Protein AF-A0A8J9X8A8-F1 (afdb_monomer_lite)

Secondary structure (DSSP, 8-state):
------------PPPPPPP-------------------TTTTSTTSSS----PPP------------------------------------------------------SSSTTHHHHHHHTTTTT----GGG-HHHHHHHHHHHHHHHHHHHHHHHHHHHHHHHHHHHHHHHHHHHHHHHHHHHHHHHHHHHHHHHHHHHHHHHHHHHHHHHHHHHHHHHHHHHHHHHHHHHHHHHHHHHHHHHHHHT--HHHHHHHHHHHHHHHHHHHHHHHHHHHHHHHHHHHHHHHHHHHHHHHHHHHHHHHHHHHHHHHHHHHHHHHHHHHHHHHHHHHHHHHHHHHHHHHHHHHHHHHHHTSS-------------HHHHTTS---------PPPPPPP--------------HHHHHHHHHHHHHT--EEEEEEE-SSEEEEEEEE---S--TT-------EEEETTHHHHHHHHHHHHTPPPGGGGGS--TTTTTTTTT--EEEEEE----HHHHHHHHHHHHHHHHHHHHHHHHHHHHHHHHHHHHHHHHHHHHHHHHHHHHHHHHHHHHHHHHHHHHHHHHHHHHHHHH--

pLDDT: mean 71.24, std 24.4, range [28.95, 97.88]

Foldseek 3Di:
DDDDDDDDDDDDDDDDDDDDDDDDDDDDDDDDDDDDDDPVVVPVVPPDDDDDDDDDDDDDDDDDDDDDDDDDDDDDDDDDDDDDDDDDPDDDDPDDDPDDDDDDDDDDDPPPVVVVVVVVVVCVVVVPPVCLPDPVSVVVVLVVLVVVLVVLLVVLVVVLVVLLVVLVVVLVVVLVVVLVVLVVVLVVVLVVLVVVLVVVLVVLVVVLVVVLVVLVVVLVVVLVVLVVVLVVVLVVVVVVLVVVCVVVVDDPVVSVVVCVVVVVVSVVVSVVVNVVSVVVSVVVVVVSVVVSVVVSVVSVVVSVVVNVVSVVVSVVVSVVSVVVSVVVSVVSSVVSVVVSVVSSVVSVVVSVVVVVVSPDPDDDDDDPDDPDPVVVVVVPPDPDPDDDDDDDDDDDDDDDDDDDDDDDDPVVVVVVVVVLVVPPQKEWEWEQEPFAIWIWTDHPPPDDDPDDPPPGPTDGDGPDPLRVQCVVCVVVVHHRPVCVPVCPPDCCVPRVNDYHYDYHYPYDDPVVVVVVVVVVVVVVVVVVVVVVVVVVVVVVVVVVVVVVVVVVVVVVVVVVVVVVVVVVVVVVVVVVVVVVVVVVVDVVVDD

Radius of gyration: 49.81 Å; chains: 1; bounding box: 132×94×155 Å

Organism: Phaeodactylum tricornutum (NCBI:txid2850)

Structure (mmCIF, N/CA/C/O backbone):
data_AF-A0A8J9X8A8-F1
#
_entry.id   AF-A0A8J9X8A8-F1
#
loop_
_atom_site.group_PDB
_atom_site.id
_atom_site.type_symbol
_atom_site.label_atom_id
_atom_site.label_alt_id
_atom_site.label_comp_id
_atom_site.label_asym_id
_atom_site.label_entity_id
_atom_site.label_seq_id
_atom_site.pdbx_PDB_ins_code
_atom_site.Cartn_x
_atom_site.Cartn_y
_atom_site.Cartn_z
_atom_site.occupancy
_atom_site.B_iso_or_equiv
_atom_site.auth_seq_id
_atom_site.auth_comp_id
_atom_site.auth_asym_id
_atom_site.auth_atom_id
_atom_site.pdbx_PDB_model_num
ATOM 1 N N . VAL A 1 1 ? -36.728 13.749 -36.950 1.00 44.06 1 VAL A N 1
ATOM 2 C CA . VAL A 1 1 ? -37.040 15.014 -37.651 1.00 44.06 1 VAL A CA 1
ATOM 3 C C . VAL A 1 1 ? -36.469 16.146 -36.820 1.00 44.06 1 VAL A C 1
ATOM 5 O O . VAL A 1 1 ? -36.771 16.199 -35.639 1.00 44.06 1 VAL A O 1
ATOM 8 N N . LEU A 1 2 ? -35.647 16.971 -37.475 1.00 38.78 2 LEU A N 1
ATOM 9 C CA . LEU A 1 2 ? -34.954 18.189 -37.032 1.00 38.78 2 LEU A CA 1
ATOM 10 C C . LEU A 1 2 ? -33.689 18.058 -36.155 1.00 38.78 2 LEU A C 1
ATOM 12 O O . LEU A 1 2 ? -33.713 17.622 -35.010 1.00 38.78 2 LEU A O 1
ATOM 16 N N . MET A 1 3 ? -32.598 18.491 -36.797 1.00 44.81 3 MET A N 1
ATOM 17 C CA . MET A 1 3 ? -31.296 18.940 -36.298 1.00 44.81 3 MET A CA 1
ATOM 18 C C . MET A 1 3 ? -31.391 20.338 -35.657 1.00 44.81 3 MET A C 1
ATOM 20 O O . MET A 1 3 ? -32.212 21.131 -36.117 1.00 44.81 3 MET A O 1
ATOM 24 N N . ALA A 1 4 ? -30.501 20.639 -34.701 1.00 41.84 4 ALA A N 1
ATOM 25 C CA . ALA A 1 4 ? -29.830 21.936 -34.436 1.00 41.84 4 ALA A CA 1
ATOM 26 C C . ALA A 1 4 ? -28.976 21.768 -33.151 1.00 41.84 4 ALA A C 1
ATOM 28 O O . ALA A 1 4 ? -29.498 21.278 -32.152 1.00 41.84 4 ALA A O 1
ATOM 29 N N . ASP A 1 5 ? -27.639 21.862 -33.200 1.00 39.88 5 ASP A N 1
ATOM 30 C CA . ASP A 1 5 ? -26.797 23.070 -32.997 1.00 39.88 5 ASP A CA 1
ATOM 31 C C . ASP A 1 5 ? -26.980 23.728 -31.613 1.00 39.88 5 ASP A C 1
ATOM 33 O O . ASP A 1 5 ? -28.103 23.888 -31.156 1.00 39.88 5 ASP A O 1
ATOM 37 N N . LEU A 1 6 ? -25.994 24.248 -30.876 1.00 37.66 6 LEU A N 1
ATOM 38 C CA . LEU A 1 6 ? -24.526 24.262 -30.825 1.00 37.66 6 LEU A CA 1
ATOM 39 C C . LEU A 1 6 ? -24.213 25.024 -29.507 1.00 37.66 6 LEU A C 1
ATOM 41 O O . LEU A 1 6 ? -24.962 25.918 -29.124 1.00 37.66 6 LEU A O 1
ATOM 45 N N . SER A 1 7 ? -23.098 24.694 -28.853 1.00 38.53 7 SER A N 1
ATOM 46 C CA . SER A 1 7 ? -22.229 25.590 -28.060 1.00 38.53 7 SER A CA 1
ATOM 47 C C . SER A 1 7 ? -22.810 26.521 -26.976 1.00 38.53 7 SER A C 1
ATOM 49 O O . SER A 1 7 ? -23.423 27.539 -27.265 1.00 38.53 7 SER A O 1
ATOM 51 N N . THR A 1 8 ? -22.393 26.316 -25.721 1.00 38.16 8 THR A N 1
ATOM 52 C CA . THR A 1 8 ? -21.910 27.422 -24.862 1.00 38.16 8 THR A CA 1
ATOM 53 C C . THR A 1 8 ? -20.939 26.892 -23.805 1.00 38.16 8 THR A C 1
ATOM 55 O O . THR A 1 8 ? -21.323 26.241 -22.835 1.00 38.16 8 THR A O 1
ATOM 58 N N . GLU A 1 9 ? -19.657 27.195 -24.000 1.00 40.41 9 GLU A N 1
ATOM 59 C CA . GLU A 1 9 ? -18.638 27.173 -22.954 1.00 40.41 9 GLU A CA 1
ATOM 60 C C . GLU A 1 9 ? -18.930 28.295 -21.944 1.00 40.41 9 GLU A C 1
ATOM 62 O O . GLU A 1 9 ? -19.233 29.428 -22.324 1.00 40.41 9 GLU A O 1
ATOM 67 N N . LYS A 1 10 ? -18.830 27.996 -20.646 1.00 42.84 10 LYS A N 1
ATOM 68 C CA . LYS A 1 10 ? -18.748 29.011 -19.590 1.00 42.84 10 LYS A CA 1
ATOM 69 C C . LYS A 1 10 ? -17.543 28.721 -18.708 1.00 42.84 10 LYS A C 1
ATOM 71 O O . LYS A 1 10 ? -17.550 27.794 -17.901 1.00 42.84 10 LYS A O 1
ATOM 76 N N . GLU A 1 11 ? -16.523 29.551 -18.889 1.00 38.41 11 GLU A N 1
ATOM 77 C CA . GLU A 1 11 ? -15.349 29.674 -18.035 1.00 38.41 11 GLU A CA 1
ATOM 78 C C . GLU A 1 11 ? -15.756 30.036 -16.598 1.00 38.41 11 GLU A C 1
ATOM 80 O O . GLU A 1 11 ? -16.497 30.991 -16.354 1.00 38.41 11 GLU A O 1
ATOM 85 N N . PHE A 1 12 ? -15.239 29.278 -15.632 1.00 40.41 12 PHE A N 1
ATOM 86 C CA . PHE A 1 12 ? -15.392 29.538 -14.204 1.00 40.41 12 PHE A CA 1
ATOM 87 C C . PHE A 1 12 ? -14.112 30.211 -13.688 1.00 40.41 12 PHE A C 1
ATOM 89 O O . PHE A 1 12 ? -13.089 29.558 -13.491 1.00 40.41 12 PHE A O 1
ATOM 96 N N . SER A 1 13 ? -14.160 31.528 -13.476 1.00 37.25 13 SER A N 1
ATOM 97 C CA . SER A 1 13 ? -13.122 32.272 -12.746 1.00 37.25 13 SER A CA 1
ATOM 98 C C . SER A 1 13 ? -13.447 32.334 -11.243 1.00 37.25 13 SER A C 1
ATOM 100 O O . SER A 1 13 ? -14.594 32.615 -10.889 1.00 37.25 13 SER A O 1
ATOM 102 N N . PRO A 1 14 ? -12.474 32.120 -10.336 1.00 45.53 14 PRO A N 1
ATOM 103 C CA . PRO A 1 14 ? -12.695 32.202 -8.893 1.00 45.53 14 PRO A CA 1
ATOM 104 C C . PRO A 1 14 ? -12.641 33.655 -8.373 1.00 45.53 14 PRO A C 1
ATOM 106 O O . PRO A 1 14 ? -11.917 34.489 -8.927 1.00 45.53 14 PRO A O 1
ATOM 109 N N . PRO A 1 15 ? -13.373 33.989 -7.290 1.00 52.56 15 PRO A N 1
ATOM 110 C CA . PRO A 1 15 ? -13.477 35.360 -6.807 1.00 52.56 15 PRO A CA 1
ATOM 111 C C . PRO A 1 15 ? -12.261 35.815 -5.984 1.00 52.56 15 PRO A C 1
ATOM 113 O O . PRO A 1 15 ? -11.691 35.080 -5.177 1.00 52.56 15 PRO A O 1
ATOM 116 N N . ARG A 1 16 ? -11.908 37.091 -6.182 1.00 37.81 16 ARG A N 1
ATOM 117 C CA . ARG A 1 16 ? -10.891 37.857 -5.449 1.00 37.81 16 ARG A CA 1
ATOM 118 C C . ARG A 1 16 ? -11.337 38.134 -4.009 1.00 37.81 16 ARG A C 1
ATOM 120 O O . ARG A 1 16 ? -12.410 38.687 -3.789 1.00 37.81 16 ARG A O 1
ATOM 127 N N . LEU A 1 17 ? -10.461 37.838 -3.049 1.00 41.19 17 LEU A N 1
ATOM 128 C CA . LEU A 1 17 ? -10.602 38.230 -1.645 1.00 41.19 17 LEU A CA 1
ATOM 129 C C . LEU A 1 17 ? -10.339 39.734 -1.472 1.00 41.19 17 LEU A C 1
ATOM 131 O O . LEU A 1 17 ? -9.266 40.245 -1.803 1.00 41.19 17 LEU A O 1
ATOM 135 N N . SER A 1 18 ? -11.339 40.436 -0.947 1.00 40.53 18 SER A N 1
ATOM 136 C CA . SER A 1 18 ? -11.304 41.851 -0.589 1.00 40.53 18 SER A CA 1
ATOM 137 C C . SER A 1 18 ? -10.591 42.086 0.744 1.00 40.53 18 SER A C 1
ATOM 139 O O . SER A 1 18 ? -10.809 41.384 1.729 1.00 40.53 18 SER A O 1
ATOM 141 N N . LYS A 1 19 ? -9.764 43.133 0.752 1.00 40.62 19 LYS A N 1
ATOM 142 C CA . LYS A 1 19 ? -9.050 43.707 1.895 1.00 40.62 19 LYS A CA 1
ATOM 143 C C . LYS A 1 19 ? -10.044 44.229 2.937 1.00 40.62 19 LYS A C 1
ATOM 145 O O . LYS A 1 19 ? -10.928 45.006 2.587 1.00 40.62 19 LYS A O 1
ATOM 150 N N . LEU A 1 20 ? -9.847 43.863 4.202 1.00 39.28 20 LEU A N 1
ATOM 151 C CA . LEU A 1 20 ? -10.547 44.452 5.343 1.00 39.28 20 LEU A CA 1
ATOM 152 C C . LEU A 1 20 ? -9.559 45.179 6.260 1.00 39.28 20 LEU A C 1
ATOM 154 O O . LEU A 1 20 ? -8.440 44.738 6.518 1.00 39.28 20 LEU A O 1
ATOM 158 N N . SER A 1 21 ? -10.010 46.363 6.642 1.00 36.28 21 SER A N 1
ATOM 159 C CA . SER A 1 21 ? -9.342 47.482 7.286 1.00 36.28 21 SER A CA 1
ATOM 160 C C . SER A 1 21 ? -9.040 47.266 8.769 1.00 36.28 21 SER A C 1
ATOM 162 O O . SER A 1 21 ? -9.849 46.712 9.507 1.00 36.28 21 SER A O 1
ATOM 164 N N . LYS A 1 22 ? -7.912 47.830 9.215 1.00 39.94 22 LYS A N 1
ATOM 165 C CA . LYS A 1 22 ? -7.617 48.128 10.625 1.00 39.94 22 LYS A CA 1
ATOM 166 C C . LYS A 1 22 ? -8.586 49.186 11.171 1.00 39.94 22 LYS A C 1
ATOM 168 O O . LYS A 1 22 ? -8.939 50.102 10.427 1.00 39.94 22 LYS A O 1
ATOM 173 N N . PRO A 1 23 ? -8.826 49.182 12.489 1.00 53.19 23 PRO A N 1
ATOM 174 C CA . PRO A 1 23 ? -8.804 50.438 13.221 1.00 53.19 23 PRO A CA 1
ATOM 175 C C . PRO A 1 23 ? -7.781 50.417 14.359 1.00 53.19 23 PRO A C 1
ATOM 177 O O . PRO A 1 23 ? -7.525 49.404 15.007 1.00 53.19 23 PRO A O 1
ATOM 180 N N . ALA A 1 24 ? -7.179 51.586 14.549 1.00 38.53 24 ALA A N 1
ATOM 181 C CA . ALA A 1 24 ? -6.326 51.936 15.666 1.00 38.53 24 ALA A CA 1
ATOM 182 C C . ALA A 1 24 ? -7.177 52.221 16.910 1.00 38.53 24 ALA A C 1
ATOM 184 O O . ALA A 1 24 ? -8.235 52.833 16.794 1.00 38.53 24 ALA A O 1
ATOM 185 N N . ASN A 1 25 ? -6.668 51.870 18.089 1.00 39.59 25 ASN A N 1
ATOM 186 C CA . ASN A 1 25 ? -6.977 52.607 19.308 1.00 39.59 25 ASN A CA 1
ATOM 187 C C . ASN A 1 25 ? -5.761 52.612 20.236 1.00 39.59 25 ASN A C 1
ATOM 189 O O . ASN A 1 25 ? -5.163 51.574 20.512 1.00 39.59 25 ASN A O 1
ATOM 193 N N . LYS A 1 26 ? -5.394 53.826 20.649 1.00 40.66 26 LYS A N 1
ATOM 194 C CA . LYS A 1 26 ? -4.399 54.152 21.670 1.00 40.66 26 LYS A CA 1
ATOM 195 C C . LYS A 1 26 ? -5.030 53.977 23.050 1.00 40.66 26 LYS A C 1
ATOM 197 O O . LYS A 1 26 ? -6.160 54.416 23.232 1.00 40.66 26 LYS A O 1
ATOM 202 N N . PHE A 1 27 ? -4.272 53.464 24.014 1.00 36.03 27 PHE A N 1
ATOM 203 C CA . PHE A 1 27 ? -4.387 53.867 25.416 1.00 36.03 27 PHE A CA 1
ATOM 204 C C . PHE A 1 27 ? -3.024 53.686 26.094 1.00 36.03 27 PHE A C 1
ATOM 206 O O . PHE A 1 27 ? -2.446 52.602 26.055 1.00 36.03 27 PHE A O 1
ATOM 213 N N . ASP A 1 28 ? -2.519 54.781 26.655 1.00 40.47 28 ASP A N 1
ATOM 214 C CA . ASP A 1 28 ? -1.331 54.848 27.501 1.00 40.47 28 ASP A CA 1
ATOM 215 C C . ASP A 1 28 ? -1.688 54.484 28.950 1.00 40.47 28 ASP A C 1
ATOM 217 O O . ASP A 1 28 ? -2.757 54.867 29.428 1.00 40.47 28 ASP A O 1
ATOM 221 N N . ALA A 1 29 ? -0.765 53.804 29.641 1.00 33.31 29 ALA A N 1
ATOM 222 C CA . ALA A 1 29 ? -0.181 54.194 30.937 1.00 33.31 29 ALA A CA 1
ATOM 223 C C . ALA A 1 29 ? 0.223 52.977 31.801 1.00 33.31 29 ALA A C 1
ATOM 225 O O . ALA A 1 29 ? -0.613 52.179 32.206 1.00 33.31 29 ALA A O 1
ATOM 226 N N . ALA A 1 30 ? 1.536 52.910 32.064 1.00 36.19 30 ALA A N 1
ATOM 227 C CA . ALA A 1 30 ? 2.262 52.466 33.264 1.00 36.19 30 ALA A CA 1
ATOM 228 C C . ALA A 1 30 ? 1.632 51.421 34.215 1.00 36.19 30 ALA A C 1
ATOM 230 O O . ALA A 1 30 ? 0.549 51.626 34.751 1.00 36.19 30 ALA A O 1
ATOM 231 N N . THR A 1 31 ? 2.396 50.392 34.617 1.00 33.75 31 THR A N 1
ATOM 232 C CA . THR A 1 31 ? 3.243 50.362 35.843 1.00 33.75 31 THR A CA 1
ATOM 233 C C . THR A 1 31 ? 3.835 48.940 36.044 1.00 33.75 31 THR A C 1
ATOM 235 O O . THR A 1 31 ? 3.126 47.957 35.875 1.00 33.75 31 THR A O 1
ATOM 238 N N . MET A 1 32 ? 5.096 48.871 36.498 1.00 33.97 32 MET A N 1
ATOM 239 C CA . MET A 1 32 ? 5.801 47.759 37.186 1.00 33.97 32 MET A CA 1
ATOM 240 C C . MET A 1 32 ? 6.539 46.668 36.376 1.00 33.97 32 MET A C 1
ATOM 242 O O . MET A 1 32 ? 5.959 45.807 35.728 1.00 33.97 32 MET A O 1
ATOM 246 N N . ASP A 1 33 ? 7.864 46.715 36.536 1.00 35.47 33 ASP A N 1
ATOM 247 C CA . ASP A 1 33 ? 8.904 45.688 36.336 1.00 35.47 33 ASP A CA 1
ATOM 248 C C . ASP A 1 33 ? 9.016 44.803 37.613 1.00 35.47 33 ASP A C 1
ATOM 250 O O . ASP A 1 33 ? 8.475 45.221 38.645 1.00 35.47 33 ASP A O 1
ATOM 254 N N . PRO A 1 34 ? 9.824 43.718 37.702 1.00 49.84 34 PRO A N 1
ATOM 255 C CA . PRO A 1 34 ? 10.368 42.782 36.707 1.00 49.84 34 PRO A CA 1
ATOM 256 C C . PRO A 1 34 ? 10.079 41.302 37.111 1.00 49.84 34 PRO A C 1
ATOM 258 O O . PRO A 1 34 ? 9.411 41.034 38.104 1.00 49.84 34 PRO A O 1
ATOM 261 N N . THR A 1 35 ? 10.683 40.332 36.410 1.00 39.31 35 THR A N 1
ATOM 262 C CA . THR A 1 35 ? 10.792 38.874 36.708 1.00 39.31 35 THR A CA 1
ATOM 263 C C . THR A 1 35 ? 9.848 37.924 35.960 1.00 39.31 35 THR A C 1
ATOM 265 O O . THR A 1 35 ? 8.928 37.337 36.511 1.00 39.31 35 THR A O 1
ATOM 268 N N . ALA A 1 36 ? 10.186 37.650 34.700 1.00 38.94 36 ALA A N 1
ATOM 269 C CA . ALA A 1 36 ? 10.035 36.316 34.120 1.00 38.94 36 ALA A CA 1
ATOM 270 C C . ALA A 1 36 ? 10.995 36.196 32.931 1.00 38.94 36 ALA A C 1
ATOM 272 O O . ALA A 1 36 ? 10.712 36.657 31.829 1.00 38.94 36 ALA A O 1
ATOM 273 N N . VAL A 1 37 ? 12.167 35.608 33.172 1.00 42.53 37 VAL A N 1
ATOM 274 C CA . VAL A 1 37 ? 13.006 35.080 32.093 1.00 42.53 37 VAL A CA 1
ATOM 275 C C . VAL A 1 37 ? 12.190 33.980 31.419 1.00 42.53 37 VAL A C 1
ATOM 277 O O . VAL A 1 37 ? 11.758 33.041 32.090 1.00 42.53 37 VAL A O 1
ATOM 280 N N . SER A 1 38 ? 11.922 34.142 30.122 1.00 40.41 38 SER A N 1
ATOM 281 C CA . SER A 1 38 ? 11.161 33.178 29.333 1.00 40.41 38 SER A CA 1
ATOM 282 C C . SER A 1 38 ? 11.834 31.805 29.377 1.00 40.41 38 SER A C 1
ATOM 284 O O . SER A 1 38 ? 13.029 31.659 29.118 1.00 40.41 38 SER A O 1
ATOM 286 N N . LEU A 1 39 ? 11.033 30.793 29.704 1.00 48.91 39 LEU A N 1
ATOM 287 C CA . LEU A 1 39 ? 11.418 29.386 29.765 1.00 48.91 39 LEU A CA 1
ATOM 288 C C . LEU A 1 39 ? 11.723 28.795 28.373 1.00 48.91 39 LEU A C 1
ATOM 290 O O . LEU A 1 39 ? 12.201 27.667 28.285 1.00 48.91 39 LEU A O 1
ATOM 294 N N . GLU A 1 40 ? 11.466 29.544 27.298 1.00 50.84 40 GLU A N 1
ATOM 295 C CA . GLU A 1 40 ? 11.712 29.121 25.917 1.00 50.84 40 GLU A CA 1
ATOM 296 C C . GLU A 1 40 ? 13.165 29.335 25.462 1.00 50.84 40 GLU A C 1
ATOM 298 O O . GLU A 1 40 ? 13.651 28.551 24.652 1.00 50.84 40 GLU A O 1
ATOM 303 N N . ASP A 1 41 ? 13.922 30.252 26.078 1.00 45.41 41 ASP A N 1
ATOM 304 C CA . ASP A 1 41 ? 15.355 30.443 25.772 1.00 45.41 41 ASP A CA 1
ATOM 305 C C . ASP A 1 41 ? 16.281 29.469 26.536 1.00 45.41 41 ASP A C 1
ATOM 307 O O . ASP A 1 41 ? 17.479 29.375 26.262 1.00 45.41 41 ASP A O 1
ATOM 311 N N . ALA A 1 42 ? 15.740 28.689 27.481 1.00 46.78 42 ALA A N 1
ATOM 312 C CA . ALA A 1 42 ? 16.504 27.711 28.263 1.00 46.78 42 ALA A CA 1
ATOM 313 C C . ALA A 1 42 ? 16.629 26.328 27.588 1.00 46.78 42 ALA A C 1
ATOM 315 O O . ALA A 1 42 ? 17.476 25.526 27.993 1.00 46.78 42 ALA A O 1
ATOM 316 N N . PHE A 1 43 ? 15.828 26.030 26.557 1.00 43.56 43 PHE A N 1
ATOM 317 C CA . PHE A 1 43 ? 15.822 24.708 25.914 1.00 43.56 43 PHE A CA 1
ATOM 318 C C . PHE A 1 43 ? 16.777 24.574 24.719 1.00 43.56 43 PHE A C 1
ATOM 320 O O . PHE A 1 43 ? 17.244 23.465 24.448 1.00 43.56 43 PHE A O 1
ATOM 327 N N . ASP A 1 44 ? 17.184 25.677 24.087 1.00 43.78 44 ASP A N 1
ATOM 328 C CA . ASP A 1 44 ? 18.081 25.636 22.921 1.00 43.78 44 ASP A CA 1
ATOM 329 C C . ASP A 1 44 ? 19.581 25.553 23.275 1.00 43.78 44 ASP A C 1
ATOM 331 O O . ASP A 1 44 ? 20.427 25.316 22.411 1.00 43.78 44 ASP A O 1
ATOM 335 N N . SER A 1 45 ? 19.939 25.634 24.562 1.00 38.78 45 SER A N 1
ATOM 336 C CA . SER A 1 45 ? 21.337 25.561 25.024 1.00 38.78 45 SER A CA 1
ATOM 337 C C . SER A 1 45 ? 21.838 24.135 25.343 1.00 38.78 45 SER A C 1
ATOM 339 O O . SER A 1 45 ? 23.039 23.922 25.505 1.00 38.78 45 SER A O 1
ATOM 341 N N . TYR A 1 46 ? 20.968 23.115 25.369 1.00 39.12 46 TYR A N 1
ATOM 342 C CA . TYR A 1 46 ? 21.359 21.738 25.737 1.00 39.12 46 TYR A CA 1
ATOM 343 C C . TYR A 1 46 ? 21.648 20.791 24.557 1.00 39.12 46 TYR A C 1
ATOM 345 O O . TYR A 1 46 ? 22.094 19.661 24.770 1.00 39.12 46 TYR A O 1
ATOM 353 N N . ALA A 1 47 ? 21.465 21.230 23.307 1.00 43.50 47 ALA A N 1
ATOM 354 C CA . ALA A 1 47 ? 21.686 20.385 22.125 1.00 43.50 47 ALA A CA 1
ATOM 355 C C . ALA A 1 47 ? 23.161 20.269 21.684 1.00 43.50 47 ALA A C 1
ATOM 357 O O . ALA A 1 47 ? 23.478 19.527 20.753 1.00 43.50 47 ALA A O 1
ATOM 358 N N . SER A 1 48 ? 24.087 20.950 22.360 1.00 47.03 48 SER A N 1
ATOM 359 C CA . SER A 1 48 ? 25.512 20.892 22.038 1.00 47.03 48 SER A CA 1
ATOM 360 C C . SER A 1 48 ? 26.324 20.594 23.290 1.00 47.03 48 SER A C 1
ATOM 362 O O . SER A 1 48 ? 26.539 21.495 24.085 1.00 47.03 48 SER A O 1
ATOM 364 N N . VAL A 1 49 ? 26.777 19.338 23.453 1.00 36.44 49 VAL A N 1
ATOM 365 C CA . VAL A 1 49 ? 28.112 18.932 23.961 1.00 36.44 49 VAL A CA 1
ATOM 366 C C . VAL A 1 49 ? 28.121 17.448 24.398 1.00 36.44 49 VAL A C 1
ATOM 368 O O . VAL A 1 49 ? 27.284 16.983 25.159 1.00 36.44 49 VAL A O 1
ATOM 371 N N . ARG A 1 50 ? 29.185 16.746 23.965 1.00 37.41 50 ARG A N 1
ATOM 372 C CA . ARG A 1 50 ? 29.736 15.441 24.415 1.00 37.41 50 ARG A CA 1
ATOM 373 C C . ARG A 1 50 ? 29.179 14.134 23.828 1.00 37.41 50 ARG A C 1
ATOM 375 O O . ARG A 1 50 ? 28.418 13.391 24.435 1.00 37.41 50 ARG A O 1
ATOM 382 N N . LYS A 1 51 ? 29.842 13.727 22.737 1.00 49.16 51 LYS A N 1
ATOM 383 C CA . LYS A 1 51 ? 30.158 12.322 22.431 1.00 49.16 51 LYS A CA 1
ATOM 384 C C . LYS A 1 51 ? 30.893 11.673 23.617 1.00 49.16 51 LYS A C 1
ATOM 386 O O . LYS A 1 51 ? 32.022 12.056 23.923 1.00 49.16 51 LYS A O 1
ATOM 391 N N . ARG A 1 52 ? 30.311 10.638 24.227 1.00 37.28 52 ARG A N 1
ATOM 392 C CA . ARG A 1 52 ? 31.047 9.618 24.993 1.00 37.28 52 ARG A CA 1
ATOM 393 C C . ARG A 1 52 ? 30.592 8.231 24.548 1.00 37.28 52 ARG A C 1
ATOM 395 O O . ARG A 1 52 ? 29.406 7.930 24.535 1.00 37.28 52 ARG A O 1
ATOM 402 N N . LYS A 1 53 ? 31.567 7.408 24.155 1.00 45.47 53 LYS A N 1
ATOM 403 C CA . LYS A 1 53 ? 31.402 5.992 23.813 1.00 45.47 53 LYS A CA 1
ATOM 404 C C . LYS A 1 53 ? 31.012 5.227 25.083 1.00 45.47 53 LYS A C 1
ATOM 406 O O . LYS A 1 53 ? 31.809 5.191 26.017 1.00 45.47 53 LYS A O 1
ATOM 411 N N . SER A 1 54 ? 29.842 4.595 25.116 1.00 37.56 54 SER A N 1
ATOM 412 C CA . SER A 1 54 ? 29.513 3.585 26.126 1.00 37.56 54 SER A CA 1
ATOM 413 C C . SER A 1 54 ? 29.637 2.188 25.511 1.00 37.56 54 SER A C 1
ATOM 415 O O . SER A 1 54 ? 29.014 1.860 24.504 1.00 37.56 54 SER A O 1
ATOM 417 N N . LYS A 1 55 ? 30.510 1.368 26.109 1.00 43.19 55 LYS A N 1
ATOM 418 C CA . LYS A 1 55 ? 30.610 -0.074 25.857 1.00 43.19 55 LYS A CA 1
ATOM 419 C C . LYS A 1 55 ? 29.310 -0.731 26.332 1.00 43.19 55 LYS A C 1
ATOM 421 O O . LYS A 1 55 ? 29.009 -0.676 27.522 1.00 43.19 55 LYS A O 1
ATOM 426 N N . LYS A 1 56 ? 28.560 -1.360 25.426 1.00 38.28 56 LYS A N 1
ATOM 427 C CA . LYS A 1 56 ? 27.432 -2.231 25.780 1.00 38.28 56 LYS A CA 1
ATOM 428 C C . LYS A 1 56 ? 27.995 -3.566 26.276 1.00 38.28 56 LYS A C 1
ATOM 430 O O . LYS A 1 56 ? 28.622 -4.287 25.509 1.00 38.28 56 LYS A O 1
ATOM 435 N N . ARG A 1 57 ? 27.806 -3.859 27.566 1.00 37.44 57 ARG A N 1
ATOM 436 C CA . ARG A 1 57 ? 27.864 -5.225 28.097 1.00 37.44 57 ARG A CA 1
ATOM 437 C C . ARG A 1 57 ? 26.526 -5.890 27.795 1.00 37.44 57 ARG A C 1
ATOM 439 O O . ARG A 1 57 ? 25.476 -5.302 28.047 1.00 37.44 57 ARG A O 1
ATOM 446 N N . GLU A 1 58 ? 26.594 -7.081 27.229 1.00 37.56 58 GLU A N 1
ATOM 447 C CA . GLU A 1 58 ? 25.459 -7.947 26.945 1.00 37.56 58 GLU A CA 1
ATOM 448 C C . GLU A 1 58 ? 24.963 -8.555 28.263 1.00 37.56 58 GLU A C 1
ATOM 450 O O . GLU A 1 58 ? 25.699 -9.252 28.959 1.00 37.56 58 GLU A O 1
ATOM 455 N N . ILE A 1 59 ? 23.738 -8.210 28.659 1.00 33.88 59 ILE A N 1
ATOM 45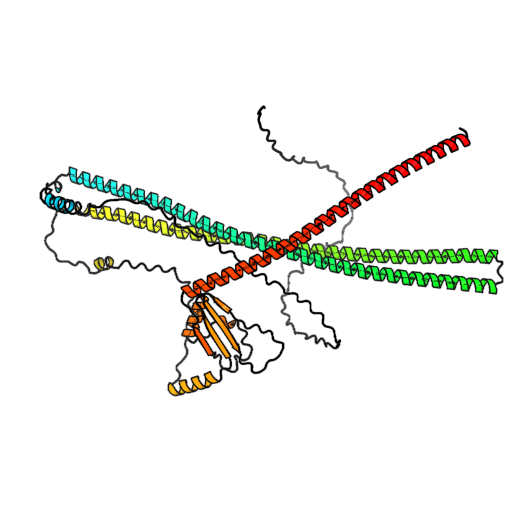6 C CA . ILE A 1 59 ? 23.049 -8.837 29.788 1.00 33.88 59 ILE A CA 1
ATOM 457 C C . ILE A 1 59 ? 22.237 -9.985 29.193 1.00 33.88 59 ILE A C 1
ATOM 459 O O . ILE A 1 59 ? 21.214 -9.754 28.551 1.00 33.88 59 ILE A O 1
ATOM 463 N N . GLN A 1 60 ? 22.709 -11.216 29.389 1.00 31.39 60 GLN A N 1
ATOM 464 C CA . GLN A 1 60 ? 21.944 -12.424 29.094 1.00 31.39 60 GLN A CA 1
ATOM 465 C C . GLN A 1 60 ? 20.797 -12.546 30.102 1.00 31.39 60 GLN A C 1
ATOM 467 O O . GLN A 1 60 ? 21.013 -12.839 31.278 1.00 31.39 60 GLN A O 1
ATOM 472 N N . ILE A 1 61 ? 19.566 -12.325 29.643 1.00 31.77 61 ILE A N 1
ATOM 473 C CA . ILE A 1 61 ? 18.365 -12.675 30.401 1.00 31.77 61 ILE A CA 1
ATOM 474 C C . ILE A 1 61 ? 18.042 -14.133 30.074 1.00 31.77 61 ILE A C 1
ATOM 476 O O . ILE A 1 61 ? 17.556 -14.454 28.993 1.00 31.77 61 ILE A O 1
ATOM 480 N N . LYS A 1 62 ? 18.344 -15.021 31.022 1.00 33.00 62 LYS A N 1
ATOM 481 C CA . LYS A 1 62 ? 17.990 -16.441 30.984 1.00 33.00 62 LYS A CA 1
ATOM 482 C C . LYS A 1 62 ? 16.513 -16.570 31.374 1.00 33.00 62 LYS A C 1
ATOM 484 O O . LYS A 1 62 ? 16.178 -16.468 32.552 1.00 33.00 62 LYS A O 1
ATOM 489 N N . ILE A 1 63 ? 15.626 -16.755 30.398 1.00 33.31 63 ILE A N 1
ATOM 490 C CA . ILE A 1 63 ? 14.225 -17.105 30.664 1.00 33.31 63 ILE A CA 1
ATOM 491 C C . ILE A 1 63 ? 14.154 -18.629 30.769 1.00 33.31 63 ILE A C 1
ATOM 493 O O . ILE A 1 63 ? 14.330 -19.342 29.788 1.00 33.31 63 ILE A O 1
ATOM 497 N N . SER A 1 64 ? 13.952 -19.112 31.994 1.00 30.39 64 SER A N 1
ATOM 498 C CA . SER A 1 64 ? 13.663 -20.512 32.297 1.00 30.39 64 SER A CA 1
ATOM 499 C C . SER A 1 64 ? 12.213 -20.814 31.921 1.00 30.39 64 SER A C 1
ATOM 501 O O . SER A 1 64 ? 11.294 -20.242 32.508 1.00 30.39 64 SER A O 1
ATOM 503 N N . SER A 1 65 ? 11.998 -21.687 30.938 1.00 30.98 65 SER A N 1
ATOM 504 C CA . SER A 1 65 ? 10.682 -22.225 30.600 1.00 30.98 65 SER A CA 1
ATOM 505 C C . SER A 1 65 ? 10.471 -23.560 31.315 1.00 30.98 65 SER A C 1
ATOM 507 O O . SER A 1 65 ? 11.040 -24.578 30.926 1.00 30.98 65 SER A O 1
ATOM 509 N N . MET A 1 66 ? 9.619 -23.561 32.339 1.00 32.19 66 MET A N 1
ATOM 510 C CA . MET A 1 66 ? 8.924 -24.761 32.799 1.00 32.19 66 MET A CA 1
ATOM 511 C C . MET A 1 66 ? 7.432 -24.578 32.545 1.00 32.19 66 MET A C 1
ATOM 513 O O . MET A 1 66 ? 6.834 -23.674 33.120 1.00 32.19 66 MET A O 1
ATOM 517 N N . ALA A 1 67 ? 6.859 -25.429 31.697 1.00 34.38 67 ALA A N 1
ATOM 518 C CA . ALA A 1 67 ? 5.528 -26.018 31.858 1.00 34.38 67 ALA A CA 1
ATOM 519 C C . ALA A 1 67 ? 5.231 -26.894 30.636 1.00 34.38 67 ALA A C 1
ATOM 521 O O . ALA A 1 67 ? 5.012 -26.414 29.528 1.00 34.38 67 ALA A O 1
ATOM 522 N N . THR A 1 68 ? 5.240 -28.198 30.871 1.00 38.16 68 THR A N 1
ATOM 523 C CA . THR A 1 68 ? 4.680 -29.235 30.015 1.00 38.16 68 THR A CA 1
ATOM 524 C C . THR A 1 68 ? 3.154 -29.176 30.071 1.00 38.16 68 THR A C 1
ATOM 526 O O . THR A 1 68 ? 2.571 -29.328 31.142 1.00 38.16 68 THR A O 1
ATOM 529 N N . VAL A 1 69 ? 2.499 -29.022 28.920 1.00 32.06 69 VAL A N 1
ATOM 530 C CA . VAL A 1 69 ? 1.089 -29.395 28.736 1.00 32.06 69 VAL A CA 1
ATOM 531 C C . VAL A 1 69 ? 0.985 -30.170 27.425 1.00 32.06 69 VAL A C 1
ATOM 533 O O . VAL A 1 69 ? 1.456 -29.717 26.385 1.00 32.06 69 VAL A O 1
ATOM 536 N N . LYS A 1 70 ? 0.448 -31.384 27.543 1.00 32.06 70 LYS A N 1
ATOM 537 C CA . LYS A 1 70 ? 0.167 -32.339 26.472 1.00 32.06 70 LYS A CA 1
ATOM 538 C C . LYS A 1 70 ? -1.142 -31.992 25.750 1.00 32.06 70 LYS A C 1
ATOM 540 O O . LYS A 1 70 ? -2.069 -31.546 26.418 1.00 32.06 70 LYS A O 1
ATOM 545 N N . ASP A 1 71 ? -1.167 -32.356 24.463 1.00 29.41 71 ASP A N 1
ATOM 546 C CA . ASP A 1 71 ? -2.319 -32.700 23.602 1.00 29.41 71 ASP A CA 1
ATOM 547 C C . ASP A 1 71 ? -3.329 -31.560 23.292 1.00 29.41 71 ASP A C 1
ATOM 549 O O . ASP A 1 71 ? -3.572 -30.688 24.111 1.00 29.41 71 ASP A O 1
ATOM 553 N N . GLU A 1 72 ? -3.926 -31.407 22.104 1.00 29.75 72 GLU A N 1
ATOM 554 C CA . GLU A 1 72 ? -4.262 -32.342 21.023 1.00 29.75 72 GLU A CA 1
ATOM 555 C C . GLU A 1 72 ? -4.095 -31.702 19.626 1.00 29.75 72 GLU A C 1
ATOM 557 O O . GLU A 1 72 ? -4.203 -30.490 19.430 1.00 29.75 72 GLU A O 1
ATOM 562 N N . ARG A 1 73 ? -3.850 -32.565 18.635 1.00 33.56 73 ARG A N 1
ATOM 563 C CA . ARG A 1 73 ? -3.731 -32.264 17.203 1.00 33.56 73 ARG A CA 1
ATOM 564 C C . ARG A 1 73 ? -5.087 -31.905 16.584 1.00 33.56 73 ARG A C 1
ATOM 566 O O . ARG A 1 73 ? -5.978 -32.743 16.555 1.00 33.56 73 ARG A O 1
ATOM 573 N N . MET A 1 74 ? -5.166 -30.744 15.937 1.00 29.78 74 MET A N 1
ATOM 574 C CA . MET A 1 74 ? -6.070 -30.488 14.809 1.00 29.78 74 MET A CA 1
ATOM 575 C C . MET A 1 74 ? -5.256 -29.785 13.719 1.00 29.78 74 MET A C 1
ATOM 577 O O . MET A 1 74 ? -4.897 -28.616 13.841 1.00 29.78 74 MET A O 1
ATOM 581 N N . SER A 1 75 ? -4.893 -30.537 12.683 1.00 34.59 75 SER A N 1
ATOM 582 C CA . SER A 1 75 ? -4.154 -30.053 11.520 1.00 34.59 75 SER A CA 1
ATOM 583 C C . SER A 1 75 ? -5.099 -29.352 10.544 1.00 34.59 75 SER A C 1
ATOM 585 O O . SER A 1 75 ? -5.908 -30.013 9.896 1.00 34.59 75 SER A O 1
ATOM 587 N N . PHE A 1 76 ? -4.951 -28.039 10.388 1.00 30.00 76 PHE A N 1
ATOM 588 C CA . PHE A 1 76 ? -5.382 -27.320 9.191 1.00 30.00 76 PHE A CA 1
ATOM 589 C C . PHE A 1 76 ? -4.134 -26.739 8.529 1.00 30.00 76 PHE A C 1
ATOM 591 O O . PHE A 1 76 ? -3.428 -25.924 9.118 1.00 30.00 76 PHE A O 1
ATOM 598 N N . GLY A 1 77 ? -3.820 -27.241 7.335 1.00 34.53 77 GLY A N 1
ATOM 599 C CA . GLY A 1 77 ? -2.689 -26.787 6.537 1.00 34.53 77 GLY A CA 1
ATOM 600 C C . GLY A 1 77 ? -2.976 -25.423 5.919 1.00 34.53 77 GLY A C 1
ATOM 601 O O . GLY A 1 77 ? -3.770 -25.322 4.988 1.00 34.53 77 GLY A O 1
ATOM 602 N N . GLU A 1 78 ? -2.304 -24.386 6.413 1.00 28.95 78 GLU A N 1
ATOM 603 C CA . GLU A 1 78 ? -2.184 -23.097 5.733 1.00 28.95 78 GLU A CA 1
ATOM 604 C C . GLU A 1 78 ? -0.884 -23.081 4.922 1.00 28.95 78 GLU A C 1
ATOM 606 O O . GLU A 1 78 ? 0.216 -22.926 5.451 1.00 28.95 78 GLU A O 1
ATOM 611 N N . ILE A 1 79 ? -1.020 -23.254 3.608 1.00 35.34 79 ILE A N 1
ATOM 612 C CA . ILE A 1 79 ? 0.050 -23.010 2.641 1.00 35.34 79 ILE A CA 1
ATOM 613 C C . ILE A 1 79 ? 0.110 -21.497 2.411 1.00 35.34 79 ILE A C 1
ATOM 615 O O . ILE A 1 79 ? -0.788 -20.907 1.811 1.00 35.34 79 ILE A O 1
ATOM 619 N N . ALA A 1 80 ? 1.175 -20.860 2.894 1.00 35.69 80 ALA A N 1
ATOM 620 C CA . ALA A 1 80 ? 1.480 -19.467 2.595 1.00 35.69 80 ALA A CA 1
ATOM 621 C C . ALA A 1 80 ? 1.824 -19.308 1.096 1.00 35.69 80 ALA A C 1
ATOM 623 O O . ALA A 1 80 ? 2.736 -19.984 0.613 1.00 35.69 80 ALA A O 1
ATOM 624 N N . PRO A 1 81 ? 1.168 -18.413 0.331 1.00 36.06 81 PRO A N 1
ATOM 625 C CA . PRO A 1 81 ? 1.534 -18.207 -1.061 1.00 36.06 81 PRO A CA 1
ATOM 626 C C . PRO A 1 81 ? 2.777 -17.313 -1.149 1.00 36.06 81 PRO A C 1
ATOM 628 O O . PRO A 1 81 ? 2.739 -16.107 -0.889 1.00 36.06 81 PRO A O 1
ATOM 631 N N . ALA A 1 82 ? 3.893 -17.910 -1.563 1.00 34.56 82 ALA A N 1
ATOM 632 C CA . ALA A 1 82 ? 5.089 -17.195 -1.981 1.00 34.56 82 ALA A CA 1
ATOM 633 C C . ALA A 1 82 ? 4.790 -16.389 -3.261 1.00 34.56 82 ALA A C 1
ATOM 635 O O . ALA A 1 82 ? 4.774 -16.920 -4.370 1.00 34.56 82 ALA A O 1
ATOM 636 N N . ARG A 1 83 ? 4.554 -15.079 -3.120 1.00 33.56 83 ARG A N 1
ATOM 637 C CA . ARG A 1 83 ? 4.442 -14.149 -4.254 1.00 33.56 83 ARG A CA 1
ATOM 638 C C . ARG A 1 83 ? 5.817 -13.938 -4.900 1.00 33.56 83 ARG A C 1
ATOM 640 O O . ARG A 1 83 ? 6.550 -13.029 -4.513 1.00 33.56 83 ARG A O 1
ATOM 647 N N . ARG A 1 84 ? 6.158 -14.744 -5.911 1.00 35.25 84 ARG A N 1
ATOM 648 C CA . ARG A 1 84 ? 7.186 -14.379 -6.900 1.00 35.25 84 ARG A CA 1
ATOM 649 C C . ARG A 1 84 ? 6.570 -13.389 -7.887 1.00 35.25 84 ARG A C 1
ATOM 651 O O . ARG A 1 84 ? 5.565 -13.681 -8.526 1.00 35.25 84 ARG A O 1
ATOM 658 N N . GLY A 1 85 ? 7.158 -12.199 -7.981 1.00 33.31 85 GLY A N 1
ATOM 659 C CA . GLY A 1 85 ? 6.795 -11.213 -8.994 1.00 33.31 85 GLY A CA 1
ATOM 660 C C . GLY A 1 85 ? 7.178 -11.724 -10.380 1.00 33.31 85 GLY A C 1
ATOM 661 O O . GLY A 1 85 ? 8.356 -11.729 -10.724 1.00 33.31 85 GLY A O 1
ATOM 662 N N . SER A 1 86 ? 6.183 -12.152 -11.156 1.00 31.78 86 SER A N 1
ATOM 663 C CA . SER A 1 86 ? 6.325 -12.431 -12.584 1.00 31.78 86 SER A CA 1
ATOM 664 C C . SER A 1 86 ? 6.509 -11.108 -13.329 1.00 31.78 86 SER A C 1
ATOM 666 O O . SER A 1 86 ? 5.589 -10.294 -13.435 1.00 31.78 86 SER A O 1
ATOM 668 N N . ALA A 1 87 ? 7.728 -10.854 -13.799 1.00 33.41 87 ALA A N 1
ATOM 669 C CA . ALA A 1 87 ? 7.975 -9.838 -14.805 1.00 33.41 87 ALA A CA 1
ATOM 670 C C . ALA A 1 87 ? 7.544 -10.418 -16.159 1.00 33.41 87 ALA A C 1
ATOM 672 O O . ALA A 1 87 ? 8.239 -11.259 -16.720 1.00 33.41 87 ALA A O 1
ATOM 673 N N . HIS A 1 88 ? 6.394 -9.973 -16.672 1.00 30.14 88 HIS A N 1
ATOM 674 C CA . HIS A 1 88 ? 5.968 -10.241 -18.046 1.00 30.14 88 HIS A CA 1
ATOM 675 C C . HIS A 1 88 ? 7.037 -9.731 -19.026 1.00 30.14 88 HIS A C 1
ATOM 677 O O . HIS A 1 88 ? 7.135 -8.529 -19.287 1.00 30.14 88 HIS A O 1
ATOM 683 N N . LEU A 1 89 ? 7.836 -10.648 -19.571 1.00 30.69 89 LEU A N 1
ATOM 684 C CA . LEU A 1 89 ? 8.622 -10.410 -20.774 1.00 30.69 89 LEU A CA 1
ATOM 685 C C . LEU A 1 89 ? 7.664 -10.538 -21.964 1.00 30.69 89 LEU A C 1
ATOM 687 O O . LEU A 1 89 ? 7.254 -11.633 -22.337 1.00 30.69 89 LEU A O 1
ATOM 691 N N . VAL A 1 90 ? 7.265 -9.407 -22.538 1.00 29.62 90 VAL A N 1
ATOM 692 C CA . VAL A 1 90 ? 6.531 -9.383 -23.807 1.00 29.62 90 VAL A CA 1
ATOM 693 C C . VAL A 1 90 ? 7.549 -9.625 -24.919 1.00 29.62 90 VAL A C 1
ATOM 695 O O . VAL A 1 90 ? 8.258 -8.704 -25.324 1.00 29.62 90 VAL A O 1
ATOM 698 N N . PHE A 1 91 ? 7.645 -10.862 -25.407 1.00 30.14 91 PHE A N 1
ATOM 699 C CA . PHE A 1 91 ? 8.306 -11.129 -26.680 1.00 30.14 91 PHE A CA 1
ATOM 700 C C . PHE A 1 91 ? 7.380 -10.677 -27.806 1.00 30.14 91 PHE A C 1
ATOM 702 O O . PHE A 1 91 ? 6.311 -11.238 -28.032 1.00 30.14 91 PHE A O 1
ATOM 709 N N . ARG A 1 92 ? 7.793 -9.615 -28.497 1.00 29.31 92 ARG A N 1
ATOM 710 C CA . ARG A 1 92 ? 7.168 -9.156 -29.732 1.00 29.31 92 ARG A CA 1
ATOM 711 C C . ARG A 1 92 ? 7.564 -10.128 -30.843 1.00 29.31 92 ARG A C 1
ATOM 713 O O . ARG A 1 92 ? 8.688 -10.087 -31.333 1.00 29.31 92 ARG A O 1
ATOM 720 N N . THR A 1 93 ? 6.650 -11.017 -31.204 1.00 30.41 93 THR A N 1
ATOM 721 C CA . THR A 1 93 ? 6.766 -11.899 -32.365 1.00 30.41 93 THR A CA 1
ATOM 722 C C . THR A 1 93 ? 6.601 -11.049 -33.622 1.00 30.41 93 THR A C 1
ATOM 724 O O . THR A 1 93 ? 5.494 -10.638 -33.968 1.00 30.41 93 THR A O 1
ATOM 727 N N . GLU A 1 94 ? 7.703 -10.727 -34.297 1.00 29.94 94 GLU A N 1
ATOM 728 C CA . GLU A 1 94 ? 7.642 -10.175 -35.649 1.00 29.94 94 GLU A CA 1
ATOM 729 C C . GLU A 1 94 ? 7.373 -11.325 -36.623 1.00 29.94 94 GLU A C 1
ATOM 731 O O . GLU A 1 94 ? 8.269 -12.055 -37.046 1.00 29.94 94 GLU A O 1
ATOM 736 N N . LEU A 1 95 ? 6.090 -11.508 -36.937 1.00 30.64 95 LEU A N 1
ATOM 737 C CA . LEU A 1 95 ? 5.639 -12.278 -38.087 1.00 30.64 95 LEU A CA 1
ATOM 738 C C . LEU A 1 95 ? 6.203 -11.615 -39.351 1.00 30.64 95 LEU A C 1
ATOM 740 O O . LEU A 1 95 ? 5.806 -10.507 -39.713 1.00 30.64 95 LEU A O 1
ATOM 744 N N . ARG A 1 96 ? 7.137 -12.297 -40.022 1.00 33.47 96 ARG A N 1
ATOM 745 C CA . ARG A 1 96 ? 7.498 -11.983 -41.409 1.00 33.47 96 ARG A CA 1
ATOM 746 C C . ARG A 1 96 ? 6.243 -12.105 -42.280 1.00 33.47 96 ARG A C 1
ATOM 748 O O . ARG A 1 96 ? 5.566 -13.130 -42.183 1.00 33.47 96 ARG A O 1
ATOM 755 N N . PRO A 1 97 ? 5.955 -11.140 -43.167 1.00 34.81 97 PRO A N 1
ATOM 756 C CA . PRO A 1 97 ? 4.956 -11.354 -44.195 1.00 34.81 97 PRO A CA 1
ATOM 757 C C . PRO A 1 97 ? 5.478 -12.410 -45.175 1.00 34.81 97 PRO A C 1
ATOM 759 O O . PRO A 1 97 ? 6.519 -12.247 -45.813 1.00 34.81 97 PRO A O 1
ATOM 762 N N . VAL A 1 98 ? 4.742 -13.515 -45.242 1.00 34.88 98 VAL A N 1
ATOM 763 C CA . VAL A 1 98 ? 4.755 -14.464 -46.351 1.00 34.88 98 VAL A CA 1
ATOM 764 C C . VAL A 1 98 ? 4.083 -13.747 -47.517 1.00 34.88 98 VAL A C 1
ATOM 766 O O . VAL A 1 98 ? 2.868 -13.568 -47.507 1.00 34.88 98 VAL A O 1
ATOM 769 N N . CYS A 1 99 ? 4.871 -13.281 -48.485 1.00 32.53 99 CYS A N 1
ATOM 770 C CA . CYS A 1 99 ? 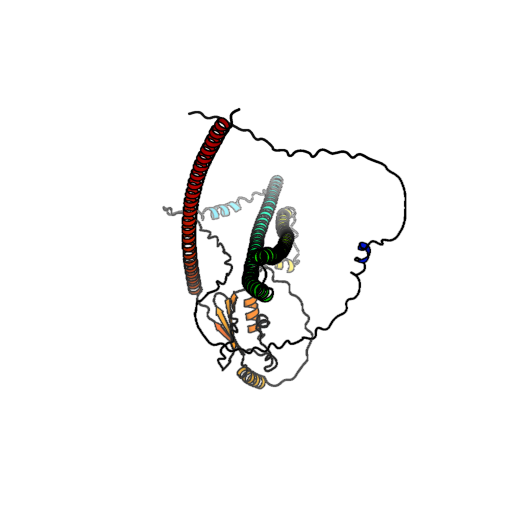4.325 -12.821 -49.755 1.00 32.53 99 CYS A CA 1
ATOM 771 C C . CYS A 1 99 ? 4.079 -14.027 -50.662 1.00 32.53 99 CYS A C 1
ATOM 773 O O . CYS A 1 99 ? 4.998 -14.746 -51.049 1.00 32.53 99 CYS A O 1
ATOM 775 N N . GLU A 1 100 ? 2.787 -14.217 -50.882 1.00 34.88 100 GLU A N 1
ATOM 776 C CA . GLU A 1 100 ? 2.051 -14.821 -51.984 1.00 34.88 100 GLU A CA 1
ATOM 777 C C . GLU A 1 100 ? 2.812 -15.411 -53.178 1.00 34.88 100 GLU A C 1
ATOM 779 O O . GLU A 1 100 ? 3.691 -14.828 -53.809 1.00 34.88 100 GLU A O 1
ATOM 784 N N . VAL A 1 101 ? 2.312 -16.596 -53.507 1.00 35.94 101 VAL A N 1
ATOM 785 C CA . VAL A 1 101 ? 2.499 -17.386 -54.712 1.00 35.94 101 VAL A CA 1
ATOM 786 C C . VAL A 1 101 ? 1.802 -16.711 -55.900 1.00 35.94 101 VAL A C 1
ATOM 788 O O . VAL A 1 101 ? 0.602 -16.459 -55.856 1.00 35.94 101 VAL A O 1
ATOM 791 N N . GLY A 1 102 ? 2.541 -16.534 -56.992 1.00 33.00 102 GLY A N 1
ATOM 792 C CA . GLY A 1 102 ? 2.053 -16.422 -58.373 1.00 33.00 102 GLY A CA 1
ATOM 793 C C . GLY A 1 102 ? 3.237 -16.794 -59.270 1.00 33.00 102 GLY A C 1
ATOM 794 O O . GLY A 1 102 ? 4.236 -16.089 -59.269 1.00 33.00 102 GLY A O 1
ATOM 795 N N . SER A 1 103 ? 3.368 -18.048 -59.705 1.00 36.41 103 SER A N 1
ATOM 796 C CA . SER A 1 103 ? 2.722 -18.681 -60.867 1.00 36.41 103 SER A CA 1
ATOM 797 C C . SER A 1 103 ? 3.045 -17.987 -62.190 1.00 36.41 103 SER A C 1
ATOM 799 O O . SER A 1 103 ? 2.687 -16.829 -62.371 1.00 36.41 103 SER A O 1
ATOM 801 N N . GLU A 1 104 ? 3.622 -18.793 -63.096 1.00 38.06 104 GLU A N 1
ATOM 802 C CA . GLU A 1 104 ? 3.758 -18.602 -64.552 1.00 38.06 104 GLU A CA 1
ATOM 803 C C . GLU A 1 104 ? 4.853 -17.615 -65.016 1.00 38.06 104 GLU A C 1
ATOM 805 O O . GLU A 1 104 ? 5.046 -16.567 -64.427 1.00 38.06 104 GLU A O 1
ATOM 810 N N . PHE A 1 105 ? 5.643 -17.816 -66.075 1.00 35.88 105 PHE A N 1
ATOM 811 C CA . PHE A 1 105 ? 5.836 -18.851 -67.099 1.00 35.88 105 PHE A CA 1
ATOM 812 C C . PHE A 1 105 ? 6.979 -18.312 -68.010 1.00 35.88 105 PHE A C 1
ATOM 814 O O . PHE A 1 105 ? 7.160 -17.100 -68.088 1.00 35.88 105 PHE A O 1
ATOM 821 N N . TYR A 1 106 ? 7.706 -19.195 -68.711 1.00 38.31 106 TYR A N 1
ATOM 822 C CA . TYR A 1 106 ? 8.841 -18.944 -69.639 1.00 38.31 106 TYR A CA 1
ATOM 823 C C . TYR A 1 106 ? 10.154 -18.414 -69.007 1.00 38.31 106 TYR A C 1
ATOM 825 O O . TYR A 1 106 ? 10.180 -17.435 -68.284 1.00 38.31 106 TYR A O 1
ATOM 833 N N . GLY A 1 107 ? 11.331 -19.016 -69.196 1.00 47.06 107 GLY A N 1
ATOM 834 C CA . GLY A 1 107 ? 11.816 -19.756 -70.357 1.00 47.06 107 GLY A CA 1
ATOM 835 C C . GLY A 1 107 ? 12.424 -18.787 -71.374 1.00 47.06 107 GLY A C 1
ATOM 836 O O . GLY A 1 107 ? 11.689 -18.117 -72.081 1.00 47.06 107 GLY A O 1
ATOM 837 N N . ILE A 1 108 ? 13.759 -18.804 -71.492 1.00 50.25 108 ILE A N 1
ATOM 838 C CA . ILE A 1 108 ? 14.573 -18.155 -72.543 1.00 50.25 108 ILE A CA 1
ATOM 839 C C . ILE A 1 108 ? 14.830 -16.646 -72.336 1.00 50.25 108 ILE A C 1
ATOM 841 O O . ILE A 1 108 ? 14.150 -15.799 -72.899 1.00 50.25 108 ILE A O 1
ATOM 845 N N . SER A 1 109 ? 15.887 -16.296 -71.591 1.00 43.28 109 SER A N 1
ATOM 846 C CA . SER A 1 109 ? 16.626 -15.016 -71.741 1.00 43.28 109 SER A CA 1
ATOM 847 C C . SER A 1 109 ? 18.035 -15.095 -71.129 1.00 43.28 109 SER A C 1
ATOM 849 O O . SER A 1 109 ? 18.503 -14.194 -70.450 1.00 43.28 109 SER A O 1
ATOM 851 N N . GLY A 1 110 ? 18.728 -16.215 -71.359 1.00 44.59 110 GLY A N 1
ATOM 852 C CA . GLY A 1 110 ? 20.119 -16.438 -70.934 1.00 44.59 110 GLY A CA 1
ATOM 853 C C . GLY A 1 110 ? 21.160 -16.201 -72.035 1.00 44.59 110 GLY A C 1
ATOM 854 O O . GLY A 1 110 ? 22.231 -16.797 -71.977 1.00 44.59 110 GLY A O 1
ATOM 855 N N . LEU A 1 111 ? 20.845 -15.415 -73.072 1.00 47.97 111 LEU A N 1
ATOM 856 C CA . LEU A 1 111 ? 21.691 -15.311 -74.274 1.00 47.97 111 LEU A CA 1
ATOM 857 C C . LEU A 1 111 ? 21.840 -13.895 -74.861 1.00 47.97 111 LEU A C 1
ATOM 859 O O . LEU A 1 111 ? 22.405 -13.759 -75.940 1.00 47.97 111 LEU A O 1
ATOM 863 N N . ALA A 1 112 ? 21.386 -12.851 -74.159 1.00 47.03 112 ALA A N 1
ATOM 864 C CA . ALA A 1 112 ? 21.542 -11.456 -74.599 1.00 47.03 112 ALA A CA 1
ATOM 865 C C . ALA A 1 112 ? 22.651 -10.684 -73.848 1.00 47.03 112 ALA A C 1
ATOM 867 O O . ALA A 1 112 ? 23.232 -9.762 -74.406 1.00 47.03 112 ALA A O 1
ATOM 868 N N . ASP A 1 113 ? 23.038 -11.115 -72.642 1.00 47.94 113 ASP A N 1
ATOM 869 C CA . ASP A 1 113 ? 23.988 -10.373 -71.786 1.00 47.94 113 ASP A CA 1
ATOM 870 C C . ASP A 1 113 ? 25.476 -10.621 -72.096 1.00 47.94 113 ASP A C 1
ATOM 872 O O . ASP A 1 113 ? 26.358 -10.031 -71.478 1.00 47.94 113 ASP A O 1
ATOM 876 N N . LYS A 1 114 ? 25.785 -11.489 -73.067 1.00 47.75 114 LYS A N 1
ATOM 877 C CA . LYS A 1 114 ? 27.168 -11.736 -73.517 1.00 47.75 114 LYS A CA 1
ATOM 878 C C . LYS A 1 114 ? 27.542 -11.038 -74.824 1.00 47.75 114 LYS A C 1
ATOM 880 O O . LYS A 1 114 ? 28.712 -11.045 -75.169 1.00 47.75 114 LYS A O 1
ATOM 885 N N . PHE A 1 115 ? 26.594 -10.409 -75.521 1.00 46.38 115 PHE A N 1
ATOM 886 C CA . PHE A 1 115 ? 26.887 -9.657 -76.751 1.00 46.38 115 PHE A CA 1
ATOM 887 C C . PHE A 1 115 ? 27.048 -8.144 -76.526 1.00 46.38 115 PHE A C 1
ATOM 889 O O . PHE A 1 115 ? 27.681 -7.482 -77.344 1.00 46.38 115 PHE A O 1
ATOM 896 N N . GLU A 1 116 ? 26.548 -7.588 -75.415 1.00 50.16 116 GLU A N 1
ATOM 897 C CA . GLU A 1 116 ? 26.742 -6.162 -75.095 1.00 50.16 116 GLU A CA 1
ATOM 898 C C . GLU A 1 116 ? 28.110 -5.843 -74.473 1.00 50.16 116 GLU A C 1
ATOM 900 O O . GLU A 1 116 ? 28.586 -4.714 -74.601 1.00 50.16 116 GLU A O 1
ATOM 905 N N . VAL A 1 117 ? 28.759 -6.817 -73.827 1.00 54.53 117 VAL A N 1
ATOM 906 C CA . VAL A 1 117 ? 30.088 -6.614 -73.227 1.00 54.53 117 VAL A CA 1
ATOM 907 C C . VAL A 1 117 ? 31.178 -6.612 -74.308 1.00 54.53 117 VAL A C 1
ATOM 909 O O . VAL A 1 117 ? 32.032 -5.731 -74.292 1.00 54.53 117 VAL A O 1
ATOM 912 N N . ASP A 1 118 ? 31.077 -7.478 -75.323 1.00 49.84 118 ASP A N 1
ATOM 913 C CA . ASP A 1 118 ? 32.083 -7.572 -76.397 1.00 49.84 118 ASP A CA 1
ATOM 914 C C . ASP A 1 118 ? 31.957 -6.466 -77.472 1.00 49.84 118 ASP A C 1
ATOM 916 O O . ASP A 1 118 ? 32.952 -6.092 -78.100 1.00 49.84 118 ASP A O 1
ATOM 920 N N . MET A 1 119 ? 30.766 -5.877 -77.674 1.00 52.66 119 MET A N 1
ATOM 921 C CA . MET A 1 119 ? 30.611 -4.713 -78.569 1.00 52.66 119 MET A CA 1
ATOM 922 C C . MET A 1 119 ? 31.047 -3.387 -77.933 1.00 52.66 119 MET A C 1
ATOM 924 O O . MET A 1 119 ? 31.527 -2.512 -78.653 1.00 52.66 119 MET A O 1
ATOM 928 N N . LYS A 1 120 ? 30.918 -3.226 -76.608 1.00 52.72 120 LYS A N 1
ATOM 929 C CA . LYS A 1 120 ? 31.447 -2.040 -75.909 1.00 52.72 120 LYS A CA 1
ATOM 930 C C . LYS A 1 120 ? 32.974 -2.045 -75.858 1.00 52.72 120 LYS A C 1
ATOM 932 O O . LYS A 1 120 ? 33.575 -0.983 -75.967 1.00 52.72 120 LYS A O 1
ATOM 937 N N . ASP A 1 121 ? 33.593 -3.222 -75.787 1.00 52.84 121 ASP A N 1
ATOM 938 C CA . ASP A 1 121 ? 35.055 -3.346 -75.789 1.00 52.84 121 ASP A CA 1
ATOM 939 C C . ASP A 1 121 ? 35.656 -3.104 -77.192 1.00 52.84 121 ASP A C 1
ATOM 941 O O . ASP A 1 121 ? 36.708 -2.482 -77.324 1.00 52.84 121 ASP A O 1
ATOM 945 N N . SER A 1 122 ? 34.939 -3.473 -78.265 1.00 52.28 122 SER A N 1
ATOM 946 C CA . SER A 1 122 ? 35.387 -3.275 -79.661 1.00 52.28 122 SER A CA 1
ATOM 947 C C . SER A 1 122 ? 35.248 -1.839 -80.201 1.00 52.28 122 SER A C 1
ATOM 949 O O . SER A 1 122 ? 35.766 -1.547 -81.280 1.00 52.28 122 SER A O 1
ATOM 951 N N . LEU A 1 123 ? 34.569 -0.935 -79.484 1.00 51.44 123 LEU A N 1
ATOM 952 C CA . LEU A 1 123 ? 34.442 0.487 -79.852 1.00 51.44 123 LEU A CA 1
ATOM 953 C C . LEU A 1 123 ? 35.411 1.407 -79.092 1.00 51.44 123 LEU A C 1
ATOM 955 O O . LEU A 1 123 ? 35.618 2.542 -79.519 1.00 51.44 123 LEU A O 1
ATOM 959 N N . SER A 1 124 ? 36.078 0.905 -78.049 1.00 54.22 124 SER A N 1
ATOM 960 C CA . SER A 1 124 ? 37.096 1.649 -77.288 1.00 54.22 124 SER A CA 1
ATOM 961 C C . SER A 1 124 ? 38.309 2.074 -78.135 1.00 54.22 124 SER A C 1
ATOM 963 O O . SER A 1 124 ? 38.998 3.032 -77.801 1.00 54.22 124 SER A O 1
ATOM 965 N N . PHE A 1 125 ? 38.543 1.402 -79.268 1.00 49.81 125 PHE A N 1
ATOM 966 C CA . PHE A 1 125 ? 39.621 1.711 -80.213 1.00 49.81 125 PHE A CA 1
ATOM 967 C C . PHE A 1 125 ? 39.316 2.915 -81.129 1.00 49.81 125 PHE A C 1
ATOM 969 O O . PHE A 1 125 ? 40.238 3.517 -81.669 1.00 49.81 125 PHE A O 1
ATOM 976 N N . PHE A 1 126 ? 38.041 3.289 -81.313 1.00 46.88 126 PHE A N 1
ATOM 977 C CA . PHE A 1 126 ? 37.637 4.451 -82.126 1.00 46.88 126 PHE A CA 1
ATOM 978 C C . PHE A 1 126 ? 37.246 5.682 -81.286 1.00 46.88 126 PHE A C 1
ATOM 980 O O . PHE A 1 126 ? 37.021 6.749 -81.853 1.00 46.88 126 PHE A O 1
ATOM 987 N N . GLU A 1 127 ? 37.222 5.559 -79.955 1.00 49.19 127 GLU A N 1
ATOM 988 C CA . GLU A 1 127 ? 37.097 6.671 -78.996 1.00 49.19 127 GLU A CA 1
ATOM 989 C C . GLU A 1 127 ? 38.456 7.297 -78.625 1.00 49.19 127 GLU A C 1
ATOM 991 O O . GLU A 1 127 ? 38.545 8.110 -77.710 1.00 49.19 127 GLU A O 1
ATOM 996 N N . GLU A 1 128 ? 39.527 7.006 -79.374 1.00 47.94 128 GLU A N 1
ATOM 997 C CA . GLU A 1 128 ? 40.765 7.797 -79.333 1.00 47.94 128 GLU A CA 1
ATOM 998 C C . GLU A 1 128 ? 40.589 9.107 -80.132 1.00 47.94 128 GLU A C 1
ATOM 1000 O O . GLU A 1 128 ? 41.391 9.496 -80.980 1.00 47.94 128 GLU A O 1
ATOM 1005 N N . THR A 1 129 ? 39.487 9.816 -79.884 1.00 49.56 129 THR A N 1
ATOM 1006 C CA . THR A 1 129 ? 39.406 11.242 -80.173 1.00 49.56 129 THR A CA 1
ATOM 1007 C C . THR A 1 129 ? 40.298 11.949 -79.163 1.00 49.56 129 THR A C 1
ATOM 1009 O O . THR A 1 129 ? 40.147 11.772 -77.958 1.00 49.56 129 THR A O 1
ATOM 1012 N N . HIS A 1 130 ? 41.230 12.771 -79.645 1.00 50.34 130 HIS A N 1
ATOM 1013 C CA . HIS A 1 130 ? 42.094 13.649 -78.849 1.00 50.34 130 HIS A CA 1
ATOM 1014 C C . HIS A 1 130 ? 41.311 14.738 -78.058 1.00 50.34 130 HIS A C 1
ATOM 1016 O O . HIS A 1 130 ? 41.745 15.886 -77.979 1.00 50.34 130 HIS A O 1
ATOM 1022 N N . GLU A 1 131 ? 40.160 14.414 -77.459 1.00 49.31 131 GLU A N 1
ATOM 1023 C CA . GLU A 1 131 ? 39.340 15.298 -76.616 1.00 49.31 131 GLU A CA 1
ATOM 1024 C C . GLU A 1 131 ? 40.065 15.691 -75.320 1.00 49.31 131 GLU A C 1
ATOM 1026 O O . GLU A 1 131 ? 39.785 16.736 -74.738 1.00 49.31 131 GLU A O 1
ATOM 1031 N N . GLU A 1 132 ? 41.088 14.934 -74.908 1.00 51.16 132 GLU A N 1
ATOM 1032 C CA . GLU A 1 132 ? 41.985 15.306 -73.805 1.00 51.16 132 GLU A CA 1
ATOM 1033 C C . GLU A 1 132 ? 42.838 16.563 -74.089 1.00 51.16 132 GLU A C 1
ATOM 1035 O O . GLU A 1 132 ? 43.524 17.065 -73.191 1.00 51.16 132 GLU A O 1
ATOM 1040 N N . GLN A 1 133 ? 42.815 17.104 -75.312 1.00 50.72 133 GLN A N 1
ATOM 1041 C CA . GLN A 1 133 ? 43.489 18.359 -75.668 1.00 50.72 133 GLN A CA 1
ATOM 1042 C C . GLN A 1 133 ? 42.537 19.557 -75.809 1.00 50.72 133 GLN A C 1
ATOM 1044 O O . GLN A 1 133 ? 43.023 20.684 -75.919 1.00 50.72 133 GLN A O 1
ATOM 1049 N N . ASP A 1 134 ? 41.215 19.358 -75.734 1.00 58.38 134 ASP A N 1
ATOM 1050 C CA . ASP A 1 134 ? 40.244 20.454 -75.789 1.00 58.38 134 ASP A CA 1
ATOM 1051 C C . ASP A 1 134 ? 40.020 21.061 -74.392 1.00 58.38 134 ASP A C 1
ATOM 1053 O O . ASP A 1 134 ? 39.585 20.399 -73.442 1.00 58.38 134 ASP A O 1
ATOM 1057 N N . ALA A 1 135 ? 40.325 22.354 -74.256 1.00 68.69 135 ALA A N 1
ATOM 1058 C CA . ALA A 1 135 ? 40.130 23.099 -73.016 1.00 68.69 135 ALA A CA 1
ATOM 1059 C C . ALA A 1 135 ? 38.657 23.088 -72.567 1.00 68.69 135 ALA A C 1
ATOM 1061 O O . ALA A 1 135 ? 38.389 23.008 -71.367 1.00 68.69 135 ALA A O 1
ATOM 1062 N N . ALA A 1 136 ? 37.714 23.089 -73.517 1.00 71.06 136 ALA A N 1
ATOM 1063 C CA . ALA A 1 136 ? 36.283 23.064 -73.224 1.00 71.06 136 ALA A CA 1
ATOM 1064 C C . ALA A 1 136 ? 35.832 21.723 -72.616 1.00 71.06 136 ALA A C 1
ATOM 1066 O O . ALA A 1 136 ? 34.998 21.697 -71.707 1.00 71.06 136 ALA A O 1
ATOM 1067 N N . PHE A 1 137 ? 36.413 20.604 -73.059 1.00 73.69 137 PHE A N 1
ATOM 1068 C CA . PHE A 1 137 ? 36.101 19.277 -72.524 1.00 73.69 137 PHE A CA 1
ATOM 1069 C C . PHE A 1 137 ? 36.686 19.069 -71.119 1.00 73.69 137 PHE A C 1
ATOM 1071 O O . PHE A 1 137 ? 36.001 18.552 -70.232 1.00 73.69 137 PHE A O 1
ATOM 1078 N N . LYS A 1 138 ? 37.906 19.563 -70.859 1.00 71.06 138 LYS A N 1
ATOM 1079 C CA . LYS A 1 138 ? 38.495 19.587 -69.504 1.00 71.06 138 LYS A CA 1
ATOM 1080 C C . LYS A 1 138 ? 37.665 20.414 -68.526 1.00 71.06 138 LYS A C 1
ATOM 1082 O O . LYS A 1 138 ? 37.435 19.982 -67.395 1.00 71.06 138 LYS A O 1
ATOM 1087 N N . GLU A 1 139 ? 37.182 21.577 -68.960 1.00 76.75 139 GLU A N 1
ATOM 1088 C CA . GLU A 1 139 ? 36.307 22.433 -68.154 1.00 76.75 139 GLU A CA 1
ATOM 1089 C C . GLU A 1 139 ? 34.955 21.755 -67.873 1.00 76.75 139 GLU A C 1
ATOM 1091 O O . GLU A 1 139 ? 34.456 21.797 -66.745 1.00 76.75 139 GLU A O 1
ATOM 1096 N N . PHE A 1 140 ? 34.395 21.044 -68.857 1.00 79.44 140 PHE A N 1
ATOM 1097 C CA . PHE A 1 140 ? 33.182 20.246 -68.684 1.00 79.44 140 PHE A CA 1
ATOM 1098 C C . PHE A 1 140 ? 33.366 19.092 -67.681 1.00 79.44 140 PHE A C 1
ATOM 1100 O O . PHE A 1 140 ? 32.517 18.912 -66.804 1.00 79.44 140 PHE A O 1
ATOM 1107 N N . GLN A 1 141 ? 34.476 18.345 -67.743 1.00 78.81 141 GLN A N 1
ATOM 1108 C CA . GLN A 1 141 ? 34.770 17.279 -66.776 1.00 78.81 141 GLN A CA 1
ATOM 1109 C C . GLN A 1 141 ? 34.973 17.818 -65.353 1.00 78.81 141 GLN A C 1
ATOM 1111 O O . GLN A 1 141 ? 34.430 17.254 -64.402 1.00 78.81 141 GLN A O 1
ATOM 1116 N N . LEU A 1 142 ? 35.682 18.943 -65.200 1.00 80.19 142 LEU A N 1
ATOM 1117 C CA . LEU A 1 142 ? 35.826 19.650 -63.920 1.00 80.19 142 LEU A CA 1
ATOM 1118 C C . LEU A 1 142 ? 34.470 20.080 -63.354 1.00 80.19 142 LEU A C 1
ATOM 1120 O O . LEU A 1 142 ? 34.179 19.842 -62.181 1.00 80.19 142 LEU A O 1
ATOM 1124 N N . LYS A 1 143 ? 33.610 20.671 -64.189 1.00 84.44 143 LYS A N 1
ATOM 1125 C CA . LYS A 1 143 ? 32.269 21.100 -63.782 1.00 84.44 143 LYS A CA 1
ATOM 1126 C C . LYS A 1 143 ? 31.397 19.916 -63.359 1.00 84.44 143 LYS A C 1
ATOM 1128 O O . LYS A 1 143 ? 30.757 19.979 -62.311 1.00 84.44 143 LYS A O 1
ATOM 1133 N N . ARG A 1 144 ? 31.420 18.818 -64.119 1.00 85.31 144 ARG A N 1
ATOM 1134 C CA . ARG A 1 144 ? 30.681 17.587 -63.802 1.00 85.31 144 ARG A CA 1
ATOM 1135 C C . ARG A 1 144 ? 31.170 16.944 -62.499 1.00 85.31 144 ARG A C 1
ATOM 1137 O O . ARG A 1 144 ? 30.344 16.574 -61.665 1.00 85.31 144 ARG A O 1
ATOM 1144 N N . GLY A 1 145 ? 32.486 16.863 -62.290 1.00 84.94 145 GLY A N 1
ATOM 1145 C CA . GLY A 1 145 ? 33.078 16.361 -61.046 1.00 84.94 145 GLY A CA 1
ATOM 1146 C C . GLY A 1 145 ? 32.701 17.219 -59.834 1.00 84.94 145 GLY A C 1
ATOM 1147 O O . GLY A 1 145 ? 32.352 16.692 -58.774 1.00 84.94 145 GLY A O 1
ATOM 1148 N N . LEU A 1 146 ? 32.697 18.547 -59.991 1.00 86.94 146 LEU A N 1
ATOM 1149 C CA . LEU A 1 146 ? 32.306 19.485 -58.938 1.00 86.94 146 LEU A CA 1
ATOM 1150 C C . LEU A 1 146 ? 30.819 19.349 -58.576 1.00 86.94 146 LEU A C 1
ATOM 1152 O O . LEU A 1 146 ? 30.476 19.305 -57.393 1.00 86.94 146 LEU A O 1
ATOM 1156 N N . GLU A 1 147 ? 29.938 19.248 -59.572 1.00 88.81 147 GLU A N 1
ATOM 1157 C CA . GLU A 1 147 ? 28.502 19.019 -59.367 1.00 88.81 147 GLU A CA 1
ATOM 1158 C C . GLU A 1 147 ? 28.237 17.678 -58.662 1.00 88.81 147 GLU A C 1
ATOM 1160 O O . GLU A 1 147 ? 27.417 17.605 -57.738 1.00 88.81 147 GLU A O 1
ATOM 1165 N N . GLU A 1 148 ? 28.968 16.623 -59.031 1.00 89.06 148 GLU A N 1
ATOM 1166 C CA . GLU A 1 148 ? 28.879 15.318 -58.377 1.00 89.06 148 GLU A CA 1
ATOM 1167 C C . GLU A 1 148 ? 29.375 15.360 -56.923 1.00 89.06 148 GLU A C 1
ATOM 1169 O O . GLU A 1 148 ? 28.717 14.816 -56.029 1.00 89.06 148 GLU A O 1
ATOM 1174 N N . MET A 1 149 ? 30.490 16.043 -56.658 1.00 89.38 149 MET A N 1
ATOM 1175 C CA . MET A 1 149 ? 31.019 16.249 -55.310 1.00 89.38 149 MET A CA 1
ATOM 1176 C C . MET A 1 149 ? 30.027 17.035 -54.438 1.00 89.38 149 MET A C 1
ATOM 1178 O O . MET A 1 149 ? 29.710 16.614 -53.323 1.00 89.38 149 MET A O 1
ATOM 1182 N N . GLN A 1 150 ? 29.438 18.113 -54.968 1.00 90.50 150 GLN A N 1
ATOM 1183 C CA . GLN A 1 150 ? 28.396 18.884 -54.282 1.00 90.50 150 GLN A CA 1
ATOM 1184 C C . GLN A 1 150 ? 27.132 18.058 -54.009 1.00 90.50 150 GLN A C 1
ATOM 1186 O O . GLN A 1 150 ? 26.497 18.218 -52.963 1.00 90.50 150 GLN A O 1
ATOM 1191 N N . ARG A 1 151 ? 26.740 17.163 -54.924 1.00 93.69 151 ARG A N 1
ATOM 1192 C CA . ARG A 1 151 ? 25.642 16.213 -54.689 1.00 93.69 151 ARG A CA 1
ATOM 1193 C C . ARG A 1 151 ? 25.974 15.265 -53.533 1.00 93.69 151 ARG A C 1
ATOM 1195 O O . ARG A 1 151 ? 25.185 15.188 -52.593 1.00 93.69 151 ARG A O 1
ATOM 1202 N N . LYS A 1 152 ? 27.155 14.636 -53.545 1.00 91.69 152 LYS A N 1
ATOM 1203 C CA . LYS A 1 152 ? 27.616 13.733 -52.471 1.00 91.69 152 LYS A CA 1
ATOM 1204 C C . LYS A 1 152 ? 27.712 14.445 -51.112 1.00 91.69 152 LYS A C 1
ATOM 1206 O O . LYS A 1 152 ? 27.367 13.861 -50.086 1.00 91.69 152 LYS A O 1
ATOM 1211 N N . LEU A 1 153 ? 28.123 15.717 -51.082 1.00 91.06 153 LEU A N 1
ATOM 1212 C CA . LEU A 1 153 ? 28.115 16.527 -49.855 1.00 91.06 153 LEU A CA 1
ATOM 1213 C C . LEU A 1 153 ? 26.694 16.793 -49.335 1.00 91.06 153 LEU A C 1
ATOM 1215 O O . LEU A 1 153 ? 26.459 16.649 -48.136 1.00 91.06 153 LEU A O 1
ATOM 1219 N N . ARG A 1 154 ? 25.740 17.131 -50.213 1.00 93.31 154 ARG A N 1
ATOM 1220 C CA . ARG A 1 154 ? 24.327 17.321 -49.827 1.00 93.31 154 ARG A CA 1
ATOM 1221 C C . ARG A 1 154 ? 23.695 16.038 -49.291 1.00 93.31 154 ARG A C 1
ATOM 1223 O O . ARG A 1 154 ? 22.946 16.085 -48.317 1.00 93.31 154 ARG A O 1
ATOM 1230 N N . GLU A 1 155 ? 24.008 14.893 -49.890 1.00 93.75 155 GLU A N 1
ATOM 1231 C CA . GLU A 1 155 ? 23.577 13.584 -49.388 1.00 93.75 155 GLU A CA 1
ATOM 1232 C C . GLU A 1 155 ? 24.119 13.323 -47.977 1.00 93.75 155 GLU A C 1
ATOM 1234 O O . GLU A 1 155 ? 23.342 12.992 -47.084 1.00 93.75 155 GLU A O 1
ATOM 1239 N N . ALA A 1 156 ? 25.411 13.579 -47.738 1.00 91.00 156 ALA A N 1
ATOM 1240 C CA . ALA A 1 156 ? 26.016 13.439 -46.412 1.00 91.00 156 ALA A CA 1
ATOM 1241 C C . ALA A 1 156 ? 25.383 14.374 -45.357 1.00 91.00 156 ALA A C 1
ATOM 1243 O O . ALA A 1 156 ? 25.255 13.997 -44.193 1.00 91.00 156 ALA A O 1
ATOM 1244 N N . GLU A 1 157 ? 24.954 15.582 -45.737 1.00 92.88 157 GLU A N 1
ATOM 1245 C CA . GLU A 1 157 ? 24.233 16.501 -44.839 1.00 92.88 157 GLU A CA 1
ATOM 1246 C C . GLU A 1 157 ? 22.807 16.029 -44.520 1.00 92.88 157 GLU A C 1
ATOM 1248 O O . GLU A 1 157 ? 22.332 16.180 -43.390 1.00 92.88 157 GLU A O 1
ATOM 1253 N N . ASN A 1 158 ? 22.113 15.434 -45.491 1.00 94.44 158 ASN A N 1
ATOM 1254 C CA . ASN A 1 158 ? 20.792 14.849 -45.269 1.00 94.44 158 ASN A CA 1
ATOM 1255 C C . ASN A 1 158 ? 20.871 13.602 -44.378 1.00 94.44 158 ASN A C 1
ATOM 1257 O O . ASN A 1 158 ? 20.053 13.443 -43.469 1.00 94.44 158 ASN A O 1
ATOM 1261 N N . GLU A 1 159 ? 21.874 12.750 -44.595 1.00 92.12 159 GLU A N 1
ATOM 1262 C CA . GLU A 1 159 ? 22.182 11.620 -43.717 1.00 92.12 159 GLU A CA 1
ATOM 1263 C C . GLU A 1 159 ? 22.529 12.078 -42.295 1.00 92.12 159 GLU A C 1
ATOM 1265 O O . GLU A 1 159 ? 22.090 11.447 -41.335 1.00 92.12 159 GLU A O 1
ATOM 1270 N N . ASP A 1 160 ? 23.256 13.192 -42.135 1.00 94.81 160 ASP A N 1
ATOM 1271 C CA . ASP A 1 160 ? 23.553 13.750 -40.814 1.00 94.81 160 ASP A CA 1
ATOM 1272 C C . ASP A 1 160 ? 22.268 14.106 -40.061 1.00 94.81 160 ASP A C 1
ATOM 1274 O O . ASP A 1 160 ? 22.030 13.606 -38.960 1.00 94.81 160 ASP A O 1
ATOM 1278 N N . LYS A 1 161 ? 21.390 14.898 -40.690 1.00 95.50 161 LYS A N 1
ATOM 1279 C CA . LYS A 1 161 ? 20.094 15.287 -40.109 1.00 95.50 161 LYS A CA 1
ATOM 1280 C C . LYS A 1 161 ? 19.234 14.070 -39.770 1.00 95.50 161 LYS A C 1
ATOM 1282 O O . LYS A 1 161 ? 18.631 14.029 -38.696 1.00 95.50 161 LYS A O 1
ATOM 1287 N N . LYS A 1 162 ? 19.185 13.080 -40.668 1.00 96.06 162 LYS A N 1
ATOM 1288 C CA . LYS A 1 162 ? 18.430 11.839 -40.464 1.00 96.06 162 LYS A CA 1
ATOM 1289 C C . LYS A 1 162 ? 18.990 11.040 -39.284 1.00 96.06 162 LYS A C 1
ATOM 1291 O O . LYS A 1 162 ? 18.236 10.725 -38.369 1.00 96.06 162 LYS A O 1
ATOM 1296 N N . GLY A 1 163 ? 20.301 10.813 -39.237 1.00 93.88 163 GLY A N 1
ATOM 1297 C CA . GLY A 1 163 ? 20.945 10.072 -38.151 1.00 93.88 163 GLY A CA 1
ATOM 1298 C C . GLY A 1 163 ? 20.827 10.771 -36.793 1.00 93.88 163 GLY A C 1
ATOM 1299 O O . GLY A 1 163 ? 20.554 10.122 -35.786 1.00 93.88 163 GLY A O 1
ATOM 1300 N N . GLN A 1 164 ? 20.930 12.104 -36.738 1.00 94.50 164 GLN A N 1
ATOM 1301 C CA . GLN A 1 164 ? 20.691 12.857 -35.499 1.00 94.50 164 GLN A CA 1
ATOM 1302 C C . GLN A 1 164 ? 19.256 12.688 -34.983 1.00 94.50 164 GLN A C 1
ATOM 1304 O O . GLN A 1 164 ? 19.050 12.563 -33.770 1.00 94.50 164 GLN A O 1
ATOM 1309 N N . LYS A 1 165 ? 18.270 12.671 -35.890 1.00 96.75 165 LYS A N 1
ATOM 1310 C CA . LYS A 1 165 ? 16.862 12.439 -35.555 1.00 96.75 165 LYS A CA 1
ATOM 1311 C C . LYS A 1 165 ? 16.639 11.012 -35.050 1.00 96.75 165 LYS A C 1
ATOM 1313 O O . LYS A 1 165 ? 16.070 10.850 -33.975 1.00 96.75 165 LYS A O 1
ATOM 1318 N N . GLU A 1 166 ? 17.164 10.007 -35.747 1.00 96.12 166 GLU A N 1
ATOM 1319 C CA . GLU A 1 166 ? 17.073 8.595 -35.346 1.00 96.12 166 GLU A CA 1
ATOM 1320 C C . GLU A 1 166 ? 17.714 8.345 -33.972 1.00 96.12 166 GLU A C 1
ATOM 1322 O O . GLU A 1 166 ? 17.126 7.685 -33.116 1.00 96.12 166 GLU A O 1
ATOM 1327 N N . ILE A 1 167 ? 18.881 8.943 -33.702 1.00 94.38 167 ILE A N 1
ATOM 1328 C CA . ILE A 1 167 ? 19.539 8.872 -32.387 1.00 94.38 167 ILE A CA 1
ATOM 1329 C C . ILE A 1 167 ? 18.662 9.499 -31.297 1.00 94.38 167 ILE A C 1
ATOM 1331 O O . ILE A 1 167 ? 18.558 8.955 -30.193 1.00 94.38 167 ILE A O 1
ATOM 1335 N N . ALA A 1 168 ? 18.049 10.653 -31.573 1.00 94.94 168 ALA A N 1
ATOM 1336 C CA . ALA A 1 168 ? 17.179 11.325 -30.614 1.00 94.94 168 ALA A CA 1
ATOM 1337 C C . ALA A 1 168 ? 15.910 10.509 -30.322 1.00 94.94 168 ALA A C 1
ATOM 1339 O O . ALA A 1 168 ? 15.527 10.394 -29.157 1.00 94.94 168 ALA A O 1
ATOM 1340 N N . GLU A 1 169 ? 15.296 9.918 -31.347 1.00 96.62 169 GLU A N 1
ATOM 1341 C CA . GLU A 1 169 ? 14.114 9.061 -31.219 1.00 96.62 169 GLU A CA 1
ATOM 1342 C C . GLU A 1 169 ? 14.427 7.776 -30.447 1.00 96.62 169 GLU A C 1
ATOM 1344 O O . GLU A 1 169 ? 13.727 7.462 -29.484 1.00 96.62 169 GLU A O 1
ATOM 1349 N N . LEU A 1 170 ? 15.520 7.085 -30.789 1.00 95.81 170 LEU A N 1
ATOM 1350 C CA . LEU A 1 170 ? 15.954 5.866 -30.104 1.00 95.81 170 LEU A CA 1
ATOM 1351 C C . LEU A 1 170 ? 16.203 6.117 -28.614 1.00 95.81 170 LEU A C 1
ATOM 1353 O O . LEU A 1 170 ? 15.682 5.407 -27.752 1.00 95.81 170 LEU A O 1
ATOM 1357 N N . ILE A 1 171 ? 16.982 7.152 -28.290 1.00 94.56 171 ILE A N 1
ATOM 1358 C CA . ILE A 1 171 ? 17.311 7.465 -26.897 1.00 94.56 171 ILE A CA 1
ATOM 1359 C C . ILE A 1 171 ? 16.082 7.979 -26.147 1.00 94.56 171 ILE A C 1
ATOM 1361 O O . ILE A 1 171 ? 15.905 7.642 -24.977 1.00 94.56 171 ILE A O 1
ATOM 1365 N N . GLY A 1 172 ? 15.207 8.737 -26.812 1.00 92.94 172 GLY A N 1
ATOM 1366 C CA . GLY A 1 172 ? 13.917 9.144 -26.260 1.00 92.94 172 GLY A CA 1
ATOM 1367 C C . GLY A 1 172 ? 13.031 7.946 -25.910 1.00 92.94 172 GLY A C 1
ATOM 1368 O O . GLY A 1 172 ? 12.477 7.899 -24.811 1.00 92.94 172 GLY A O 1
ATOM 1369 N N . ALA A 1 173 ? 12.951 6.947 -26.793 1.00 94.81 173 ALA A N 1
ATOM 1370 C CA . ALA A 1 173 ? 12.199 5.717 -26.558 1.00 94.81 173 ALA A CA 1
ATOM 1371 C C . ALA A 1 173 ? 12.772 4.914 -25.379 1.00 94.81 173 ALA A C 1
ATOM 1373 O O . ALA A 1 173 ? 12.025 4.549 -24.471 1.00 94.81 173 ALA A O 1
ATOM 1374 N N . MET A 1 174 ? 14.096 4.718 -25.330 1.00 93.44 174 MET A N 1
ATOM 1375 C CA . MET A 1 174 ? 14.761 4.037 -24.210 1.00 93.44 174 MET A CA 1
ATOM 1376 C C . MET A 1 174 ? 14.561 4.772 -22.877 1.00 93.44 174 MET A C 1
ATOM 1378 O O . MET A 1 174 ? 14.317 4.139 -21.848 1.00 93.44 174 MET A O 1
ATOM 1382 N N . ALA A 1 175 ? 14.655 6.105 -22.883 1.00 92.88 175 ALA A N 1
ATOM 1383 C CA . ALA A 1 175 ? 14.441 6.920 -21.694 1.00 92.88 175 ALA A CA 1
ATOM 1384 C C . ALA A 1 175 ? 13.002 6.799 -21.187 1.00 92.88 175 ALA A C 1
ATOM 1386 O O . ALA A 1 175 ? 12.795 6.608 -19.989 1.00 92.88 175 ALA A O 1
ATOM 1387 N N . LYS A 1 176 ? 12.020 6.849 -22.095 1.00 94.75 176 LYS A N 1
ATOM 1388 C CA . LYS A 1 176 ? 10.599 6.704 -21.764 1.00 94.75 176 LYS A CA 1
ATOM 1389 C C . LYS A 1 176 ? 10.281 5.315 -21.212 1.00 94.75 176 LYS A C 1
ATOM 1391 O O . LYS A 1 176 ? 9.579 5.220 -20.212 1.00 94.75 176 LYS A O 1
ATOM 1396 N N . ASP A 1 177 ? 10.823 4.254 -21.803 1.00 93.38 177 ASP A N 1
ATOM 1397 C CA . ASP A 1 177 ? 10.617 2.885 -21.314 1.00 93.38 177 ASP A CA 1
ATOM 1398 C C . ASP A 1 177 ? 11.194 2.689 -19.901 1.00 93.38 177 ASP A C 1
ATOM 1400 O O . ASP A 1 177 ? 10.504 2.234 -18.983 1.00 93.38 177 ASP A O 1
ATOM 1404 N N . LYS A 1 178 ? 12.430 3.153 -19.666 1.00 92.75 178 LYS A N 1
ATOM 1405 C CA . LYS A 1 178 ? 13.019 3.141 -18.318 1.00 92.75 178 LYS A CA 1
ATOM 1406 C C . LYS A 1 178 ? 12.254 4.019 -17.334 1.00 92.75 178 LYS A C 1
ATOM 1408 O O . LYS A 1 178 ? 12.131 3.637 -16.171 1.00 92.75 178 LYS A O 1
ATOM 1413 N N . GLN A 1 179 ? 11.724 5.157 -17.781 1.00 93.19 179 GLN A N 1
ATOM 1414 C CA . GLN A 1 179 ? 10.879 6.010 -16.954 1.00 93.19 179 GLN A CA 1
ATOM 1415 C C . GLN A 1 179 ? 9.606 5.268 -16.527 1.00 93.19 179 GLN A C 1
ATOM 1417 O O . GLN A 1 179 ? 9.334 5.195 -15.333 1.00 93.19 179 GLN A O 1
ATOM 1422 N N . LEU A 1 180 ? 8.882 4.653 -17.466 1.00 93.12 180 LEU A N 1
ATOM 1423 C CA . LEU A 1 180 ? 7.660 3.891 -17.190 1.00 93.12 180 LEU A CA 1
ATOM 1424 C C . LEU A 1 180 ? 7.920 2.690 -16.271 1.00 93.12 180 LEU A C 1
ATOM 1426 O O . LEU A 1 180 ? 7.151 2.435 -15.346 1.00 93.12 180 LEU A O 1
ATOM 1430 N N . SER A 1 181 ? 9.022 1.968 -16.488 1.00 93.62 181 SER A N 1
ATOM 1431 C CA . SER A 1 181 ? 9.442 0.870 -15.611 1.00 93.62 181 SER A CA 1
ATOM 1432 C C . SER A 1 181 ? 9.696 1.358 -14.176 1.00 93.62 181 SER A C 1
ATOM 1434 O O . SER A 1 181 ? 9.192 0.765 -13.218 1.00 93.62 181 SER A O 1
ATOM 1436 N N . ALA A 1 182 ? 10.395 2.488 -14.021 1.00 91.06 182 ALA A N 1
ATOM 1437 C CA . ALA A 1 182 ? 10.613 3.108 -12.718 1.00 91.06 182 ALA A CA 1
ATOM 1438 C C . ALA A 1 182 ? 9.289 3.565 -12.074 1.00 91.06 182 ALA A C 1
ATOM 1440 O O . ALA A 1 182 ? 9.056 3.275 -10.901 1.00 91.06 182 ALA A O 1
ATOM 1441 N N . GLU A 1 183 ? 8.394 4.217 -12.822 1.00 93.50 183 GLU A N 1
ATOM 1442 C CA . GLU A 1 183 ? 7.073 4.642 -12.330 1.00 93.50 183 GLU A CA 1
ATOM 1443 C C . GLU A 1 183 ? 6.254 3.464 -11.797 1.00 93.50 183 GLU A C 1
ATOM 1445 O O . GLU A 1 183 ? 5.767 3.532 -10.669 1.00 93.50 183 GLU A O 1
ATOM 1450 N N . ARG A 1 184 ? 6.188 2.350 -12.537 1.00 93.56 184 ARG A N 1
ATOM 1451 C CA . ARG A 1 184 ? 5.504 1.128 -12.078 1.00 93.56 184 ARG A CA 1
ATOM 1452 C C . ARG A 1 184 ? 6.080 0.606 -10.767 1.00 93.56 184 ARG A C 1
ATOM 1454 O O . ARG A 1 184 ? 5.327 0.244 -9.868 1.00 93.56 184 ARG A O 1
ATOM 1461 N N . SER A 1 185 ? 7.407 0.587 -10.627 1.00 91.12 185 SER A N 1
ATOM 1462 C CA . SER A 1 185 ? 8.026 0.141 -9.375 1.00 91.12 185 SER A CA 1
ATOM 1463 C C . SER A 1 185 ? 7.678 1.060 -8.198 1.00 91.12 185 SER A C 1
ATOM 1465 O O . SER A 1 185 ? 7.360 0.561 -7.121 1.00 91.12 185 SER A O 1
ATOM 1467 N N . PHE A 1 186 ? 7.652 2.384 -8.395 1.00 92.06 186 PHE A N 1
ATOM 1468 C CA . PHE A 1 186 ? 7.238 3.332 -7.357 1.00 92.06 186 PHE A CA 1
ATOM 1469 C C . PHE A 1 186 ? 5.766 3.197 -6.971 1.00 92.06 186 PHE A C 1
ATOM 1471 O O . PHE A 1 186 ? 5.465 3.231 -5.778 1.00 92.06 186 PHE A O 1
ATOM 1478 N N . GLU A 1 187 ? 4.866 3.011 -7.937 1.00 92.75 187 GLU A N 1
ATOM 1479 C CA . GLU A 1 187 ? 3.450 2.770 -7.638 1.00 92.75 187 GLU A CA 1
ATOM 1480 C C . GLU A 1 187 ? 3.259 1.455 -6.872 1.00 92.75 187 GLU A C 1
ATOM 1482 O O . GLU A 1 187 ? 2.540 1.434 -5.875 1.00 92.75 187 GLU A O 1
ATOM 1487 N N . ASN A 1 188 ? 3.995 0.394 -7.223 1.00 93.38 188 ASN A N 1
ATOM 1488 C CA . ASN A 1 188 ? 3.984 -0.859 -6.460 1.00 93.38 188 ASN A CA 1
ATOM 1489 C C . ASN A 1 188 ? 4.467 -0.660 -5.014 1.00 93.38 188 ASN A C 1
ATOM 1491 O O . ASN A 1 188 ? 3.868 -1.195 -4.080 1.00 93.38 188 ASN A O 1
ATOM 1495 N N . TYR A 1 189 ? 5.529 0.126 -4.801 1.00 90.56 189 TYR A N 1
ATOM 1496 C CA . TYR A 1 189 ? 5.982 0.467 -3.450 1.00 90.56 189 TYR A CA 1
ATOM 1497 C C . TYR A 1 189 ? 4.926 1.263 -2.683 1.00 90.56 189 TYR A C 1
ATOM 1499 O O . TYR A 1 189 ? 4.661 0.962 -1.522 1.00 90.56 189 TYR A O 1
ATOM 1507 N N . LYS A 1 190 ? 4.309 2.261 -3.318 1.00 91.12 190 LYS A N 1
ATOM 1508 C CA . LYS A 1 190 ? 3.266 3.087 -2.705 1.00 91.12 190 LYS A CA 1
ATOM 1509 C C . LYS A 1 190 ? 2.053 2.248 -2.301 1.00 91.12 190 LYS A C 1
ATOM 1511 O O . LYS A 1 190 ? 1.623 2.364 -1.158 1.00 91.12 190 LYS A O 1
ATOM 1516 N N . ALA A 1 191 ? 1.575 1.371 -3.185 1.00 93.06 191 ALA A N 1
ATOM 1517 C CA . ALA A 1 191 ? 0.495 0.430 -2.895 1.00 93.06 191 ALA A CA 1
ATOM 1518 C C . ALA A 1 191 ? 0.845 -0.472 -1.703 1.00 93.06 191 ALA A C 1
ATOM 1520 O O . ALA A 1 191 ? 0.083 -0.543 -0.744 1.00 93.06 191 ALA A O 1
ATOM 1521 N N . LYS A 1 192 ? 2.055 -1.051 -1.689 1.00 94.25 192 LYS A N 1
ATOM 1522 C CA . LYS A 1 192 ? 2.532 -1.869 -0.565 1.00 94.25 192 LYS A CA 1
ATOM 1523 C C . LYS A 1 192 ? 2.495 -1.114 0.768 1.00 94.25 192 LYS A C 1
ATOM 1525 O O . LYS A 1 192 ? 2.068 -1.678 1.768 1.00 94.25 192 LYS A O 1
ATOM 1530 N N . TYR A 1 193 ? 2.918 0.151 0.795 1.00 92.38 193 TYR A N 1
ATOM 1531 C CA . TYR A 1 193 ? 2.871 0.956 2.019 1.00 92.38 193 TYR A CA 1
ATOM 1532 C C . TYR A 1 193 ? 1.446 1.293 2.460 1.00 92.38 193 TYR A C 1
ATOM 1534 O O . TYR A 1 193 ? 1.192 1.323 3.659 1.00 92.38 193 TYR A O 1
ATOM 1542 N N . THR A 1 194 ? 0.526 1.528 1.526 1.00 91.00 194 THR A N 1
ATOM 1543 C CA . THR A 1 194 ? -0.897 1.708 1.847 1.00 91.00 194 THR A CA 1
ATOM 1544 C C . THR A 1 194 ? -1.504 0.425 2.424 1.00 91.00 194 THR A C 1
ATOM 1546 O O . THR A 1 194 ? -2.237 0.487 3.411 1.00 91.00 194 THR A O 1
ATOM 1549 N N . ASP A 1 195 ? -1.139 -0.741 1.889 1.00 93.81 195 ASP A N 1
ATOM 1550 C CA . ASP A 1 195 ? -1.573 -2.039 2.419 1.00 93.81 195 ASP A CA 1
ATOM 1551 C C . ASP A 1 195 ? -0.966 -2.336 3.801 1.00 93.81 195 ASP A C 1
ATOM 1553 O O . ASP A 1 195 ? -1.626 -2.904 4.673 1.00 93.81 195 ASP A O 1
ATOM 1557 N N . ASP A 1 196 ? 0.303 -1.977 4.017 1.00 93.62 196 ASP A N 1
ATOM 1558 C CA . ASP A 1 196 ? 0.964 -2.065 5.324 1.00 93.62 196 ASP A CA 1
ATOM 1559 C C . ASP A 1 196 ? 0.271 -1.144 6.353 1.00 93.62 196 ASP A C 1
ATOM 1561 O O . ASP A 1 196 ? -0.051 -1.592 7.454 1.00 93.62 196 ASP A O 1
ATOM 1565 N N . GLU A 1 197 ? -0.041 0.106 5.983 1.00 95.31 197 GLU A N 1
ATOM 1566 C CA . GLU A 1 197 ? -0.783 1.054 6.830 1.00 95.31 197 GLU A CA 1
ATOM 1567 C C . GLU A 1 197 ? -2.163 0.507 7.211 1.00 95.31 197 GLU A C 1
ATOM 1569 O O . GLU A 1 197 ? -2.535 0.516 8.387 1.00 95.31 197 GLU A O 1
ATOM 1574 N N . SER A 1 198 ? -2.912 -0.009 6.232 1.00 95.56 198 SER A N 1
ATOM 1575 C CA . SER A 1 198 ? -4.233 -0.599 6.457 1.00 95.56 198 SER A CA 1
ATOM 1576 C C . SER A 1 198 ? -4.170 -1.777 7.435 1.00 95.56 198 SER A C 1
ATOM 1578 O O . SER A 1 198 ? -4.945 -1.828 8.394 1.00 95.56 198 SER A O 1
ATOM 1580 N N . ARG A 1 199 ? -3.197 -2.683 7.263 1.00 96.94 199 ARG A N 1
ATOM 1581 C CA . ARG A 1 199 ? -2.996 -3.828 8.166 1.00 96.94 199 ARG A CA 1
ATOM 1582 C C . ARG A 1 199 ? -2.637 -3.403 9.584 1.00 96.94 199 ARG A C 1
ATOM 1584 O O . ARG A 1 199 ? -3.167 -3.973 10.539 1.00 96.94 199 ARG A O 1
ATOM 1591 N N . ASP A 1 200 ? -1.763 -2.416 9.743 1.00 95.44 200 ASP A N 1
ATOM 1592 C CA . ASP A 1 200 ? -1.382 -1.921 11.067 1.00 95.44 200 ASP A CA 1
ATOM 1593 C C . ASP A 1 200 ? -2.558 -1.220 11.765 1.00 95.44 200 ASP A C 1
ATOM 1595 O O . ASP A 1 200 ? -2.796 -1.455 12.953 1.00 95.44 200 ASP A O 1
ATOM 1599 N N . LEU A 1 201 ? -3.356 -0.437 11.030 1.00 95.75 201 LEU A N 1
ATOM 1600 C CA . LEU A 1 201 ? -4.589 0.162 11.550 1.00 95.75 201 LEU A CA 1
ATOM 1601 C C . LEU A 1 201 ? -5.622 -0.902 11.947 1.00 95.75 201 LEU A C 1
ATOM 1603 O O . LEU A 1 201 ? -6.250 -0.774 12.999 1.00 95.75 201 LEU A O 1
ATOM 1607 N N . GLN A 1 202 ? -5.766 -1.972 11.162 1.00 96.69 202 GLN A N 1
ATOM 1608 C CA . GLN A 1 202 ? -6.670 -3.080 11.473 1.00 96.69 202 GLN A CA 1
ATOM 1609 C C . GLN A 1 202 ? -6.230 -3.836 12.735 1.00 96.69 202 GLN A C 1
ATOM 1611 O O . GLN A 1 202 ? -7.051 -4.109 13.612 1.00 96.69 202 GLN A O 1
ATOM 1616 N N . ARG A 1 203 ? -4.929 -4.129 12.876 1.00 97.06 203 ARG A N 1
ATOM 1617 C CA . ARG A 1 203 ? -4.362 -4.739 14.093 1.00 97.06 203 ARG A CA 1
ATOM 1618 C C . ARG A 1 203 ? -4.589 -3.861 15.317 1.00 97.06 203 ARG A C 1
ATOM 1620 O O . ARG A 1 203 ? -4.984 -4.364 16.368 1.00 97.06 203 ARG A O 1
ATOM 1627 N N . LEU A 1 204 ? -4.379 -2.552 15.173 1.00 96.31 204 LEU A N 1
ATOM 1628 C CA . LEU A 1 204 ? -4.631 -1.585 16.236 1.00 96.31 204 LEU A CA 1
ATOM 1629 C C . LEU A 1 204 ? -6.111 -1.596 16.638 1.00 96.31 204 LEU A C 1
ATOM 1631 O O . LEU A 1 204 ? -6.429 -1.693 17.821 1.00 96.31 204 LEU A O 1
ATOM 1635 N N . GLN A 1 205 ? -7.021 -1.560 15.665 1.00 95.94 205 GLN A N 1
ATOM 1636 C CA . GLN A 1 205 ? -8.459 -1.607 15.916 1.00 95.94 205 GLN A CA 1
ATOM 1637 C C . GLN A 1 205 ? -8.875 -2.894 16.641 1.00 95.94 205 GLN A C 1
ATOM 1639 O O . GLN A 1 205 ? -9.600 -2.813 17.632 1.00 95.94 205 GLN A O 1
ATOM 1644 N N . ALA A 1 206 ? -8.383 -4.057 16.208 1.00 96.50 206 ALA A N 1
ATOM 1645 C CA . ALA A 1 206 ? -8.663 -5.338 16.858 1.00 96.50 206 ALA A CA 1
ATOM 1646 C C . ALA A 1 206 ? -8.159 -5.368 18.313 1.00 96.50 206 ALA A C 1
ATOM 1648 O O . ALA A 1 206 ? -8.896 -5.750 19.224 1.00 96.50 206 ALA A O 1
ATOM 1649 N N . TYR A 1 207 ? -6.935 -4.882 18.553 1.00 96.94 207 TYR A N 1
ATOM 1650 C CA . TYR A 1 207 ? -6.375 -4.752 19.899 1.00 96.94 207 TYR A CA 1
ATOM 1651 C C . TYR A 1 207 ? -7.254 -3.875 20.805 1.00 96.94 207 TYR A C 1
ATOM 1653 O O . TYR A 1 207 ? -7.550 -4.243 21.945 1.00 96.94 207 TYR A O 1
ATOM 1661 N N . TYR A 1 208 ? -7.722 -2.729 20.302 1.00 95.38 208 TYR A N 1
ATOM 1662 C CA . TYR A 1 208 ? -8.578 -1.832 21.079 1.00 95.38 208 TYR A CA 1
ATOM 1663 C C . TYR A 1 208 ? -9.985 -2.384 21.295 1.00 95.38 208 TYR A C 1
ATOM 1665 O O . TYR A 1 208 ? -10.520 -2.226 22.389 1.00 95.38 208 TYR A O 1
ATOM 1673 N N . GLN A 1 209 ? -10.567 -3.094 20.327 1.00 95.25 209 GLN A N 1
ATOM 1674 C CA . GLN A 1 209 ? -11.833 -3.805 20.528 1.00 95.25 209 GLN A CA 1
ATOM 1675 C C . GLN A 1 209 ? -11.715 -4.836 21.655 1.00 95.25 209 GLN A C 1
ATOM 1677 O O . GLN A 1 209 ? -12.550 -4.856 22.562 1.00 95.25 209 GLN A O 1
ATOM 1682 N N . GLN A 1 210 ? -10.638 -5.628 21.666 1.00 96.88 210 GLN A N 1
ATOM 1683 C CA . GLN A 1 210 ? -10.369 -6.593 22.733 1.00 96.88 210 GLN A CA 1
ATOM 1684 C C . GLN A 1 210 ? -10.175 -5.903 24.093 1.00 96.88 210 GLN A C 1
ATOM 1686 O O . GLN A 1 210 ? -10.724 -6.345 25.106 1.00 96.88 210 GLN A O 1
ATOM 1691 N N . LYS A 1 211 ? -9.422 -4.797 24.129 1.00 95.75 211 LYS A N 1
ATOM 1692 C CA . LYS A 1 211 ? -9.173 -4.021 25.351 1.00 95.75 211 LYS A CA 1
ATOM 1693 C C . LYS A 1 211 ? -10.457 -3.400 25.902 1.00 95.75 211 LYS A C 1
ATOM 1695 O O . LYS A 1 211 ? -10.712 -3.507 27.101 1.00 95.75 211 LYS A O 1
ATOM 1700 N N . THR A 1 212 ? -11.288 -2.811 25.045 1.00 94.12 212 THR A N 1
ATOM 1701 C CA . THR A 1 212 ? -12.587 -2.240 25.422 1.00 94.12 212 THR A CA 1
ATOM 1702 C C . THR A 1 212 ? -13.544 -3.324 25.911 1.00 94.12 212 THR A C 1
ATOM 1704 O O . THR A 1 212 ? -14.162 -3.143 26.957 1.00 94.12 212 THR A O 1
ATOM 1707 N N . ALA A 1 213 ? -13.607 -4.482 25.245 1.00 95.00 213 ALA A N 1
ATOM 1708 C CA . ALA A 1 213 ? -14.412 -5.617 25.699 1.00 95.00 213 ALA A CA 1
ATOM 1709 C C . ALA A 1 213 ? -13.954 -6.143 27.074 1.00 95.00 213 ALA A C 1
ATOM 1711 O O . ALA A 1 213 ? -14.775 -6.364 27.964 1.00 95.00 213 ALA A O 1
ATOM 1712 N N . SER A 1 214 ? -12.641 -6.282 27.290 1.00 96.19 214 SER A N 1
ATOM 1713 C CA . SER A 1 214 ? -12.072 -6.685 28.583 1.00 96.19 214 SER A CA 1
ATOM 1714 C C . SER A 1 214 ? -12.405 -5.685 29.696 1.00 96.19 214 SER A C 1
ATOM 1716 O O . SER A 1 214 ? -12.852 -6.080 30.776 1.00 96.19 214 SER A O 1
ATOM 1718 N N . SER A 1 215 ? -12.249 -4.384 29.431 1.00 94.81 215 SER A N 1
ATOM 1719 C CA . SER A 1 215 ? -12.612 -3.318 30.371 1.00 94.81 215 SER A CA 1
ATOM 1720 C C . SER A 1 215 ? -14.110 -3.318 30.679 1.00 94.81 215 SER A C 1
ATOM 1722 O O . SER A 1 215 ? -14.485 -3.272 31.850 1.00 94.81 215 SER A O 1
ATOM 1724 N N . GLN A 1 216 ? -14.968 -3.459 29.664 1.00 93.50 216 GLN A N 1
ATOM 1725 C CA . GLN A 1 216 ? -16.417 -3.528 29.848 1.00 93.50 216 GLN A CA 1
ATOM 1726 C C . GLN A 1 216 ? -16.826 -4.746 30.683 1.00 93.50 216 GLN A C 1
ATOM 1728 O O . GLN A 1 216 ? -17.665 -4.629 31.574 1.00 93.50 216 GLN A O 1
ATOM 1733 N N . ASN A 1 217 ? -16.197 -5.902 30.464 1.00 95.94 217 ASN A N 1
ATOM 1734 C CA . ASN A 1 217 ? -16.441 -7.099 31.268 1.00 95.94 217 ASN A CA 1
ATOM 1735 C C . ASN A 1 217 ? -16.070 -6.886 32.743 1.00 95.94 217 ASN A C 1
ATOM 1737 O O . ASN A 1 217 ? -16.842 -7.268 33.624 1.00 95.94 217 ASN A O 1
ATOM 1741 N N . LYS A 1 218 ? -14.941 -6.220 33.025 1.00 95.50 218 LYS A N 1
ATOM 1742 C CA . LYS A 1 218 ? -14.536 -5.858 34.397 1.00 95.50 218 LYS A CA 1
ATOM 1743 C C . LYS A 1 218 ? -15.521 -4.886 35.047 1.00 95.50 218 LYS A C 1
ATOM 1745 O O . LYS A 1 218 ? -15.877 -5.079 36.208 1.00 95.50 218 LYS A O 1
ATOM 1750 N N . ILE A 1 219 ? -15.996 -3.886 34.303 1.00 93.69 219 ILE A N 1
ATOM 1751 C CA . ILE A 1 219 ? -17.017 -2.935 34.771 1.00 93.69 219 ILE A CA 1
ATOM 1752 C C . ILE A 1 219 ? -18.316 -3.682 35.100 1.00 93.69 219 ILE A C 1
ATOM 1754 O O . ILE A 1 219 ? -18.831 -3.567 36.209 1.00 93.69 219 ILE A O 1
ATOM 1758 N N . ASN A 1 220 ? -18.800 -4.529 34.190 1.00 94.19 220 ASN A N 1
ATOM 1759 C CA . ASN A 1 220 ? -20.014 -5.322 34.389 1.00 94.19 220 ASN A CA 1
ATOM 1760 C C . ASN A 1 220 ? -19.898 -6.262 35.602 1.00 94.19 220 ASN A C 1
ATOM 1762 O O . ASN A 1 220 ? -20.849 -6.417 36.371 1.00 94.19 220 ASN A O 1
ATOM 1766 N N . GLN A 1 221 ? -18.735 -6.886 35.803 1.00 96.31 221 GLN A N 1
ATOM 1767 C CA . GLN A 1 221 ? -18.474 -7.717 36.978 1.00 96.31 221 GLN A CA 1
ATOM 1768 C C . GLN A 1 221 ? -18.462 -6.884 38.266 1.00 96.31 221 GLN A C 1
ATOM 1770 O O . GLN A 1 221 ? -19.060 -7.297 39.261 1.00 96.31 221 GLN A O 1
ATOM 1775 N N . GLY A 1 222 ? -17.838 -5.704 38.243 1.00 95.50 222 GLY A N 1
ATOM 1776 C CA . GLY A 1 222 ? -17.835 -4.763 39.361 1.00 95.50 222 GLY A CA 1
ATOM 1777 C C . GLY A 1 222 ? -19.243 -4.316 39.753 1.00 95.50 222 GLY A C 1
ATOM 1778 O O . GLY A 1 222 ? -19.591 -4.378 40.931 1.00 95.50 222 GLY A O 1
ATOM 1779 N N . ILE A 1 223 ? -20.091 -3.996 38.770 1.00 94.81 223 ILE A N 1
ATOM 1780 C CA . ILE A 1 223 ? -21.509 -3.668 38.983 1.00 94.81 223 ILE A CA 1
ATOM 1781 C C . ILE A 1 223 ? -22.243 -4.830 39.660 1.00 94.81 223 ILE A C 1
ATOM 1783 O O . ILE A 1 223 ? -22.924 -4.624 40.662 1.00 94.81 223 ILE A O 1
ATOM 1787 N N . LYS A 1 224 ? -22.066 -6.069 39.181 1.00 96.94 224 LYS A N 1
ATOM 1788 C CA . LYS A 1 224 ? -22.693 -7.253 39.800 1.00 96.94 224 LYS A CA 1
ATOM 1789 C C . LYS A 1 224 ? -22.250 -7.451 41.253 1.00 96.94 224 LYS A C 1
ATOM 1791 O O . LYS A 1 224 ? -23.063 -7.809 42.105 1.00 96.94 224 LYS A O 1
ATOM 1796 N N . ILE A 1 225 ? -20.966 -7.241 41.551 1.00 97.25 225 ILE A N 1
ATOM 1797 C CA . ILE A 1 225 ? -20.438 -7.332 42.921 1.00 97.25 225 ILE A CA 1
ATOM 1798 C C . ILE A 1 225 ? -21.050 -6.235 43.801 1.00 97.25 225 ILE A C 1
ATOM 1800 O O . ILE A 1 225 ? -21.475 -6.523 44.922 1.00 97.25 225 ILE A O 1
ATOM 1804 N N . LEU A 1 226 ? -21.137 -5.007 43.286 1.00 96.44 226 LEU A N 1
ATOM 1805 C CA . LEU A 1 226 ? -21.701 -3.864 43.996 1.00 96.44 226 LEU A CA 1
ATOM 1806 C C . LEU A 1 226 ? -23.194 -4.064 44.295 1.00 96.44 226 LEU A C 1
ATOM 1808 O O . LEU A 1 226 ? -23.600 -3.924 45.444 1.00 96.44 226 LEU A O 1
ATOM 1812 N N . GLN A 1 227 ? -23.977 -4.531 43.321 1.00 96.19 227 GLN A N 1
ATOM 1813 C CA . GLN A 1 227 ? -25.393 -4.877 43.500 1.00 96.19 227 GLN A CA 1
ATOM 1814 C C . GLN A 1 227 ? -25.600 -5.948 44.580 1.00 96.19 227 GLN A C 1
ATOM 1816 O O . GLN A 1 227 ? -26.443 -5.793 45.464 1.00 96.19 227 GLN A O 1
ATOM 1821 N N . ARG A 1 228 ? -24.792 -7.019 44.572 1.00 97.31 228 ARG A N 1
ATOM 1822 C CA . ARG A 1 228 ? -24.844 -8.052 45.624 1.00 97.31 228 ARG A CA 1
ATOM 1823 C C . ARG A 1 228 ? -24.512 -7.476 47.001 1.00 97.31 228 ARG A C 1
ATOM 1825 O O . ARG A 1 228 ? -25.128 -7.864 47.991 1.00 97.31 228 ARG A O 1
ATOM 1832 N N . ARG A 1 229 ? -23.539 -6.562 47.081 1.00 97.38 229 ARG A N 1
ATOM 1833 C CA . ARG A 1 229 ? -23.190 -5.868 48.328 1.00 97.38 229 ARG A CA 1
ATOM 1834 C C . ARG A 1 229 ? -24.336 -4.977 48.805 1.00 97.38 229 ARG A C 1
ATOM 1836 O O . ARG A 1 229 ? -24.659 -5.009 49.985 1.00 97.38 229 ARG A O 1
ATOM 1843 N N . HIS A 1 230 ? -24.973 -4.231 47.906 1.00 97.12 230 HIS A N 1
ATOM 1844 C CA . HIS A 1 230 ? -26.140 -3.396 48.205 1.00 97.12 230 HIS A CA 1
ATOM 1845 C C . HIS A 1 230 ? -27.306 -4.217 48.750 1.00 97.12 230 HIS A C 1
ATOM 1847 O O . HIS A 1 230 ? -27.874 -3.852 49.778 1.00 97.12 230 HIS A O 1
ATOM 1853 N N . GLN A 1 231 ? -27.593 -5.369 48.141 1.00 96.69 231 GLN A N 1
ATOM 1854 C CA . GLN A 1 231 ? -28.627 -6.286 48.619 1.00 96.69 231 GLN A CA 1
ATOM 1855 C C . GLN A 1 231 ? -28.330 -6.803 50.035 1.00 96.69 231 GLN A C 1
ATOM 1857 O O . GLN A 1 231 ? -29.207 -6.757 50.895 1.00 96.69 231 GLN A O 1
ATOM 1862 N N . ARG A 1 232 ? -27.088 -7.233 50.308 1.00 97.12 232 ARG A N 1
ATOM 1863 C CA . ARG A 1 232 ? -26.685 -7.673 51.657 1.00 97.12 232 ARG A CA 1
ATOM 1864 C C . ARG A 1 232 ? -26.753 -6.543 52.680 1.00 97.12 232 ARG A C 1
ATOM 1866 O O . ARG A 1 232 ? -27.289 -6.753 53.760 1.00 97.12 232 ARG A O 1
ATOM 1873 N N . ASN A 1 233 ? -26.254 -5.354 52.340 1.00 96.00 233 ASN A N 1
ATOM 1874 C CA . ASN A 1 233 ? -26.307 -4.188 53.224 1.00 96.00 233 ASN A CA 1
ATOM 1875 C C . ASN A 1 233 ? -27.760 -3.816 53.563 1.00 96.00 233 ASN A C 1
ATOM 1877 O O . ASN A 1 233 ? -28.054 -3.497 54.710 1.00 96.00 233 ASN A O 1
ATOM 1881 N N . MET A 1 234 ? -28.670 -3.887 52.584 1.00 95.94 234 MET A N 1
ATOM 1882 C CA . MET A 1 234 ? -30.097 -3.638 52.801 1.00 95.94 234 MET A CA 1
ATOM 1883 C C . MET A 1 234 ? -30.715 -4.690 53.731 1.00 95.94 234 MET A C 1
ATOM 1885 O O . MET A 1 234 ? -31.405 -4.335 54.679 1.00 95.94 234 MET A O 1
ATOM 1889 N N . GLN A 1 235 ? -30.431 -5.978 53.509 1.00 96.25 235 GLN A N 1
ATOM 1890 C CA . GLN A 1 235 ? -30.907 -7.066 54.375 1.00 96.25 235 GLN A CA 1
ATOM 1891 C C . GLN A 1 235 ? -30.399 -6.925 55.816 1.00 96.25 235 GLN A C 1
ATOM 1893 O O . GLN A 1 235 ? -31.180 -7.065 56.755 1.00 96.25 235 GLN A O 1
ATOM 1898 N N . GLN A 1 236 ? -29.117 -6.592 55.992 1.00 96.62 236 GLN A N 1
ATOM 1899 C CA . GLN A 1 236 ? -28.526 -6.345 57.309 1.00 96.62 236 GLN A CA 1
ATOM 1900 C C . GLN A 1 236 ? -29.178 -5.150 58.009 1.00 96.62 236 GLN A C 1
ATOM 1902 O O . GLN A 1 236 ? -29.506 -5.251 59.187 1.00 96.62 236 GLN A O 1
ATOM 1907 N N . ALA A 1 237 ? -29.428 -4.050 57.293 1.00 95.31 237 ALA A N 1
ATOM 1908 C CA . ALA A 1 237 ? -30.102 -2.884 57.857 1.00 95.31 237 ALA A CA 1
ATOM 1909 C C . ALA A 1 237 ? -31.553 -3.185 58.270 1.00 95.31 237 ALA A C 1
ATOM 1911 O O . ALA A 1 237 ? -31.976 -2.758 59.342 1.00 95.31 237 ALA A O 1
ATOM 1912 N N . ILE A 1 238 ? -32.296 -3.965 57.469 1.00 95.44 238 ILE A N 1
ATOM 1913 C CA . ILE A 1 238 ? -33.645 -4.440 57.832 1.00 95.44 238 ILE A CA 1
ATOM 1914 C C . ILE A 1 238 ? -33.588 -5.248 59.133 1.00 95.44 238 ILE A C 1
ATOM 1916 O O . ILE A 1 238 ? -34.414 -5.050 60.023 1.00 95.44 238 ILE A O 1
ATOM 1920 N N . GLN A 1 239 ? -32.626 -6.166 59.246 1.00 95.69 239 GLN A N 1
ATOM 1921 C CA . GLN A 1 239 ? -32.492 -7.033 60.414 1.00 95.69 239 GLN A CA 1
ATOM 1922 C C . GLN A 1 239 ? -32.111 -6.243 61.674 1.00 95.69 239 GLN A C 1
ATOM 1924 O O . GLN A 1 239 ? -32.776 -6.383 62.697 1.00 95.69 239 GLN A O 1
ATOM 1929 N N . GLN A 1 240 ? -31.136 -5.336 61.572 1.00 94.62 240 GLN A N 1
ATOM 1930 C CA . GLN A 1 240 ? -30.740 -4.443 62.666 1.00 94.62 240 GLN A CA 1
ATOM 1931 C C . GLN A 1 240 ? -31.889 -3.540 63.123 1.00 94.62 240 GLN A C 1
ATOM 1933 O O . GLN A 1 240 ? -32.086 -3.350 64.321 1.00 94.62 240 GLN A O 1
ATOM 1938 N N . HIS A 1 241 ? -32.674 -3.001 62.185 1.00 93.69 241 HIS A N 1
ATOM 1939 C CA . HIS A 1 241 ? -33.836 -2.189 62.528 1.00 93.69 241 HIS A CA 1
ATOM 1940 C C . HIS A 1 241 ? -34.896 -3.013 63.276 1.00 93.69 241 HIS A C 1
ATOM 1942 O O . HIS A 1 241 ? -35.388 -2.574 64.313 1.00 93.69 241 HIS A O 1
ATOM 1948 N N . ARG A 1 242 ? -35.200 -4.238 62.817 1.00 92.81 242 ARG A N 1
ATOM 1949 C CA . ARG A 1 242 ? -36.126 -5.147 63.521 1.00 92.81 242 ARG A CA 1
ATOM 1950 C C . ARG A 1 242 ? -35.674 -5.438 64.952 1.00 92.81 242 ARG A C 1
ATOM 1952 O O . ARG A 1 242 ? -36.495 -5.385 65.863 1.00 92.81 242 ARG A O 1
ATOM 1959 N N . GLU A 1 243 ? -34.388 -5.711 65.152 1.00 93.94 243 GLU A N 1
ATOM 1960 C CA . GLU A 1 243 ? -33.811 -5.951 66.480 1.00 93.94 243 GLU A CA 1
ATOM 1961 C C . GLU A 1 243 ? -33.912 -4.705 67.378 1.00 93.94 243 GLU A C 1
ATOM 1963 O O . GLU A 1 243 ? -34.303 -4.814 68.539 1.00 93.94 243 GLU A O 1
ATOM 1968 N N . GLN A 1 244 ? -33.646 -3.506 66.846 1.00 92.31 244 GLN A N 1
ATOM 1969 C CA . GLN A 1 244 ? -33.780 -2.251 67.600 1.00 92.31 244 GLN A CA 1
ATOM 1970 C C . GLN A 1 244 ? -35.224 -1.950 68.012 1.00 92.31 244 GLN A C 1
ATOM 1972 O O . GLN A 1 244 ? -35.457 -1.532 69.148 1.00 92.31 244 GLN A O 1
ATOM 1977 N N . VAL A 1 245 ? -36.193 -2.182 67.122 1.00 91.50 245 VAL A N 1
ATOM 1978 C CA . VAL A 1 245 ? -37.624 -2.004 67.421 1.00 91.50 245 VAL A CA 1
ATOM 1979 C C . VAL A 1 245 ? -38.059 -2.946 68.544 1.00 91.50 245 VAL A C 1
ATOM 1981 O O . VAL A 1 245 ? -38.754 -2.512 69.464 1.00 91.50 245 VAL A O 1
ATOM 1984 N N . GLN A 1 246 ? -37.596 -4.202 68.516 1.00 90.31 246 GLN A N 1
ATOM 1985 C CA . GLN A 1 246 ? -37.872 -5.183 69.570 1.00 90.31 246 GLN A CA 1
ATOM 1986 C C . GLN A 1 246 ? -37.245 -4.792 70.914 1.00 90.31 246 GLN A C 1
ATOM 1988 O O . GLN A 1 246 ? -37.912 -4.895 71.938 1.00 90.31 246 GLN A O 1
ATOM 1993 N N . GLN A 1 247 ? -35.998 -4.310 70.924 1.00 92.19 247 GLN A N 1
ATOM 1994 C CA . GLN A 1 247 ? -35.294 -3.934 72.158 1.00 92.19 247 GLN A CA 1
ATOM 1995 C C . GLN A 1 247 ? -35.839 -2.658 72.812 1.00 92.19 247 GLN A C 1
ATOM 1997 O O . GLN A 1 247 ? -35.810 -2.533 74.033 1.00 92.19 247 GLN A O 1
ATOM 2002 N N . ARG A 1 248 ? -36.300 -1.689 72.012 1.00 89.19 248 ARG A N 1
ATOM 2003 C CA . ARG A 1 248 ? -36.755 -0.377 72.503 1.00 89.19 248 ARG A CA 1
ATOM 2004 C C . ARG A 1 248 ? -38.260 -0.291 72.746 1.00 89.19 248 ARG A C 1
ATOM 2006 O O . ARG A 1 248 ? -38.713 0.741 73.229 1.00 89.19 248 ARG A O 1
ATOM 2013 N N . HIS A 1 249 ? -39.022 -1.332 72.395 1.00 86.69 249 HIS A N 1
ATOM 2014 C CA . HIS A 1 249 ? -40.490 -1.325 72.416 1.00 86.69 249 HIS A CA 1
ATOM 2015 C C . HIS A 1 249 ? -41.083 -0.083 71.724 1.00 86.69 249 HIS A C 1
ATOM 2017 O O . HIS A 1 249 ? -41.998 0.562 72.235 1.00 86.69 249 HIS A O 1
ATOM 2023 N N . LEU A 1 250 ? -40.524 0.281 70.566 1.00 84.12 250 LEU A N 1
ATOM 2024 C CA . LEU A 1 250 ? -40.959 1.465 69.828 1.00 84.12 250 LEU A CA 1
ATOM 2025 C C . LEU A 1 250 ? -42.393 1.277 69.299 1.00 84.12 250 LEU A C 1
ATOM 2027 O O . LEU A 1 250 ? -42.693 0.222 68.735 1.00 84.12 250 LEU A O 1
ATOM 2031 N N . PRO A 1 251 ? -43.267 2.297 69.412 1.00 88.38 251 PRO A N 1
ATOM 2032 C CA . PRO A 1 251 ? -44.564 2.291 68.748 1.00 88.38 251 PRO A CA 1
ATOM 2033 C C . PRO A 1 251 ? -44.402 2.116 67.235 1.00 88.38 251 PRO A C 1
ATOM 2035 O O . PRO A 1 251 ? -43.526 2.729 66.620 1.00 88.38 251 PRO A O 1
ATOM 2038 N N . GLU A 1 252 ? -45.280 1.325 66.621 1.00 86.81 252 GLU A N 1
ATOM 2039 C CA . GLU A 1 252 ? -45.190 0.925 65.208 1.00 86.81 252 GLU A CA 1
ATOM 2040 C C . GLU A 1 252 ? -45.082 2.118 64.241 1.00 86.81 252 GLU A C 1
ATOM 2042 O O . GLU A 1 252 ? -44.310 2.085 63.282 1.00 86.81 252 GLU A O 1
ATOM 2047 N N . GLN A 1 253 ? -45.780 3.220 64.537 1.00 89.88 253 GLN A N 1
ATOM 2048 C CA . GLN A 1 253 ? -45.709 4.450 63.742 1.00 89.88 253 GLN A CA 1
ATOM 2049 C C . GLN A 1 253 ? -44.313 5.090 63.756 1.00 89.88 253 GLN A C 1
ATOM 2051 O O . GLN A 1 253 ? -43.835 5.541 62.714 1.00 89.88 253 GLN A O 1
ATOM 2056 N N . MET A 1 254 ? -43.636 5.102 64.909 1.00 90.06 254 MET A N 1
ATOM 2057 C CA . MET A 1 254 ? -42.277 5.640 65.017 1.00 90.06 254 MET A CA 1
ATOM 2058 C C . MET A 1 254 ? -41.260 4.716 64.347 1.00 90.06 254 MET A C 1
ATOM 2060 O O . MET A 1 254 ? -40.421 5.192 63.585 1.00 90.06 254 MET A O 1
ATOM 2064 N N . ALA A 1 255 ? -41.386 3.402 64.553 1.00 89.38 255 ALA A N 1
ATOM 2065 C CA . ALA A 1 255 ? -40.543 2.405 63.895 1.00 89.38 255 ALA A CA 1
ATOM 2066 C C . ALA A 1 255 ? -40.620 2.517 62.360 1.00 89.38 255 ALA A C 1
ATOM 2068 O O . ALA A 1 255 ? -39.596 2.570 61.681 1.00 89.38 255 ALA A O 1
ATOM 2069 N N . SER A 1 256 ? -41.833 2.645 61.809 1.00 92.19 256 SER A N 1
ATOM 2070 C CA . SER A 1 256 ? -42.047 2.834 60.370 1.00 92.19 256 SER A CA 1
ATOM 2071 C C . SER A 1 256 ? -41.391 4.114 59.839 1.00 92.19 256 SER A C 1
ATOM 2073 O O . SER A 1 256 ? -40.749 4.085 58.787 1.00 92.19 256 SER A O 1
ATOM 2075 N N . ALA A 1 257 ? -41.526 5.238 60.548 1.00 93.38 257 ALA A N 1
ATOM 2076 C CA . ALA A 1 257 ? -40.924 6.507 60.136 1.00 93.38 257 ALA A CA 1
ATOM 2077 C C . ALA A 1 257 ? -39.382 6.457 60.167 1.00 93.38 257 ALA A C 1
ATOM 2079 O O . ALA A 1 257 ? -38.724 6.896 59.218 1.00 93.38 257 ALA A O 1
ATOM 2080 N N . GLU A 1 258 ? -38.796 5.863 61.213 1.00 92.75 258 GLU A N 1
ATOM 2081 C CA . GLU A 1 258 ? -37.345 5.658 61.320 1.00 92.75 258 GLU A CA 1
ATOM 2082 C C . GLU A 1 258 ? -36.815 4.737 60.213 1.00 92.75 258 GLU A C 1
ATOM 2084 O O . GLU A 1 258 ? -35.781 5.029 59.595 1.00 92.75 258 GLU A O 1
ATOM 2089 N N . TRP A 1 259 ? -37.541 3.655 59.910 1.00 94.94 259 TRP A N 1
ATOM 2090 C CA . TRP A 1 259 ? -37.193 2.758 58.813 1.00 94.94 259 TRP A CA 1
ATOM 2091 C C . TRP A 1 259 ? -37.243 3.462 57.461 1.00 94.94 259 TRP A C 1
ATOM 2093 O O . TRP A 1 259 ? -36.319 3.309 56.665 1.00 94.94 259 TRP A O 1
ATOM 2103 N N . GLN A 1 260 ? -38.285 4.253 57.190 1.00 95.31 260 GLN A N 1
ATOM 2104 C CA . GLN A 1 260 ? -38.397 4.991 55.932 1.00 95.31 260 GLN A CA 1
ATOM 2105 C C . GLN A 1 260 ? -37.211 5.935 55.722 1.00 95.31 260 GLN A C 1
ATOM 2107 O O . GLN A 1 260 ? -36.607 5.914 54.649 1.00 95.31 260 GLN A O 1
ATOM 2112 N N . SER A 1 261 ? -36.832 6.701 56.749 1.00 95.56 261 SER A N 1
ATOM 2113 C CA . SER A 1 261 ? -35.672 7.600 56.691 1.00 95.56 261 SER A CA 1
ATOM 2114 C C . SER A 1 261 ? -34.368 6.830 56.441 1.00 95.56 261 SER A C 1
ATOM 2116 O O . SER A 1 261 ? -33.611 7.137 55.515 1.00 95.56 261 SER A O 1
ATOM 2118 N N . THR A 1 262 ? -34.145 5.750 57.196 1.00 93.69 262 THR A N 1
ATOM 2119 C CA . THR A 1 262 ? -32.941 4.912 57.073 1.00 93.69 262 THR A CA 1
ATOM 2120 C C . THR A 1 262 ? -32.867 4.225 55.706 1.00 93.69 262 THR A C 1
ATOM 2122 O O . THR A 1 262 ? -31.825 4.239 55.049 1.00 93.69 262 THR A O 1
ATOM 2125 N N . SER A 1 263 ? -33.982 3.668 55.228 1.00 95.69 263 SER A N 1
ATOM 2126 C CA . SER A 1 263 ? -34.096 3.040 53.910 1.00 95.69 263 SER A CA 1
ATOM 2127 C C . SER A 1 263 ? -33.819 4.043 52.792 1.00 95.69 263 SER A C 1
ATOM 2129 O O . SER A 1 263 ? -33.055 3.730 51.879 1.00 95.69 263 SER A O 1
ATOM 2131 N N . GLN A 1 264 ? -34.376 5.258 52.863 1.00 96.50 264 GLN A N 1
ATOM 2132 C CA . GLN A 1 264 ? -34.089 6.318 51.890 1.00 96.50 264 GLN A CA 1
ATOM 2133 C C . GLN A 1 264 ? -32.605 6.695 51.891 1.00 96.50 264 GLN A C 1
ATOM 2135 O O . GLN A 1 264 ? -31.998 6.799 50.824 1.00 96.50 264 GLN A O 1
ATOM 2140 N N . GLN A 1 265 ? -31.986 6.839 53.066 1.00 95.94 265 GLN A N 1
ATOM 2141 C CA . GLN A 1 265 ? -30.562 7.156 53.171 1.00 95.94 265 GLN A CA 1
ATOM 2142 C C . GLN A 1 265 ? -29.680 6.047 52.573 1.00 95.94 265 GLN A C 1
ATOM 2144 O O . GLN A 1 265 ? -28.722 6.337 51.848 1.00 95.94 265 GLN A O 1
ATOM 2149 N N . ILE A 1 266 ? -30.012 4.778 52.833 1.00 94.88 266 ILE A N 1
ATOM 2150 C CA . ILE A 1 266 ? -29.305 3.627 52.260 1.00 94.88 266 ILE A CA 1
ATOM 2151 C C . ILE A 1 266 ? -29.475 3.600 50.740 1.00 94.88 266 ILE A C 1
ATOM 2153 O O . ILE A 1 266 ? -28.476 3.481 50.033 1.00 94.88 266 ILE A O 1
ATOM 2157 N N . GLN A 1 267 ? -30.696 3.755 50.223 1.00 96.06 267 GLN A N 1
ATOM 2158 C CA . GLN A 1 267 ? -30.956 3.781 48.780 1.00 96.06 267 GLN A CA 1
ATOM 2159 C C . GLN A 1 267 ? -30.211 4.928 48.086 1.00 96.06 267 GLN A C 1
ATOM 2161 O O . GLN A 1 267 ? -29.543 4.701 47.078 1.00 96.06 267 GLN A O 1
ATOM 2166 N N . ALA A 1 268 ? -30.233 6.135 48.658 1.00 96.50 268 ALA A N 1
ATOM 2167 C CA . ALA A 1 268 ? -29.504 7.282 48.122 1.00 96.50 268 ALA A CA 1
ATOM 2168 C C . ALA A 1 268 ? -27.987 7.031 48.083 1.00 96.50 268 ALA A C 1
ATOM 2170 O O . ALA A 1 268 ? -27.324 7.365 47.100 1.00 96.50 268 ALA A O 1
ATOM 2171 N N . LYS A 1 269 ? -27.425 6.403 49.126 1.00 96.50 269 LYS A N 1
ATOM 2172 C CA . LYS A 1 269 ? -26.010 6.007 49.146 1.00 96.50 269 LYS A CA 1
ATOM 2173 C C . LYS A 1 269 ? -25.696 4.966 48.066 1.00 96.50 269 LYS A C 1
ATOM 2175 O O . LYS A 1 269 ? -24.712 5.123 47.350 1.00 96.50 269 LYS A O 1
ATOM 2180 N N . GLN A 1 270 ? -26.535 3.940 47.921 1.00 95.94 270 GLN A N 1
ATOM 2181 C CA . GLN A 1 270 ? -26.380 2.903 46.895 1.00 95.94 270 GLN A CA 1
ATOM 2182 C C . GLN A 1 270 ? -26.427 3.494 45.479 1.00 95.94 270 GLN A C 1
ATOM 2184 O O . GLN A 1 270 ? -25.601 3.149 44.634 1.00 95.94 270 GLN A O 1
ATOM 2189 N N . GLN A 1 271 ? -27.343 4.433 45.233 1.00 96.19 271 GLN A N 1
ATOM 2190 C CA . GLN A 1 271 ? -27.466 5.117 43.949 1.00 96.19 271 GLN A CA 1
ATOM 2191 C C . GLN A 1 271 ? -26.225 5.957 43.618 1.00 96.19 271 GLN A C 1
ATOM 2193 O O . GLN A 1 271 ? -25.741 5.885 42.490 1.00 96.19 271 GLN A O 1
ATOM 2198 N N . ARG A 1 272 ? -25.665 6.690 44.594 1.00 96.44 272 ARG A N 1
ATOM 2199 C CA . ARG A 1 272 ? -24.399 7.424 44.404 1.00 96.44 272 ARG A CA 1
ATOM 2200 C C . ARG A 1 272 ? -23.236 6.487 44.093 1.00 96.44 272 ARG A C 1
ATOM 2202 O O . ARG A 1 272 ? -22.521 6.719 43.130 1.00 96.44 272 ARG A O 1
ATOM 2209 N N . GLU A 1 273 ? -23.088 5.392 44.841 1.00 95.81 273 GLU A N 1
ATOM 2210 C CA . GLU A 1 273 ? -22.024 4.409 44.586 1.00 95.81 273 GLU A CA 1
ATOM 2211 C C . GLU A 1 273 ? -22.126 3.803 43.172 1.00 95.81 273 GLU A C 1
ATOM 2213 O O . GLU A 1 273 ? -21.106 3.592 42.515 1.00 95.81 273 GLU A O 1
ATOM 2218 N N . MET A 1 274 ? -23.346 3.557 42.677 1.00 95.50 274 MET A N 1
ATOM 2219 C CA . MET A 1 274 ? -23.581 3.108 41.299 1.00 95.50 274 MET A CA 1
ATOM 2220 C C . MET A 1 274 ? -23.219 4.177 40.257 1.00 95.50 274 MET A C 1
ATOM 2222 O O . MET A 1 274 ? -22.605 3.844 39.242 1.00 95.50 274 MET A O 1
ATOM 2226 N N . GLN A 1 275 ? -23.573 5.443 40.500 1.00 95.81 275 GLN A N 1
ATOM 2227 C CA . GLN A 1 275 ? -23.223 6.565 39.621 1.00 95.81 275 GLN A CA 1
ATOM 2228 C C . GLN A 1 275 ? -21.707 6.772 39.551 1.00 95.81 275 GLN A C 1
ATOM 2230 O O . GLN A 1 275 ? -21.158 6.821 38.452 1.00 95.81 275 GLN A O 1
ATOM 2235 N N . ASP A 1 276 ? -21.020 6.795 40.695 1.00 94.69 276 ASP A N 1
ATOM 2236 C CA . ASP A 1 276 ? -19.562 6.947 40.770 1.00 94.69 276 ASP A CA 1
ATOM 2237 C C . ASP A 1 276 ? -18.838 5.809 40.040 1.00 94.69 276 ASP A C 1
ATOM 2239 O O . ASP A 1 276 ? -17.829 6.021 39.362 1.00 94.69 276 ASP A O 1
ATOM 2243 N N . PHE A 1 277 ? -19.351 4.580 40.158 1.00 94.44 277 PHE A N 1
ATOM 2244 C CA . PHE A 1 277 ? -18.785 3.430 39.459 1.00 94.44 277 PHE A CA 1
ATOM 2245 C C . PHE A 1 277 ? -19.005 3.516 37.942 1.00 94.44 277 PHE A C 1
ATOM 2247 O O . PHE A 1 277 ? -18.088 3.220 37.173 1.00 94.44 277 PHE A O 1
ATOM 2254 N N . SER A 1 278 ? -20.190 3.957 37.508 1.00 92.69 278 SER A N 1
ATOM 2255 C CA . SER A 1 278 ? -20.491 4.184 36.090 1.00 92.69 278 SER A CA 1
ATOM 2256 C C . SER A 1 278 ? -19.608 5.283 35.495 1.00 92.69 278 SER A C 1
ATOM 2258 O O . SER A 1 278 ? -19.004 5.070 34.446 1.00 92.69 278 SER A O 1
ATOM 2260 N N . ALA A 1 279 ? -19.451 6.409 36.198 1.00 95.44 279 ALA A N 1
ATOM 2261 C CA . ALA A 1 279 ? -18.606 7.526 35.774 1.00 95.44 279 ALA A CA 1
ATOM 2262 C C . ALA A 1 279 ? -17.138 7.101 35.595 1.00 95.44 279 ALA A C 1
ATOM 2264 O O . ALA A 1 279 ? -16.514 7.415 34.583 1.00 95.44 279 ALA A O 1
ATOM 2265 N N . LYS A 1 280 ? -16.598 6.293 36.519 1.00 95.06 280 LYS A N 1
ATOM 2266 C CA . LYS A 1 280 ? -15.255 5.698 36.366 1.00 95.06 280 LYS A CA 1
ATOM 2267 C C . LYS A 1 280 ? -15.161 4.756 35.163 1.00 95.06 280 LYS A C 1
ATOM 2269 O O . LYS A 1 280 ? -14.118 4.683 34.515 1.00 95.06 280 LYS A O 1
ATOM 2274 N N . GLY A 1 281 ? -16.231 4.023 34.857 1.00 94.44 281 GLY A N 1
ATOM 2275 C CA . GLY A 1 281 ? -16.307 3.186 33.661 1.00 94.44 281 GLY A CA 1
ATOM 2276 C C . GLY A 1 281 ? -16.218 4.003 32.368 1.00 94.44 281 GLY A C 1
ATOM 2277 O O . GLY A 1 281 ? -15.455 3.651 31.465 1.00 94.44 281 GLY A O 1
ATOM 2278 N N . GLU A 1 282 ? -16.940 5.122 32.306 1.00 95.06 282 GLU A N 1
ATOM 2279 C CA . GLU A 1 282 ? -16.880 6.068 31.186 1.00 95.06 282 GLU A CA 1
ATOM 2280 C C . GLU A 1 282 ? -15.502 6.726 31.057 1.00 95.06 282 GLU A C 1
ATOM 2282 O O . GLU A 1 282 ? -14.979 6.822 29.947 1.00 95.06 282 GLU A O 1
ATOM 2287 N N . GLU A 1 283 ? -14.862 7.088 32.172 1.00 96.25 283 GLU A N 1
ATOM 2288 C CA . GLU A 1 283 ? -13.501 7.637 32.187 1.00 96.25 283 GLU A CA 1
ATOM 2289 C C . GLU A 1 283 ? -12.480 6.651 31.588 1.00 96.25 283 GLU A C 1
ATOM 2291 O O . GLU A 1 283 ? -11.667 7.017 30.734 1.00 96.25 283 GLU A O 1
ATOM 2296 N N . ILE A 1 284 ? -12.548 5.370 31.972 1.00 94.75 284 ILE A N 1
ATOM 2297 C CA . ILE A 1 284 ? -11.675 4.316 31.427 1.00 94.75 284 ILE A CA 1
ATOM 2298 C C . ILE A 1 284 ? -11.898 4.143 29.920 1.00 94.75 284 ILE A C 1
ATOM 2300 O O . ILE A 1 284 ? -10.932 3.967 29.165 1.00 94.75 284 ILE A O 1
ATOM 2304 N N . LYS A 1 285 ? -13.156 4.198 29.471 1.00 94.19 285 LYS A N 1
ATOM 2305 C CA . LYS A 1 285 ? -13.503 4.119 28.049 1.00 94.19 285 LYS A CA 1
ATOM 2306 C C . LYS A 1 285 ? -12.943 5.319 27.283 1.00 94.19 285 LYS A C 1
ATOM 2308 O O . LYS A 1 285 ? -12.209 5.122 26.319 1.00 94.19 285 LYS A O 1
ATOM 2313 N N . ALA A 1 286 ? -13.184 6.538 27.764 1.00 96.00 286 ALA A N 1
ATOM 2314 C CA . ALA A 1 286 ? -12.680 7.768 27.155 1.00 96.00 286 ALA A CA 1
ATOM 2315 C C . ALA A 1 286 ? -11.145 7.783 27.059 1.00 96.00 286 ALA A C 1
ATOM 2317 O O . ALA A 1 286 ? -10.581 8.159 26.027 1.00 96.00 286 ALA A O 1
ATOM 2318 N N . LYS A 1 287 ? -10.451 7.310 28.101 1.00 96.38 287 LYS A N 1
ATOM 2319 C CA . LYS A 1 287 ? -8.990 7.164 28.091 1.00 96.38 287 LYS A CA 1
ATOM 2320 C C . LYS A 1 287 ? -8.523 6.168 27.028 1.00 96.38 287 LYS A C 1
ATOM 2322 O O . LYS A 1 287 ? -7.602 6.465 26.272 1.00 96.38 287 LYS A O 1
ATOM 2327 N N . THR A 1 288 ? -9.190 5.019 26.934 1.00 94.69 288 THR A N 1
ATOM 2328 C CA . THR A 1 288 ? -8.885 3.981 25.937 1.00 94.69 288 THR A CA 1
ATOM 2329 C C . THR A 1 288 ? -9.098 4.493 24.508 1.00 94.69 288 THR A C 1
ATOM 2331 O O . THR A 1 288 ? -8.244 4.274 23.651 1.00 94.69 288 THR A O 1
ATOM 2334 N N . ASP A 1 289 ? -10.176 5.239 24.263 1.00 94.44 289 ASP A N 1
ATOM 2335 C CA . ASP A 1 289 ? -10.462 5.849 22.960 1.00 94.44 289 ASP A CA 1
ATOM 2336 C C . ASP A 1 289 ? -9.431 6.929 22.592 1.00 94.44 289 ASP A C 1
ATOM 2338 O O . ASP A 1 289 ? -8.993 7.018 21.442 1.00 94.44 289 ASP A O 1
ATOM 2342 N N . THR A 1 290 ? -8.993 7.728 23.570 1.00 96.69 290 THR A N 1
ATOM 2343 C CA . THR A 1 290 ? -7.963 8.761 23.371 1.00 96.69 290 THR A CA 1
ATOM 2344 C C . THR A 1 290 ? -6.608 8.142 23.025 1.00 96.69 290 THR A C 1
ATOM 2346 O O . THR A 1 290 ? -5.939 8.599 22.096 1.00 96.69 290 THR A O 1
ATOM 2349 N N . ASP A 1 291 ? -6.215 7.071 23.720 1.00 95.44 291 ASP A N 1
ATOM 2350 C CA . ASP A 1 291 ? -4.984 6.335 23.419 1.00 95.44 291 ASP A CA 1
ATOM 2351 C C . ASP A 1 291 ? -5.052 5.667 22.031 1.00 95.44 291 ASP A C 1
ATOM 2353 O O . ASP A 1 291 ? -4.067 5.690 21.289 1.00 95.44 291 ASP A O 1
ATOM 2357 N N . CYS A 1 292 ? -6.223 5.150 21.634 1.00 96.31 292 CYS A N 1
ATOM 2358 C CA . CYS A 1 292 ? -6.450 4.601 20.294 1.00 96.31 292 CYS A CA 1
ATOM 2359 C C . CYS A 1 292 ? -6.222 5.652 19.208 1.00 96.31 292 CYS A C 1
ATOM 2361 O O . CYS A 1 292 ? -5.441 5.427 18.282 1.00 96.31 292 CYS A O 1
ATOM 2363 N N . ARG A 1 293 ? -6.834 6.833 19.353 1.00 96.31 293 ARG A N 1
ATOM 2364 C CA . ARG A 1 293 ? -6.659 7.944 18.405 1.00 96.31 293 ARG A CA 1
ATOM 2365 C C . ARG A 1 293 ? -5.203 8.393 18.311 1.00 96.31 293 ARG A C 1
ATOM 2367 O O . ARG A 1 293 ? -4.712 8.609 17.206 1.00 96.31 293 ARG A O 1
ATOM 2374 N N . ARG A 1 294 ? -4.497 8.485 19.444 1.00 97.88 294 ARG A N 1
ATOM 2375 C CA . ARG A 1 294 ? -3.078 8.875 19.473 1.00 97.88 294 ARG A CA 1
ATOM 2376 C C . ARG A 1 294 ? -2.203 7.893 18.690 1.00 97.88 294 ARG A C 1
ATOM 2378 O O . ARG A 1 294 ? -1.368 8.322 17.897 1.00 97.88 294 ARG A O 1
ATOM 2385 N N . GLU A 1 295 ? -2.390 6.588 18.889 1.00 97.00 295 GLU A N 1
ATOM 2386 C CA . GLU A 1 295 ? -1.625 5.575 18.150 1.00 97.00 295 GLU A CA 1
ATOM 2387 C C . GLU A 1 295 ? -2.022 5.520 16.664 1.00 97.00 295 GLU A C 1
ATOM 2389 O O . GLU A 1 295 ? -1.142 5.406 15.812 1.00 97.00 295 GLU A O 1
ATOM 2394 N N . GLN A 1 296 ? -3.304 5.703 16.320 1.00 96.25 296 GLN A N 1
ATOM 2395 C CA . GLN A 1 296 ? -3.738 5.829 14.920 1.00 96.25 296 GLN A CA 1
ATOM 2396 C C . GLN A 1 296 ? -3.051 7.005 14.215 1.00 96.25 296 GLN A C 1
ATOM 2398 O O . GLN A 1 296 ? -2.543 6.856 13.104 1.00 96.25 296 GLN A O 1
ATOM 2403 N N . GLU A 1 297 ? -3.003 8.174 14.855 1.00 96.81 297 GLU A N 1
ATOM 2404 C CA . GLU A 1 297 ? -2.357 9.363 14.295 1.00 96.81 297 GLU A CA 1
ATOM 2405 C C . GLU A 1 297 ? -0.844 9.166 14.137 1.00 96.81 297 GLU A C 1
ATOM 2407 O O . GLU A 1 297 ? -0.256 9.582 13.139 1.00 96.81 297 GLU A O 1
ATOM 2412 N N . LYS A 1 298 ? -0.207 8.481 15.089 1.00 97.88 298 LYS A N 1
ATOM 2413 C CA . LYS A 1 298 ? 1.214 8.135 15.016 1.00 97.88 298 LYS A CA 1
ATOM 2414 C C . LYS A 1 298 ? 1.517 7.209 13.838 1.00 97.88 298 LYS A C 1
ATOM 2416 O O . LYS A 1 298 ? 2.484 7.467 13.123 1.00 97.88 298 LYS A O 1
ATOM 2421 N N . ILE A 1 299 ? 0.695 6.180 13.610 1.00 96.06 299 ILE A N 1
ATOM 2422 C CA . ILE A 1 299 ? 0.806 5.300 12.436 1.00 96.06 299 ILE A CA 1
ATOM 2423 C C . ILE A 1 299 ? 0.678 6.136 11.157 1.00 96.06 299 ILE A C 1
ATOM 2425 O O . ILE A 1 299 ? 1.589 6.122 10.330 1.00 96.06 299 ILE A O 1
ATOM 2429 N N . ARG A 1 300 ? -0.379 6.949 11.036 1.00 94.62 300 ARG A N 1
ATOM 2430 C CA . ARG A 1 300 ? -0.602 7.808 9.859 1.00 94.62 300 ARG A CA 1
ATOM 2431 C C . ARG A 1 300 ? 0.582 8.732 9.578 1.00 94.62 300 ARG A C 1
ATOM 2433 O O . ARG A 1 300 ? 1.104 8.728 8.469 1.00 94.62 300 ARG A O 1
ATOM 2440 N N . LYS A 1 301 ? 1.091 9.444 10.590 1.00 96.94 301 LYS A N 1
ATOM 2441 C CA . LYS A 1 301 ? 2.267 10.327 10.447 1.00 96.94 301 LYS A CA 1
ATOM 2442 C C . LYS A 1 301 ? 3.507 9.578 9.954 1.00 96.94 301 LYS A C 1
ATOM 2444 O O . LYS A 1 301 ? 4.246 10.092 9.115 1.00 96.94 301 LYS A O 1
ATOM 2449 N N . GLN A 1 302 ? 3.742 8.358 10.442 1.00 96.19 302 GLN A N 1
ATOM 2450 C CA . GLN A 1 302 ? 4.862 7.536 9.977 1.00 96.19 302 GLN A CA 1
ATOM 2451 C C . GLN A 1 302 ? 4.717 7.147 8.500 1.00 96.19 302 GLN A C 1
ATOM 2453 O O . GLN A 1 302 ? 5.695 7.223 7.750 1.00 96.19 302 GLN A O 1
ATOM 2458 N N . TYR A 1 303 ? 3.522 6.743 8.065 1.00 95.25 303 TYR A N 1
ATOM 2459 C CA . TYR A 1 303 ? 3.275 6.371 6.669 1.00 95.25 303 TYR A CA 1
ATOM 2460 C C . TYR A 1 303 ? 3.253 7.586 5.732 1.00 95.25 303 TYR A C 1
ATOM 2462 O O . TYR A 1 303 ? 3.813 7.511 4.638 1.00 95.25 303 TYR A O 1
ATOM 2470 N N . GLU A 1 304 ? 2.753 8.739 6.176 1.00 94.50 304 GLU A N 1
ATOM 2471 C CA . GLU A 1 304 ? 2.870 10.011 5.452 1.00 94.50 304 GLU A CA 1
ATOM 2472 C C . GLU A 1 304 ? 4.335 10.402 5.220 1.00 94.50 304 GLU A C 1
ATOM 2474 O O . GLU A 1 304 ? 4.721 10.728 4.093 1.00 94.50 304 GLU A O 1
ATOM 2479 N N . GLN A 1 305 ? 5.182 10.298 6.250 1.00 96.19 305 GLN A N 1
ATOM 2480 C CA . GLN A 1 305 ? 6.613 10.577 6.129 1.00 96.19 305 GLN A CA 1
ATOM 2481 C C . GLN A 1 305 ? 7.303 9.603 5.162 1.00 96.19 305 GLN A C 1
ATOM 2483 O O . GLN A 1 305 ? 8.105 10.019 4.322 1.00 96.19 305 GLN A O 1
ATOM 2488 N N . LYS A 1 306 ? 6.976 8.305 5.230 1.00 94.44 306 LYS A N 1
ATOM 2489 C CA . LYS A 1 306 ? 7.477 7.303 4.275 1.00 94.44 306 LYS A CA 1
ATOM 2490 C C . LYS A 1 306 ? 7.034 7.626 2.845 1.00 94.44 306 LYS A C 1
ATOM 2492 O O . LYS A 1 306 ? 7.863 7.580 1.937 1.00 94.44 306 LYS A O 1
ATOM 2497 N N . ARG A 1 307 ? 5.775 8.027 2.642 1.00 91.81 307 ARG A N 1
ATOM 2498 C CA . ARG A 1 307 ? 5.238 8.419 1.330 1.00 91.81 307 ARG A CA 1
ATOM 2499 C C . ARG A 1 307 ? 5.966 9.634 0.756 1.00 91.81 307 ARG A C 1
ATOM 2501 O O . ARG A 1 307 ? 6.324 9.637 -0.419 1.00 91.81 307 ARG A O 1
ATOM 2508 N N . LEU A 1 308 ? 6.250 10.635 1.589 1.00 94.69 308 LEU A N 1
ATOM 2509 C CA . LEU A 1 308 ? 7.043 11.801 1.197 1.00 94.69 308 LEU A CA 1
ATOM 2510 C C . LEU A 1 308 ? 8.476 11.408 0.800 1.00 94.69 308 LEU A C 1
ATOM 2512 O O . LEU A 1 308 ? 8.982 11.862 -0.226 1.00 94.69 308 LEU A O 1
ATOM 2516 N N . ASN A 1 309 ? 9.113 10.515 1.561 1.00 94.56 309 ASN A N 1
ATOM 2517 C CA . ASN A 1 309 ? 10.450 10.010 1.241 1.00 94.56 309 ASN A CA 1
ATOM 2518 C C . ASN A 1 309 ? 10.487 9.253 -0.096 1.00 94.56 309 ASN A C 1
ATOM 2520 O O . ASN A 1 309 ? 11.439 9.414 -0.862 1.00 94.56 309 ASN A O 1
ATOM 2524 N N . ILE A 1 310 ? 9.450 8.469 -0.406 1.00 92.81 310 ILE A N 1
ATOM 2525 C CA . ILE A 1 310 ? 9.307 7.790 -1.702 1.00 92.81 310 ILE A CA 1
ATOM 2526 C C . ILE A 1 310 ? 9.243 8.812 -2.835 1.00 92.81 310 ILE A C 1
ATOM 2528 O O . ILE A 1 310 ? 9.969 8.669 -3.814 1.00 92.81 310 ILE A O 1
ATOM 2532 N N . GLU A 1 311 ? 8.460 9.880 -2.684 1.00 94.50 311 GLU A N 1
ATOM 2533 C CA . GLU A 1 311 ? 8.341 10.919 -3.712 1.00 94.50 311 GLU A CA 1
ATOM 2534 C C . GLU A 1 311 ? 9.656 11.694 -3.915 1.00 94.50 311 GLU A C 1
ATOM 2536 O O . GLU A 1 311 ? 10.055 11.995 -5.043 1.00 94.50 311 GLU A O 1
ATOM 2541 N N . ILE A 1 312 ? 10.390 11.972 -2.834 1.00 95.56 312 ILE A N 1
ATOM 2542 C CA . ILE A 1 312 ? 11.731 12.569 -2.917 1.00 95.56 312 ILE A CA 1
ATOM 2543 C C . ILE A 1 312 ? 12.686 11.637 -3.673 1.00 95.56 312 ILE A C 1
ATOM 2545 O O . ILE A 1 312 ? 13.432 12.084 -4.549 1.00 95.56 312 ILE A O 1
ATOM 2549 N N . ASN A 1 313 ? 12.665 10.340 -3.363 1.00 93.81 313 ASN A N 1
ATOM 2550 C CA . ASN A 1 313 ? 13.504 9.347 -4.031 1.00 93.81 313 ASN A CA 1
ATOM 2551 C C . ASN A 1 313 ? 13.125 9.175 -5.506 1.00 93.81 313 ASN A C 1
ATOM 2553 O O . ASN A 1 313 ? 14.018 9.084 -6.349 1.00 93.81 313 ASN A O 1
ATOM 2557 N N . ARG A 1 314 ? 11.830 9.228 -5.829 1.00 94.44 314 ARG A N 1
ATOM 2558 C CA . ARG A 1 314 ? 11.292 9.239 -7.192 1.00 94.44 314 ARG A CA 1
ATOM 2559 C C . ARG A 1 314 ? 11.866 10.394 -8.006 1.00 94.44 314 ARG A C 1
ATOM 2561 O O . ARG A 1 314 ? 12.478 10.166 -9.049 1.00 94.44 314 ARG A O 1
ATOM 2568 N N . LYS A 1 315 ? 11.783 11.624 -7.491 1.00 94.81 315 LYS A N 1
ATOM 2569 C CA . LYS A 1 315 ? 12.361 12.814 -8.143 1.00 94.81 315 LYS A CA 1
ATOM 2570 C C . LYS A 1 315 ? 13.876 12.695 -8.339 1.00 94.81 315 LYS A C 1
ATOM 2572 O O . LYS A 1 315 ? 14.385 13.000 -9.418 1.00 94.81 315 LYS A O 1
ATOM 2577 N N . LYS A 1 316 ? 14.602 12.206 -7.325 1.00 95.69 316 LYS A N 1
ATOM 2578 C CA . LYS A 1 316 ? 16.054 11.971 -7.416 1.00 95.69 316 LYS A CA 1
ATOM 2579 C C . LYS A 1 316 ? 16.401 10.933 -8.485 1.00 95.69 316 LYS A C 1
ATOM 2581 O O . LYS A 1 316 ? 17.362 11.136 -9.224 1.00 95.69 316 LYS A O 1
ATOM 2586 N N . LEU A 1 317 ? 15.643 9.839 -8.580 1.00 94.12 317 LEU A N 1
ATOM 2587 C CA . LEU A 1 317 ? 15.875 8.804 -9.585 1.00 94.12 317 LEU A CA 1
ATOM 2588 C C . LEU A 1 317 ? 15.623 9.338 -10.998 1.00 94.12 317 LEU A C 1
ATOM 2590 O O . LEU A 1 317 ? 16.473 9.145 -11.863 1.00 94.12 317 LEU A O 1
ATOM 2594 N N . PHE A 1 318 ? 14.530 10.072 -11.226 1.00 93.62 318 PHE A N 1
ATOM 2595 C CA . PHE A 1 318 ? 14.260 10.654 -12.545 1.00 93.62 318 PHE A CA 1
ATOM 2596 C C . PHE A 1 318 ? 15.300 11.686 -12.966 1.00 93.62 318 PHE A C 1
ATOM 2598 O O . PHE A 1 318 ? 15.733 11.672 -14.114 1.00 93.62 318 PHE A O 1
ATOM 2605 N N . SER A 1 319 ? 15.776 12.523 -12.043 1.00 94.69 319 SER A N 1
ATOM 2606 C CA . SER A 1 319 ? 16.881 13.446 -12.325 1.00 94.69 319 SER A CA 1
ATOM 2607 C C . SER A 1 319 ? 18.164 12.702 -12.740 1.00 94.69 319 SER A C 1
ATOM 2609 O O . SER A 1 319 ? 18.830 13.094 -13.705 1.00 94.69 319 SER A O 1
ATOM 2611 N N . LYS A 1 320 ? 18.483 11.582 -12.073 1.00 95.12 320 LYS A N 1
ATOM 2612 C CA . LYS A 1 320 ? 19.624 10.725 -12.437 1.00 95.12 320 LYS A CA 1
ATOM 2613 C C . LYS A 1 320 ? 19.440 10.067 -13.804 1.00 95.12 320 LYS A C 1
ATOM 2615 O O . LYS A 1 320 ? 20.350 10.161 -14.625 1.00 95.12 320 LYS A O 1
ATOM 2620 N N . LEU A 1 321 ? 18.283 9.453 -14.060 1.00 93.62 321 LEU A N 1
ATOM 2621 C CA . LEU A 1 321 ? 17.968 8.827 -15.349 1.00 93.62 321 LEU A CA 1
ATOM 2622 C C . LEU A 1 321 ? 18.055 9.848 -16.485 1.00 93.62 321 LEU A C 1
ATOM 2624 O O . LEU A 1 321 ? 18.730 9.602 -17.480 1.00 93.62 321 LEU A O 1
ATOM 2628 N N . TYR A 1 322 ? 17.458 11.027 -16.305 1.00 94.19 322 TYR A N 1
ATOM 2629 C CA . TYR A 1 322 ? 17.530 12.113 -17.278 1.00 94.19 322 TYR A CA 1
ATOM 2630 C C . TYR A 1 322 ? 18.981 12.490 -17.599 1.00 94.19 322 TYR A C 1
ATOM 2632 O O . TYR A 1 322 ? 19.368 12.537 -18.765 1.00 94.19 322 TYR A O 1
ATOM 2640 N N . THR A 1 323 ? 19.814 12.685 -16.573 1.00 95.06 323 THR A N 1
ATOM 2641 C CA . THR A 1 323 ? 21.232 13.030 -16.759 1.00 95.06 323 THR A CA 1
ATOM 2642 C C . THR A 1 323 ? 21.998 11.926 -17.495 1.00 95.06 323 THR A C 1
ATOM 2644 O O . THR A 1 323 ? 22.777 12.217 -18.402 1.00 95.06 323 THR A O 1
ATOM 2647 N N . GLN A 1 324 ? 21.755 10.658 -17.154 1.00 94.88 324 GLN A N 1
ATOM 2648 C CA . GLN A 1 324 ? 22.378 9.508 -17.817 1.00 94.88 324 GLN A CA 1
ATOM 2649 C C . GLN A 1 324 ? 21.996 9.423 -19.301 1.00 94.88 324 GLN A C 1
ATOM 2651 O O . GLN A 1 324 ? 22.873 9.261 -20.151 1.00 94.88 324 GLN A O 1
ATOM 2656 N N . PHE A 1 325 ? 20.713 9.587 -19.633 1.00 95.31 325 PHE A N 1
ATOM 2657 C CA . PHE A 1 325 ? 20.252 9.553 -21.021 1.00 95.31 325 PHE A CA 1
ATOM 2658 C C . PHE A 1 325 ? 20.717 10.768 -21.831 1.00 95.31 325 PHE A C 1
ATOM 2660 O O . PHE A 1 325 ? 21.045 10.617 -23.007 1.00 95.31 325 PHE A O 1
ATOM 2667 N N . GLN A 1 326 ? 20.848 11.949 -21.218 1.00 94.19 326 GLN A N 1
ATOM 2668 C CA . GLN A 1 326 ? 21.462 13.108 -21.877 1.00 94.19 326 GLN A CA 1
ATOM 2669 C C . GLN A 1 326 ? 22.942 12.862 -22.205 1.00 94.19 326 GLN A C 1
ATOM 2671 O O . GLN A 1 326 ? 23.380 13.145 -23.320 1.00 94.19 326 GLN A O 1
ATOM 2676 N N . GLN A 1 327 ? 23.710 12.270 -21.284 1.00 95.44 327 GLN A N 1
ATOM 2677 C CA . GLN A 1 327 ? 25.103 11.889 -21.549 1.00 95.44 327 GLN A CA 1
ATOM 2678 C C . GLN A 1 327 ? 25.204 10.830 -22.652 1.00 95.44 327 GLN A C 1
ATOM 2680 O O . GLN A 1 327 ? 26.073 10.922 -23.521 1.00 95.44 327 GLN A O 1
ATOM 2685 N N . LEU A 1 328 ? 24.308 9.838 -22.645 1.00 94.19 328 LEU A N 1
ATOM 2686 C CA . LEU A 1 328 ? 24.237 8.825 -23.696 1.00 94.19 328 LEU A CA 1
ATOM 2687 C C . LEU A 1 328 ? 23.958 9.477 -25.056 1.00 94.19 328 LEU A C 1
ATOM 2689 O O . LEU A 1 328 ? 24.688 9.226 -26.013 1.00 94.19 328 LEU A O 1
ATOM 2693 N N . ARG A 1 329 ? 22.986 10.394 -25.117 1.00 94.50 329 ARG A N 1
ATOM 2694 C CA . ARG A 1 329 ? 22.656 11.160 -26.325 1.00 94.50 329 ARG A CA 1
ATOM 2695 C C . ARG A 1 329 ? 23.849 11.921 -26.868 1.00 94.50 329 ARG A C 1
ATOM 2697 O O . ARG A 1 329 ? 24.157 11.801 -28.050 1.00 94.50 329 ARG A O 1
ATOM 2704 N N . GLN A 1 330 ? 24.560 12.647 -26.013 1.00 95.31 330 GLN A N 1
ATOM 2705 C CA . GLN A 1 330 ? 25.754 13.386 -26.419 1.00 95.31 330 GLN A CA 1
ATOM 2706 C C . GLN A 1 330 ? 26.847 12.468 -26.983 1.00 95.31 330 GLN A C 1
ATOM 2708 O O . GLN A 1 330 ? 27.486 12.819 -27.972 1.00 95.31 330 GLN A O 1
ATOM 2713 N N . ARG A 1 331 ? 27.049 11.276 -26.404 1.00 96.06 331 ARG A N 1
ATOM 2714 C CA . ARG A 1 331 ? 28.035 10.302 -26.907 1.00 96.06 331 ARG A CA 1
ATOM 2715 C C . ARG A 1 331 ? 27.672 9.775 -28.294 1.00 96.06 331 ARG A C 1
ATOM 2717 O O . ARG A 1 331 ? 28.544 9.727 -29.159 1.00 96.06 331 ARG A O 1
ATOM 2724 N N . TYR A 1 332 ? 26.408 9.411 -28.511 1.00 94.75 332 TYR A N 1
ATOM 2725 C CA . TYR A 1 332 ? 25.939 8.925 -29.812 1.00 94.75 332 TYR A CA 1
ATOM 2726 C C . TYR A 1 332 ? 26.011 10.022 -30.878 1.00 94.75 332 TYR A C 1
ATOM 2728 O O . TYR A 1 332 ? 26.569 9.784 -31.947 1.00 94.75 332 TYR A O 1
ATOM 2736 N N . LEU A 1 333 ? 25.559 11.240 -30.559 1.00 94.75 333 LEU A N 1
ATOM 2737 C CA . LEU A 1 333 ? 25.667 12.389 -31.464 1.00 94.75 333 LEU A CA 1
ATOM 2738 C C . LEU A 1 333 ? 27.126 12.709 -31.812 1.00 94.75 333 LEU A C 1
ATOM 2740 O O . LEU A 1 333 ? 27.440 12.926 -32.977 1.00 94.75 333 LEU A O 1
ATOM 2744 N N . LYS A 1 334 ? 28.039 12.676 -30.832 1.00 96.19 334 LYS A N 1
ATOM 2745 C CA . LYS A 1 334 ? 29.472 12.899 -31.074 1.00 96.19 334 LYS A CA 1
ATOM 2746 C C . LYS A 1 334 ? 30.061 11.852 -32.024 1.00 96.19 334 LYS A C 1
ATOM 2748 O O . LYS A 1 334 ? 30.830 12.207 -32.912 1.00 96.19 334 LYS A O 1
ATOM 2753 N N . ARG A 1 335 ? 29.706 10.574 -31.845 1.00 94.62 335 ARG A N 1
ATOM 2754 C CA . ARG A 1 335 ? 30.174 9.480 -32.710 1.00 94.62 335 ARG A CA 1
ATOM 2755 C C . ARG A 1 335 ? 29.631 9.617 -34.131 1.00 94.62 335 ARG A C 1
ATOM 2757 O O . ARG A 1 335 ? 30.396 9.490 -35.080 1.00 94.62 335 ARG A O 1
ATOM 2764 N N . HIS A 1 336 ? 28.341 9.916 -34.262 1.00 94.19 336 HIS A N 1
ATOM 2765 C CA . HIS A 1 336 ? 27.683 10.162 -35.545 1.00 94.19 336 HIS A CA 1
ATOM 2766 C C . HIS A 1 336 ? 28.329 11.323 -36.300 1.00 94.19 336 HIS A C 1
ATOM 2768 O O . HIS A 1 336 ? 28.778 11.146 -37.430 1.00 94.19 336 HIS A O 1
ATOM 2774 N N . LEU A 1 337 ? 28.510 12.464 -35.630 1.00 94.50 337 LEU A N 1
ATOM 2775 C CA . LEU A 1 337 ? 29.166 13.630 -36.216 1.00 94.50 337 LEU A CA 1
ATOM 2776 C C . LEU A 1 337 ? 30.597 13.309 -36.672 1.00 94.50 337 LEU A C 1
ATOM 2778 O O . LEU A 1 337 ? 31.006 13.728 -37.749 1.00 94.50 337 LEU A O 1
ATOM 2782 N N . GLN A 1 338 ? 31.352 12.523 -35.897 1.00 95.31 338 GLN A N 1
ATOM 2783 C CA . GLN A 1 338 ? 32.695 12.087 -36.288 1.00 95.31 338 GLN A CA 1
ATOM 2784 C C . GLN A 1 338 ? 32.680 11.228 -37.564 1.00 95.31 338 GLN A C 1
ATOM 2786 O O . GLN A 1 338 ? 33.536 11.425 -38.427 1.00 95.31 338 GLN A O 1
ATOM 2791 N N . MET A 1 339 ? 31.714 10.313 -37.712 1.00 94.81 339 MET A N 1
ATOM 2792 C CA . MET A 1 339 ? 31.567 9.498 -38.927 1.00 94.81 339 MET A CA 1
ATOM 2793 C C . MET A 1 339 ? 31.194 10.352 -40.142 1.00 94.81 339 MET A C 1
ATOM 2795 O O . MET A 1 339 ? 31.840 10.244 -41.184 1.00 94.81 339 MET A O 1
ATOM 2799 N N . VAL A 1 340 ? 30.215 11.251 -39.998 1.00 93.31 340 VAL A N 1
ATOM 2800 C CA . VAL A 1 340 ? 29.800 12.179 -41.063 1.00 93.31 340 VAL A CA 1
ATOM 2801 C C . VAL A 1 340 ? 30.964 13.081 -41.478 1.00 93.31 340 VAL A C 1
ATOM 2803 O O . VAL A 1 340 ? 31.245 13.221 -42.667 1.00 93.31 340 VAL A O 1
ATOM 2806 N N . MET A 1 341 ? 31.695 13.660 -40.518 1.00 93.56 341 MET A N 1
ATOM 2807 C CA . MET A 1 341 ? 32.862 14.499 -40.806 1.00 93.56 341 MET A CA 1
ATOM 2808 C C . MET A 1 341 ? 33.962 13.729 -41.540 1.00 93.56 341 MET A C 1
ATOM 2810 O O . MET A 1 341 ? 34.581 14.275 -42.452 1.00 93.56 341 MET A O 1
ATOM 2814 N N . GLN A 1 342 ? 34.215 12.472 -41.167 1.00 93.81 342 GLN A N 1
ATOM 2815 C CA . GLN A 1 342 ? 35.189 11.635 -41.865 1.00 93.81 342 GLN A CA 1
ATOM 2816 C C . GLN A 1 342 ? 34.736 11.335 -43.299 1.00 93.81 342 GLN A C 1
ATOM 2818 O O . GLN A 1 342 ? 35.543 11.430 -44.221 1.00 93.81 342 GLN A O 1
ATOM 2823 N N . ARG A 1 343 ? 33.444 11.047 -43.507 1.00 92.12 343 ARG A N 1
ATOM 2824 C CA . ARG A 1 343 ? 32.867 10.828 -44.840 1.00 92.12 343 ARG A CA 1
ATOM 2825 C C . ARG A 1 343 ? 32.974 12.079 -45.716 1.00 92.12 343 ARG A C 1
ATOM 2827 O O . ARG A 1 343 ? 33.430 11.964 -46.848 1.00 92.12 343 ARG A O 1
ATOM 2834 N N . ARG A 1 344 ? 32.662 13.269 -45.183 1.00 91.94 344 ARG A N 1
ATOM 2835 C CA . ARG A 1 344 ? 32.852 14.557 -45.887 1.00 91.94 344 ARG A CA 1
ATOM 2836 C C . ARG A 1 344 ? 34.308 14.763 -46.305 1.00 91.94 344 ARG A C 1
ATOM 2838 O O . ARG A 1 344 ? 34.571 14.993 -47.479 1.00 91.94 344 ARG A O 1
ATOM 2845 N N . LYS A 1 345 ? 35.257 14.571 -45.380 1.00 93.50 345 LYS A N 1
ATOM 2846 C CA . LYS A 1 345 ? 36.698 14.658 -45.680 1.00 93.50 345 LYS A CA 1
ATOM 2847 C C . LYS A 1 345 ? 37.137 13.660 -46.752 1.00 93.50 345 LYS A C 1
ATOM 2849 O O . LYS A 1 345 ? 38.008 13.980 -47.551 1.00 93.50 345 LYS A O 1
ATOM 2854 N N . ASN A 1 346 ? 36.578 12.451 -46.762 1.00 92.19 346 ASN A N 1
ATOM 2855 C CA . ASN A 1 346 ? 36.901 11.446 -47.773 1.00 92.19 346 ASN A CA 1
ATOM 2856 C C . ASN A 1 346 ? 36.359 11.838 -49.158 1.00 92.19 346 ASN A C 1
ATOM 2858 O O . ASN A 1 346 ? 37.076 11.664 -50.136 1.00 92.19 346 ASN A O 1
ATOM 2862 N N . ILE A 1 347 ? 35.152 12.413 -49.236 1.00 90.44 347 ILE A N 1
ATOM 2863 C CA . ILE A 1 347 ? 34.575 12.944 -50.485 1.00 90.44 347 ILE A CA 1
ATOM 2864 C C . ILE A 1 347 ? 35.449 14.080 -51.040 1.00 90.44 347 ILE A C 1
ATOM 2866 O O . ILE A 1 347 ? 35.806 14.064 -52.214 1.00 90.44 347 ILE A O 1
ATOM 2870 N N . GLU A 1 348 ? 35.853 15.026 -50.187 1.00 88.75 348 GLU A N 1
ATOM 2871 C CA . GLU A 1 348 ? 36.737 16.139 -50.567 1.00 88.75 348 GLU A CA 1
ATOM 2872 C C . GLU A 1 348 ? 38.116 15.650 -51.038 1.00 88.75 348 GLU A C 1
ATOM 2874 O O . GLU A 1 348 ? 38.657 16.149 -52.024 1.00 88.75 348 GLU A O 1
ATOM 2879 N N . LYS A 1 349 ? 38.687 14.646 -50.358 1.00 89.62 349 LYS A N 1
ATOM 2880 C CA . LYS A 1 349 ? 39.968 14.040 -50.747 1.00 89.62 349 LYS A CA 1
ATOM 2881 C C . LYS A 1 349 ? 39.885 13.278 -52.065 1.00 89.62 349 LYS A C 1
ATOM 2883 O O . LYS A 1 349 ? 40.810 13.406 -52.856 1.00 89.62 349 LYS A O 1
ATOM 2888 N N . ALA A 1 350 ? 38.824 12.502 -52.294 1.00 86.00 350 ALA A N 1
ATOM 2889 C CA . ALA A 1 350 ? 38.636 11.756 -53.539 1.00 86.00 350 ALA A CA 1
ATOM 2890 C C . ALA A 1 350 ? 38.596 12.711 -54.741 1.00 86.00 350 ALA A C 1
ATOM 2892 O O . ALA A 1 350 ? 39.373 12.546 -55.676 1.00 86.00 350 ALA A O 1
ATOM 2893 N N . TYR A 1 351 ? 37.818 13.793 -54.628 1.00 85.12 351 TYR A N 1
ATOM 2894 C CA . TYR A 1 351 ? 37.783 14.859 -55.630 1.00 85.12 351 TYR A CA 1
ATOM 2895 C C . TYR A 1 351 ? 39.167 15.504 -55.847 1.00 85.12 351 TYR A C 1
ATOM 2897 O O . TYR A 1 351 ? 39.606 15.701 -56.976 1.00 85.12 351 TYR A O 1
ATOM 2905 N N . ALA A 1 352 ? 39.908 15.794 -54.771 1.00 83.69 352 ALA A N 1
ATOM 2906 C CA . ALA A 1 352 ? 41.245 16.381 -54.878 1.00 83.69 352 ALA A CA 1
ATOM 2907 C C . ALA A 1 352 ? 42.294 15.445 -55.515 1.00 83.69 352 ALA A C 1
ATOM 2909 O O . ALA A 1 352 ? 43.274 15.939 -56.070 1.00 83.69 352 ALA A O 1
ATOM 2910 N N . VAL A 1 353 ? 42.132 14.122 -55.411 1.00 81.94 353 VAL A N 1
ATOM 2911 C CA . VAL A 1 353 ? 43.024 13.134 -56.044 1.00 81.94 353 VAL A CA 1
ATOM 2912 C C . VAL A 1 353 ? 42.701 12.996 -57.532 1.00 81.94 353 VAL A C 1
ATOM 2914 O O . VAL A 1 353 ? 43.620 13.087 -58.339 1.00 81.94 353 VAL A O 1
ATOM 2917 N N . GLU A 1 354 ? 41.419 12.878 -57.891 1.00 72.25 354 GLU A N 1
ATOM 2918 C CA . GLU A 1 354 ? 40.956 12.765 -59.286 1.00 72.25 354 GLU A CA 1
ATOM 2919 C C . GLU A 1 354 ? 41.309 14.000 -60.135 1.00 72.25 354 GLU A C 1
ATOM 2921 O O . GLU A 1 354 ? 41.573 13.879 -61.329 1.00 72.25 354 GLU A O 1
ATOM 2926 N N . HIS A 1 355 ? 41.390 15.188 -59.523 1.00 65.12 355 HIS A N 1
ATOM 2927 C CA . HIS A 1 355 ? 41.710 16.428 -60.239 1.00 65.12 355 HIS A CA 1
ATOM 2928 C C . HIS A 1 355 ? 43.183 16.866 -60.175 1.00 65.12 355 HIS A C 1
ATOM 2930 O O . HIS A 1 355 ? 43.588 17.718 -60.963 1.00 65.12 355 HIS A O 1
ATOM 2936 N N . LYS A 1 356 ? 44.023 16.282 -59.307 1.00 63.53 356 LYS A N 1
ATOM 2937 C CA . LYS A 1 356 ? 45.481 16.546 -59.317 1.00 63.53 356 LYS A CA 1
ATOM 2938 C C . LYS A 1 356 ? 46.224 15.802 -60.428 1.00 63.53 356 LYS A C 1
ATOM 2940 O O . LYS A 1 356 ? 47.312 16.221 -60.812 1.00 63.53 356 LYS A O 1
ATOM 2945 N N . THR A 1 357 ? 45.647 14.731 -60.961 1.00 53.84 357 THR A N 1
ATOM 2946 C CA . THR A 1 357 ? 46.218 13.940 -62.062 1.00 53.84 357 THR A CA 1
ATOM 2947 C C . THR A 1 357 ? 46.053 14.586 -63.441 1.00 53.84 357 THR A C 1
ATOM 2949 O O . THR A 1 357 ? 46.683 14.132 -64.388 1.00 53.84 357 THR A O 1
ATOM 2952 N N . ILE A 1 358 ? 45.265 15.660 -63.565 1.00 54.22 358 ILE A N 1
ATOM 2953 C CA . ILE A 1 358 ? 44.954 16.305 -64.856 1.00 54.22 358 ILE A CA 1
ATOM 2954 C C . ILE A 1 358 ? 45.916 17.472 -65.180 1.00 54.22 358 ILE A C 1
ATOM 2956 O O . ILE A 1 358 ? 46.048 17.851 -66.342 1.00 54.22 358 ILE A O 1
ATOM 2960 N N . ASP A 1 359 ? 46.657 17.994 -64.192 1.00 45.66 359 ASP A N 1
ATOM 2961 C CA . ASP A 1 359 ? 47.456 19.232 -64.329 1.00 45.66 359 ASP A CA 1
ATOM 2962 C C . ASP A 1 359 ? 48.986 19.016 -64.394 1.00 45.66 359 ASP A C 1
ATOM 2964 O O . ASP A 1 359 ? 49.766 19.965 -64.368 1.00 45.66 359 ASP A O 1
ATOM 2968 N N . THR A 1 360 ? 49.458 17.767 -64.500 1.00 45.97 360 THR A N 1
ATOM 2969 C CA . THR A 1 360 ? 50.891 17.464 -64.713 1.00 45.97 360 THR A CA 1
ATOM 2970 C C . THR A 1 360 ? 51.111 16.582 -65.937 1.00 45.97 360 THR A C 1
ATOM 2972 O O . THR A 1 360 ? 51.586 15.453 -65.869 1.00 45.97 360 THR A O 1
ATOM 2975 N N . GLY A 1 361 ? 50.826 17.156 -67.105 1.00 46.22 361 GLY A N 1
ATOM 2976 C CA . GLY A 1 361 ? 51.306 16.683 -68.405 1.00 46.22 361 GLY A CA 1
ATOM 2977 C C . GLY A 1 361 ? 52.804 16.937 -68.626 1.00 46.22 361 GLY A C 1
ATOM 2978 O O . GLY A 1 361 ? 53.190 17.448 -69.673 1.00 46.22 361 GLY A O 1
ATOM 2979 N N . THR A 1 362 ? 53.661 16.573 -67.667 1.00 40.84 362 THR A N 1
ATOM 2980 C CA . THR A 1 362 ? 55.118 16.559 -67.859 1.00 40.84 362 THR A CA 1
ATOM 2981 C C . THR A 1 362 ? 55.688 15.305 -67.217 1.00 40.84 362 THR A C 1
ATOM 2983 O O . THR A 1 362 ? 55.824 15.222 -66.000 1.00 40.84 362 THR A O 1
ATOM 2986 N N . LYS A 1 363 ? 56.034 14.316 -68.047 1.00 46.97 363 LYS A N 1
ATOM 2987 C CA . LYS A 1 363 ? 56.862 13.170 -67.654 1.00 46.97 363 LYS A CA 1
ATOM 2988 C C . LYS A 1 363 ? 58.199 13.679 -67.086 1.00 46.97 363 LYS A C 1
ATOM 2990 O O . LYS A 1 363 ? 58.926 14.329 -67.837 1.00 46.97 363 LYS A O 1
ATOM 2995 N N . PRO A 1 364 ? 58.623 13.304 -65.867 1.00 39.12 364 PRO A N 1
ATOM 2996 C CA . PRO A 1 364 ? 60.029 13.122 -65.575 1.00 39.12 364 PRO A CA 1
ATOM 2997 C C . PRO A 1 364 ? 60.342 11.640 -65.797 1.00 39.12 364 PRO A C 1
ATOM 2999 O O . PRO A 1 364 ? 59.977 10.773 -65.003 1.00 39.12 364 PRO A O 1
ATOM 3002 N N . LEU A 1 365 ? 61.006 11.342 -66.913 1.00 47.12 365 LEU A N 1
ATOM 3003 C CA . LEU A 1 365 ? 61.800 10.125 -66.999 1.00 47.12 365 LEU A CA 1
ATOM 3004 C C . LEU A 1 365 ? 62.880 10.202 -65.909 1.00 47.12 365 LEU A C 1
ATOM 3006 O O . LEU A 1 365 ? 63.653 11.156 -65.883 1.00 47.12 365 LEU A O 1
ATOM 3010 N N . GLY A 1 366 ? 62.949 9.174 -65.066 1.00 43.47 366 GLY A N 1
ATOM 3011 C CA . GLY A 1 366 ? 64.115 8.890 -64.234 1.00 43.47 366 GLY A CA 1
ATOM 3012 C C . GLY A 1 366 ? 64.050 9.437 -62.812 1.00 43.47 366 GLY A C 1
ATOM 3013 O O . GLY A 1 366 ? 64.552 10.518 -62.524 1.00 43.47 366 GLY A O 1
ATOM 3014 N N . ASN A 1 367 ? 63.527 8.629 -61.893 1.00 34.69 367 ASN A N 1
ATOM 3015 C CA . ASN A 1 367 ? 64.378 8.064 -60.847 1.00 34.69 367 ASN A CA 1
ATOM 3016 C C . ASN A 1 367 ? 63.614 7.010 -60.049 1.00 34.69 367 ASN A C 1
ATOM 3018 O O . ASN A 1 367 ? 62.590 7.295 -59.428 1.00 34.69 367 ASN A O 1
ATOM 3022 N N . ASP A 1 368 ? 64.181 5.807 -60.034 1.00 49.41 368 ASP A N 1
ATOM 3023 C CA . ASP A 1 368 ? 63.983 4.822 -58.984 1.00 49.41 368 ASP A CA 1
ATOM 3024 C C . ASP A 1 368 ? 64.240 5.487 -57.626 1.00 49.41 368 ASP A C 1
ATOM 3026 O O . ASP A 1 368 ? 65.378 5.715 -57.219 1.00 49.41 368 ASP A O 1
ATOM 3030 N N . SER A 1 369 ? 63.172 5.840 -56.920 1.00 40.75 369 SER A N 1
ATOM 3031 C CA . SER A 1 369 ? 63.244 6.209 -55.513 1.00 40.75 369 SER A CA 1
ATOM 3032 C C . SER A 1 369 ? 61.943 5.824 -54.833 1.00 40.75 369 SER A C 1
ATOM 3034 O O . SER A 1 369 ? 60.955 6.551 -54.841 1.00 40.75 369 SER A O 1
ATOM 3036 N N . ALA A 1 370 ? 61.986 4.616 -54.279 1.00 39.12 370 ALA A N 1
ATOM 3037 C CA . ALA A 1 370 ? 61.289 4.207 -53.074 1.00 39.12 370 ALA A CA 1
ATOM 3038 C C . ALA A 1 370 ? 59.818 4.643 -52.962 1.00 39.12 370 ALA A C 1
ATOM 3040 O O . ALA A 1 370 ? 59.470 5.594 -52.260 1.00 39.12 370 ALA A O 1
ATOM 3041 N N . TYR A 1 371 ? 58.935 3.772 -53.456 1.00 39.06 371 TYR A N 1
ATOM 3042 C CA . TYR A 1 371 ? 57.815 3.367 -52.610 1.00 39.06 371 TYR A CA 1
ATOM 3043 C C . TYR A 1 371 ? 58.394 2.999 -51.241 1.00 39.06 371 TYR A C 1
ATOM 3045 O O . TYR A 1 371 ? 59.036 1.959 -51.083 1.00 39.06 371 TYR A O 1
ATOM 3053 N N . THR A 1 372 ? 58.231 3.872 -50.248 1.00 45.91 372 THR A N 1
ATOM 3054 C CA . THR A 1 372 ? 58.495 3.467 -48.873 1.00 45.91 372 THR A CA 1
ATOM 3055 C C . THR A 1 372 ? 57.472 2.377 -48.536 1.00 45.91 372 THR A C 1
ATOM 3057 O O . THR A 1 372 ? 56.268 2.600 -48.696 1.00 45.91 372 THR A O 1
ATOM 3060 N N . PRO A 1 373 ? 57.899 1.207 -48.027 1.00 47.25 373 PRO A N 1
ATOM 3061 C CA . PRO A 1 373 ? 57.001 0.128 -47.596 1.00 47.25 373 PRO A CA 1
ATOM 3062 C C . PRO A 1 373 ? 55.988 0.527 -46.500 1.00 47.25 373 PRO A C 1
ATOM 3064 O O . PRO A 1 373 ? 55.206 -0.303 -46.048 1.00 47.25 373 PRO A O 1
ATOM 3067 N N . LEU A 1 374 ? 55.990 1.791 -46.058 1.00 47.59 374 LEU A N 1
ATOM 3068 C CA . LEU A 1 374 ? 55.135 2.329 -45.006 1.00 47.59 374 LEU A CA 1
ATOM 3069 C C . LEU A 1 374 ? 53.762 2.816 -45.506 1.00 47.59 374 LEU A C 1
ATOM 3071 O O . LEU A 1 374 ? 52.826 2.869 -44.706 1.00 47.59 374 LEU A O 1
ATOM 3075 N N . GLU A 1 375 ? 53.613 3.157 -46.793 1.00 47.75 375 GLU A N 1
ATOM 3076 C CA . GLU A 1 375 ? 52.318 3.605 -47.342 1.00 47.75 375 GLU A CA 1
ATOM 3077 C C . GLU A 1 375 ? 51.500 2.464 -47.963 1.00 47.75 375 GLU A C 1
ATOM 3079 O O . GLU A 1 375 ? 50.280 2.441 -47.805 1.00 47.75 375 GLU A O 1
ATOM 3084 N N . LEU A 1 376 ? 52.150 1.440 -48.530 1.00 43.78 376 LEU A N 1
ATOM 3085 C CA . LEU A 1 376 ? 51.455 0.245 -49.031 1.00 43.78 376 LEU A CA 1
ATOM 3086 C C . LEU A 1 376 ? 50.966 -0.687 -47.902 1.00 43.78 376 LEU A C 1
ATOM 3088 O O . LEU A 1 376 ? 49.970 -1.387 -48.064 1.00 43.78 376 LEU A O 1
ATOM 3092 N N . ALA A 1 377 ? 51.602 -0.649 -46.724 1.00 42.03 377 ALA A N 1
ATOM 3093 C CA . ALA A 1 377 ? 51.209 -1.452 -45.560 1.00 42.03 377 ALA A CA 1
ATOM 3094 C C . ALA A 1 377 ? 49.939 -0.948 -44.838 1.00 42.03 377 ALA A C 1
ATOM 3096 O O . ALA A 1 377 ? 49.454 -1.605 -43.919 1.00 42.03 377 ALA A O 1
ATOM 3097 N N . LYS A 1 378 ? 49.375 0.204 -45.235 1.00 47.94 378 LYS A N 1
ATOM 3098 C CA . LYS A 1 378 ? 48.108 0.720 -44.676 1.00 47.94 378 LYS A CA 1
ATOM 3099 C C . LYS A 1 378 ? 46.874 0.382 -45.517 1.00 47.94 378 LYS A C 1
ATOM 3101 O O . LYS A 1 378 ? 45.762 0.622 -45.059 1.00 47.94 378 LYS A O 1
ATOM 3106 N N . SER A 1 379 ? 47.059 -0.187 -46.709 1.00 44.09 379 SER A N 1
ATOM 3107 C CA . SER A 1 379 ? 45.980 -0.505 -47.656 1.00 44.09 379 SER A CA 1
ATOM 3108 C C . SER A 1 379 ? 45.634 -2.002 -47.727 1.00 44.09 379 SER A C 1
ATOM 3110 O O . SER A 1 379 ? 44.662 -2.361 -48.382 1.00 44.09 379 SER A O 1
ATOM 3112 N N . THR A 1 380 ? 46.381 -2.876 -47.050 1.00 39.66 380 THR A N 1
ATOM 3113 C CA . THR A 1 380 ? 46.146 -4.337 -46.997 1.00 39.66 380 THR A CA 1
ATOM 3114 C C . THR A 1 380 ? 45.854 -4.845 -45.585 1.00 39.66 380 THR A C 1
ATOM 3116 O O . THR A 1 380 ? 46.110 -6.002 -45.256 1.00 39.66 380 THR A O 1
ATOM 3119 N N . LEU A 1 381 ? 45.260 -4.005 -44.734 1.00 38.28 381 LEU A N 1
ATOM 3120 C CA . LEU A 1 381 ? 44.628 -4.475 -43.505 1.00 38.28 381 LEU A CA 1
ATOM 3121 C C . LEU A 1 381 ? 43.174 -4.820 -43.815 1.00 38.28 381 LEU A C 1
ATOM 3123 O O . LEU A 1 381 ? 42.299 -3.961 -43.833 1.00 38.28 381 LEU A O 1
ATOM 3127 N N . GLN A 1 382 ? 42.991 -6.106 -44.117 1.00 38.59 382 GLN A N 1
ATOM 3128 C CA . GLN A 1 382 ? 41.743 -6.853 -44.052 1.00 38.59 382 GLN A CA 1
ATOM 3129 C C . GLN A 1 382 ? 40.679 -6.173 -43.186 1.00 38.59 382 GLN A C 1
ATOM 3131 O O . GLN A 1 382 ? 40.837 -5.990 -41.977 1.00 38.59 382 GLN A O 1
ATOM 3136 N N . GLU A 1 383 ? 39.560 -5.894 -43.840 1.00 43.44 383 GLU A N 1
ATOM 3137 C CA . GLU A 1 383 ? 38.235 -5.813 -43.254 1.00 43.44 383 GLU A CA 1
ATOM 3138 C C . GLU A 1 383 ? 38.010 -7.045 -42.357 1.00 43.44 383 GLU A C 1
ATOM 3140 O O . GLU A 1 383 ? 37.728 -8.150 -42.814 1.00 43.44 383 GLU A O 1
ATOM 3145 N N . LYS A 1 384 ? 38.211 -6.870 -41.051 1.00 35.59 384 LYS A N 1
ATOM 3146 C CA . LYS A 1 384 ? 37.862 -7.847 -40.023 1.00 35.59 384 LYS A CA 1
ATOM 3147 C C . LYS A 1 384 ? 36.663 -7.266 -39.267 1.00 35.59 384 LYS A C 1
ATOM 3149 O O . LYS A 1 384 ? 36.833 -6.255 -38.581 1.00 35.59 384 LYS A O 1
ATOM 3154 N N . PRO A 1 385 ? 35.450 -7.834 -39.370 1.00 49.38 385 PRO A N 1
ATOM 3155 C CA . PRO A 1 385 ? 34.329 -7.387 -38.561 1.00 49.38 385 PRO A CA 1
ATOM 3156 C C . PRO A 1 385 ? 34.483 -8.004 -37.170 1.00 49.38 385 PRO A C 1
ATOM 3158 O O . PRO A 1 385 ? 33.949 -9.069 -36.885 1.00 49.38 385 PRO A O 1
ATOM 3161 N N . GLU A 1 386 ? 35.243 -7.355 -36.289 1.00 38.44 386 GLU A N 1
ATOM 3162 C CA . GLU A 1 386 ? 35.304 -7.741 -34.877 1.00 38.44 386 GLU A CA 1
ATOM 3163 C C . GLU A 1 386 ? 34.468 -6.751 -34.058 1.00 38.44 386 GLU A C 1
ATOM 3165 O O . GLU A 1 386 ? 34.946 -5.798 -33.443 1.00 38.44 386 GLU A O 1
ATOM 3170 N N . HIS A 1 387 ? 33.154 -6.978 -34.106 1.00 51.66 387 HIS A N 1
ATOM 3171 C CA . HIS A 1 387 ? 32.222 -6.500 -33.098 1.00 51.66 387 HIS A CA 1
ATOM 3172 C C . HIS A 1 387 ? 32.604 -7.108 -31.742 1.00 51.66 387 HIS A C 1
ATOM 3174 O O . HIS A 1 387 ? 32.248 -8.244 -31.443 1.00 51.66 387 HIS A O 1
ATOM 3180 N N . GLN A 1 388 ? 33.265 -6.332 -30.886 1.00 39.03 388 GLN A N 1
ATOM 3181 C CA . GLN A 1 388 ? 33.152 -6.522 -29.442 1.00 39.03 388 GLN A CA 1
ATOM 3182 C C . GLN A 1 388 ? 32.596 -5.249 -28.790 1.00 39.03 388 GLN A C 1
ATOM 3184 O O . GLN A 1 388 ? 33.118 -4.154 -29.029 1.00 39.03 388 GLN A O 1
ATOM 3189 N N . PRO A 1 389 ? 31.541 -5.348 -27.958 1.00 40.66 389 PRO A N 1
ATOM 3190 C CA . PRO A 1 389 ? 31.210 -4.280 -27.025 1.00 40.66 389 PRO A CA 1
ATOM 3191 C C . PRO A 1 389 ? 32.357 -4.123 -26.005 1.00 40.66 389 PRO A C 1
ATOM 3193 O O . PRO A 1 389 ? 33.016 -5.107 -25.667 1.00 40.66 389 PRO A O 1
ATOM 3196 N N . PRO A 1 390 ? 32.639 -2.903 -25.512 1.00 40.91 390 PRO A N 1
ATOM 3197 C CA . PRO A 1 390 ? 33.780 -2.671 -24.632 1.00 40.91 390 PRO A CA 1
ATOM 3198 C C . PRO A 1 390 ? 33.625 -3.425 -23.305 1.00 40.91 390 PRO A C 1
ATOM 3200 O O . PRO A 1 390 ? 32.568 -3.388 -22.672 1.00 40.91 390 PRO A O 1
ATOM 3203 N N . SER A 1 391 ? 34.709 -4.074 -22.881 1.00 41.28 391 SER A N 1
ATOM 3204 C CA . SER A 1 391 ? 34.841 -4.751 -21.591 1.00 41.28 391 SER A CA 1
ATOM 3205 C C . SER A 1 391 ? 34.785 -3.758 -20.413 1.00 41.28 391 SER A C 1
ATOM 3207 O O . SER A 1 391 ? 35.162 -2.590 -20.569 1.00 41.28 391 SER A O 1
ATOM 3209 N N . PRO A 1 392 ? 34.333 -4.190 -19.216 1.00 45.19 392 PRO A N 1
ATOM 3210 C CA . PRO A 1 392 ? 34.262 -3.329 -18.042 1.00 45.19 392 PRO A CA 1
ATOM 3211 C C . PRO A 1 392 ? 35.655 -2.941 -17.529 1.00 45.19 392 PRO A C 1
ATOM 3213 O O . PRO A 1 392 ? 36.618 -3.702 -17.601 1.00 45.19 392 PRO A O 1
ATOM 3216 N N . ILE A 1 393 ? 35.725 -1.728 -16.991 1.00 35.72 393 ILE A N 1
ATOM 3217 C CA . ILE A 1 393 ? 36.889 -1.047 -16.416 1.00 35.72 393 ILE A CA 1
ATOM 3218 C C . ILE A 1 393 ? 37.675 -1.974 -15.465 1.00 35.72 393 ILE A C 1
ATOM 3220 O O . ILE A 1 393 ? 37.167 -2.368 -14.417 1.00 35.72 393 ILE A O 1
ATOM 3224 N N . LYS A 1 394 ? 38.933 -2.284 -15.810 1.00 36.38 394 LYS A N 1
ATOM 3225 C CA . LYS A 1 394 ? 39.878 -3.017 -14.949 1.00 36.38 394 LYS A CA 1
ATOM 3226 C C . LYS A 1 394 ? 40.361 -2.113 -13.809 1.00 36.38 394 LYS A C 1
ATOM 3228 O O . LYS A 1 394 ? 41.018 -1.105 -14.061 1.00 36.38 394 LYS A O 1
ATOM 3233 N N . PHE A 1 395 ? 40.090 -2.495 -12.561 1.00 32.94 395 PHE A N 1
ATOM 3234 C CA . PHE A 1 395 ? 40.789 -1.957 -11.393 1.00 32.94 395 PHE A CA 1
ATOM 3235 C C . PHE A 1 395 ? 42.135 -2.674 -11.243 1.00 32.94 395 PHE A C 1
ATOM 3237 O O . PHE A 1 395 ? 42.193 -3.888 -11.073 1.00 32.94 395 PHE A O 1
ATOM 3244 N N . SER A 1 396 ? 43.233 -1.924 -11.315 1.00 36.66 396 SER A N 1
ATOM 3245 C CA . SER A 1 396 ? 44.572 -2.425 -11.016 1.00 36.66 396 SER A CA 1
ATOM 3246 C C . SER A 1 396 ? 44.759 -2.551 -9.502 1.00 36.66 396 SER A C 1
ATOM 3248 O O . SER A 1 396 ? 44.831 -1.536 -8.799 1.00 36.66 396 SER A O 1
ATOM 3250 N N . HIS A 1 397 ? 44.904 -3.776 -8.996 1.00 32.53 397 HIS A N 1
ATOM 3251 C CA . HIS A 1 397 ? 45.536 -4.009 -7.701 1.00 32.53 397 HIS A CA 1
ATOM 3252 C C . HIS A 1 397 ? 46.899 -4.682 -7.857 1.00 32.53 397 HIS A C 1
ATOM 3254 O O . HIS A 1 397 ? 47.114 -5.614 -8.626 1.00 32.53 397 HIS A O 1
ATOM 3260 N N . ARG A 1 398 ? 47.836 -4.046 -7.164 1.00 30.34 398 ARG A N 1
ATOM 3261 C CA . ARG A 1 398 ? 49.286 -4.150 -7.199 1.00 30.34 398 ARG A CA 1
ATOM 3262 C C . ARG A 1 398 ? 49.709 -5.445 -6.515 1.00 30.34 398 ARG A C 1
ATOM 3264 O O . ARG A 1 398 ? 49.442 -5.616 -5.332 1.00 30.34 398 ARG A O 1
ATOM 3271 N N . TRP A 1 399 ? 50.388 -6.323 -7.242 1.00 32.38 399 TRP A N 1
ATOM 3272 C CA . TRP A 1 399 ? 51.026 -7.500 -6.663 1.00 32.38 399 TRP A CA 1
ATOM 3273 C C . TRP A 1 399 ? 52.294 -7.080 -5.916 1.00 32.38 399 TRP A C 1
ATOM 3275 O O . TRP A 1 399 ? 53.213 -6.515 -6.509 1.00 32.38 399 TRP A O 1
ATOM 3285 N N . THR A 1 400 ? 52.353 -7.371 -4.620 1.00 34.53 400 THR A N 1
ATOM 3286 C CA . THR A 1 400 ? 53.608 -7.458 -3.869 1.00 34.53 400 THR A CA 1
ATOM 3287 C C . THR A 1 400 ? 53.862 -8.913 -3.508 1.00 34.53 400 THR A C 1
ATOM 3289 O O . THR A 1 400 ? 53.114 -9.500 -2.738 1.00 34.53 400 THR A O 1
ATOM 3292 N N . SER A 1 401 ? 54.917 -9.443 -4.126 1.00 43.03 401 SER A N 1
ATOM 3293 C CA . SER A 1 401 ? 55.977 -10.278 -3.554 1.00 43.03 401 SER A CA 1
ATOM 3294 C C . SER A 1 401 ? 55.605 -11.327 -2.502 1.00 43.03 401 SER A C 1
ATOM 3296 O O . SER A 1 401 ? 55.290 -10.962 -1.380 1.00 43.03 401 SER A O 1
ATOM 3298 N N . HIS A 1 402 ? 55.880 -12.605 -2.786 1.00 30.47 402 HIS A N 1
ATOM 3299 C CA . HIS A 1 402 ? 56.559 -13.464 -1.809 1.00 30.47 402 HIS A CA 1
ATOM 3300 C C . HIS A 1 402 ? 57.455 -14.507 -2.493 1.00 30.47 402 HIS A C 1
ATOM 3302 O O . HIS A 1 402 ? 57.025 -15.312 -3.310 1.00 30.47 402 HIS A O 1
ATOM 3308 N N . GLU A 1 403 ? 58.740 -14.365 -2.177 1.00 33.09 403 GLU A N 1
ATOM 3309 C CA . GLU A 1 403 ? 59.655 -15.375 -1.643 1.00 33.09 403 GLU A CA 1
ATOM 3310 C C . GLU A 1 403 ? 59.718 -16.796 -2.226 1.00 33.09 403 GLU A C 1
ATOM 3312 O O . GLU A 1 403 ? 58.765 -17.558 -2.349 1.00 33.09 403 GLU A O 1
ATOM 3317 N N . LYS A 1 404 ? 60.978 -17.161 -2.474 1.00 46.47 404 LYS A N 1
ATOM 3318 C CA . LYS A 1 404 ? 61.501 -18.482 -2.800 1.00 46.47 404 LYS A CA 1
ATOM 3319 C C . LYS A 1 404 ? 61.230 -19.465 -1.654 1.00 46.47 404 LYS A C 1
ATOM 3321 O O . LYS A 1 404 ? 61.651 -19.200 -0.533 1.00 46.47 404 LYS A O 1
ATOM 3326 N N . CYS A 1 405 ? 60.696 -20.653 -1.947 1.00 35.06 405 CYS A N 1
ATOM 3327 C CA . CYS A 1 405 ? 60.964 -21.826 -1.112 1.00 35.06 405 CYS A CA 1
ATOM 3328 C C . CYS A 1 405 ? 60.942 -23.145 -1.906 1.00 35.06 405 CYS A C 1
ATOM 3330 O O . CYS A 1 405 ? 59.923 -23.589 -2.427 1.00 35.06 405 CYS A O 1
ATOM 3332 N N . HIS A 1 406 ? 62.150 -23.694 -2.008 1.00 37.38 406 HIS A N 1
ATOM 3333 C CA . HIS A 1 406 ? 62.618 -25.076 -2.102 1.00 37.38 406 HIS A CA 1
ATOM 3334 C C . HIS A 1 406 ? 61.763 -26.214 -2.704 1.00 37.38 406 HIS A C 1
ATOM 3336 O O . HIS A 1 406 ? 60.609 -26.495 -2.391 1.00 37.38 406 HIS A O 1
ATOM 3342 N N . SER A 1 407 ? 62.469 -26.954 -3.557 1.00 43.59 407 SER A N 1
ATOM 3343 C CA . SER A 1 407 ? 62.119 -28.181 -4.256 1.00 43.59 407 SER A CA 1
ATOM 3344 C C . SER A 1 407 ? 61.910 -29.381 -3.321 1.00 43.59 407 SER A C 1
ATOM 3346 O O . SER A 1 407 ? 62.868 -29.921 -2.774 1.00 43.59 407 SER A O 1
ATOM 3348 N N . ALA A 1 408 ? 60.678 -29.882 -3.250 1.00 45.25 408 ALA A N 1
ATOM 3349 C CA . ALA A 1 408 ? 60.372 -31.267 -2.890 1.00 45.25 408 ALA A CA 1
ATOM 3350 C C . ALA A 1 408 ? 59.509 -31.869 -4.012 1.00 45.25 408 ALA A C 1
ATOM 3352 O O . ALA A 1 408 ? 58.534 -31.256 -4.431 1.00 45.25 408 ALA A O 1
ATOM 3353 N N . GLY A 1 409 ? 59.906 -33.013 -4.572 1.00 46.38 409 GLY A N 1
ATOM 3354 C CA . GLY A 1 409 ? 59.452 -33.527 -5.875 1.00 46.38 409 GLY A CA 1
ATOM 3355 C C . GLY A 1 409 ? 57.932 -33.595 -6.110 1.00 46.38 409 GLY A C 1
ATOM 3356 O O . GLY A 1 409 ? 57.136 -33.845 -5.203 1.00 46.38 409 GLY A O 1
ATOM 3357 N N . GLY A 1 410 ? 57.524 -33.412 -7.374 1.00 54.28 410 GLY A N 1
ATOM 3358 C CA . GLY A 1 410 ? 56.117 -33.401 -7.811 1.00 54.28 410 GLY A CA 1
ATOM 3359 C C . GLY A 1 410 ? 55.314 -34.649 -7.419 1.00 54.28 410 GLY A C 1
ATOM 3360 O O . GLY A 1 410 ? 54.132 -34.535 -7.114 1.00 54.28 410 GLY A O 1
ATOM 3361 N N . GLY A 1 411 ? 55.956 -35.818 -7.323 1.00 54.94 411 GLY A N 1
ATOM 3362 C CA . GLY A 1 411 ? 55.306 -37.064 -6.895 1.00 54.94 411 GLY A CA 1
ATOM 3363 C C . GLY A 1 411 ? 54.938 -37.104 -5.405 1.00 54.94 411 GLY A C 1
ATOM 3364 O O . GLY A 1 411 ? 53.849 -37.558 -5.055 1.00 54.94 411 GLY A O 1
ATOM 3365 N N . ALA A 1 412 ? 55.797 -36.575 -4.526 1.00 52.06 412 ALA A N 1
ATOM 3366 C CA . ALA A 1 412 ? 55.501 -36.460 -3.095 1.00 52.06 412 ALA A CA 1
ATOM 3367 C C . ALA A 1 412 ? 54.407 -35.411 -2.851 1.00 52.06 412 ALA A C 1
ATOM 3369 O O . ALA A 1 412 ? 53.465 -35.660 -2.099 1.00 52.06 412 ALA A O 1
ATOM 3370 N N . ARG A 1 413 ? 54.466 -34.290 -3.589 1.00 54.88 413 ARG A N 1
ATOM 3371 C CA . ARG A 1 413 ? 53.406 -33.272 -3.601 1.00 54.88 413 ARG A CA 1
ATOM 3372 C C . ARG A 1 413 ? 52.071 -33.841 -4.077 1.00 54.88 413 ARG A C 1
ATOM 3374 O O . ARG A 1 413 ? 51.055 -33.559 -3.457 1.00 54.88 413 ARG A O 1
ATOM 3381 N N . HIS A 1 414 ? 52.063 -34.678 -5.116 1.00 60.50 414 HIS A N 1
ATOM 3382 C CA . HIS A 1 414 ? 50.841 -35.290 -5.642 1.00 60.50 414 HIS A CA 1
ATOM 3383 C C . HIS A 1 414 ? 50.236 -36.337 -4.692 1.00 60.50 414 HIS A C 1
ATOM 3385 O O . HIS A 1 414 ? 49.031 -36.305 -4.452 1.00 60.50 414 HIS A O 1
ATOM 3391 N N . LYS A 1 415 ? 51.045 -37.226 -4.091 1.00 66.12 415 LYS A N 1
ATOM 3392 C CA . LYS A 1 415 ? 50.557 -38.195 -3.088 1.00 66.12 415 LYS A CA 1
ATOM 3393 C C . LYS A 1 415 ? 50.028 -37.506 -1.831 1.00 66.12 415 LYS A C 1
ATOM 3395 O O . LYS A 1 415 ? 48.969 -37.891 -1.343 1.00 66.12 415 LYS A O 1
ATOM 3400 N N . HIS A 1 416 ? 50.716 -36.469 -1.352 1.00 58.75 416 HIS A N 1
ATOM 3401 C CA . HIS A 1 416 ? 50.236 -35.665 -0.232 1.00 58.75 416 HIS A CA 1
ATOM 3402 C C . HIS A 1 416 ? 48.922 -34.946 -0.587 1.00 58.75 416 HIS A C 1
ATOM 3404 O O . HIS A 1 416 ? 47.948 -35.091 0.144 1.00 58.75 416 HIS A O 1
ATOM 3410 N N . ARG A 1 417 ? 48.828 -34.302 -1.765 1.00 59.47 417 ARG A N 1
ATOM 3411 C CA . ARG A 1 417 ? 47.574 -33.704 -2.273 1.00 59.47 417 ARG A CA 1
ATOM 3412 C C . ARG A 1 417 ? 46.428 -34.714 -2.345 1.00 59.47 417 ARG A C 1
ATOM 3414 O O . ARG A 1 417 ? 45.330 -34.410 -1.901 1.00 59.47 417 ARG A O 1
ATOM 3421 N N . LYS A 1 418 ? 46.668 -35.918 -2.875 1.00 65.12 418 LYS A N 1
ATOM 3422 C CA . LYS A 1 418 ? 45.633 -36.956 -3.019 1.00 65.12 418 LYS A CA 1
ATOM 3423 C C . LYS A 1 418 ? 45.161 -37.497 -1.663 1.00 65.12 418 LYS A C 1
ATOM 3425 O O . LYS A 1 418 ? 43.967 -37.724 -1.492 1.00 65.12 418 LYS A O 1
ATOM 3430 N N . GLY A 1 419 ? 46.074 -37.657 -0.701 1.00 56.28 419 GLY A N 1
ATOM 3431 C CA . GLY A 1 419 ? 45.741 -38.039 0.675 1.00 56.28 419 GLY A CA 1
ATOM 3432 C C . GLY A 1 419 ? 44.894 -36.979 1.384 1.00 56.28 419 GLY A C 1
ATOM 3433 O O . GLY A 1 419 ? 43.847 -3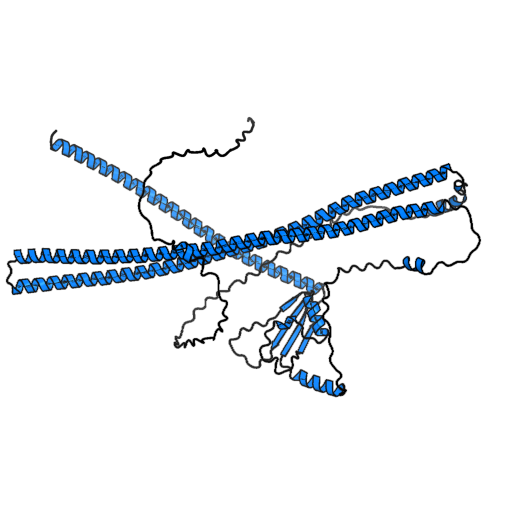7.310 1.934 1.00 56.28 419 GLY A O 1
ATOM 3434 N N . VAL A 1 420 ? 45.280 -35.703 1.273 1.00 57.25 420 VAL A N 1
ATOM 3435 C CA . VAL A 1 420 ? 44.541 -34.568 1.856 1.00 57.25 420 VAL A CA 1
ATOM 3436 C C . VAL A 1 420 ? 43.159 -34.395 1.203 1.00 57.25 420 VAL A C 1
ATOM 3438 O O . VAL A 1 420 ? 42.169 -34.237 1.910 1.00 57.25 420 VAL A O 1
ATOM 3441 N N . MET A 1 421 ? 43.035 -34.544 -0.124 1.00 55.25 421 MET A N 1
ATOM 3442 C CA . MET A 1 421 ? 41.733 -34.459 -0.812 1.00 55.25 421 MET A CA 1
ATOM 3443 C C . MET A 1 421 ? 40.760 -35.591 -0.450 1.00 55.25 421 MET A C 1
ATOM 3445 O O . MET A 1 421 ? 39.548 -35.401 -0.542 1.00 55.25 421 MET A O 1
ATOM 3449 N N . SER A 1 422 ? 41.254 -36.763 -0.035 1.00 56.34 422 SER A N 1
ATOM 3450 C CA . SER A 1 422 ? 40.389 -37.866 0.414 1.00 56.34 422 SER A CA 1
ATOM 3451 C C . SER A 1 422 ? 39.760 -37.629 1.795 1.00 56.34 422 SER A C 1
ATOM 3453 O O . SER A 1 422 ? 38.760 -38.264 2.117 1.00 56.34 422 SER A O 1
ATOM 3455 N N . GLN A 1 423 ? 40.312 -36.691 2.575 1.00 52.69 423 GLN A N 1
ATOM 3456 C CA . GLN A 1 423 ? 39.845 -36.317 3.916 1.00 52.69 423 GLN A CA 1
ATOM 3457 C C . GLN A 1 423 ? 38.980 -35.044 3.926 1.00 52.69 423 GLN A C 1
ATOM 3459 O O . GLN A 1 423 ? 38.463 -34.662 4.977 1.00 52.69 423 GLN A O 1
ATOM 3464 N N . ALA A 1 424 ? 38.805 -34.383 2.775 1.00 56.59 424 ALA A N 1
ATOM 3465 C CA . ALA A 1 424 ? 37.933 -33.221 2.650 1.00 56.59 424 ALA A CA 1
ATOM 3466 C C . ALA A 1 424 ? 36.462 -33.658 2.767 1.00 56.59 424 ALA A C 1
ATOM 3468 O O . ALA A 1 424 ? 35.896 -34.266 1.854 1.00 56.59 424 ALA A O 1
ATOM 3469 N N . ASN A 1 425 ? 35.837 -33.345 3.904 1.00 58.41 425 ASN A N 1
ATOM 3470 C CA . ASN A 1 425 ? 34.453 -33.727 4.217 1.00 58.41 425 ASN A CA 1
ATOM 3471 C C . ASN A 1 425 ? 33.402 -32.862 3.497 1.00 58.41 425 ASN A C 1
ATOM 3473 O O . ASN A 1 425 ? 32.204 -33.102 3.643 1.00 58.41 425 ASN A O 1
ATOM 3477 N N . ARG A 1 426 ? 33.839 -31.856 2.730 1.00 67.94 426 ARG A N 1
ATOM 3478 C CA . ARG A 1 426 ? 32.981 -30.875 2.059 1.00 67.94 426 ARG A CA 1
ATOM 3479 C C . ARG A 1 426 ? 33.110 -31.006 0.546 1.00 67.94 426 ARG A C 1
ATOM 3481 O O . ARG A 1 426 ? 34.208 -30.873 -0.002 1.00 67.94 426 ARG A O 1
ATOM 3488 N N . GLN A 1 427 ? 31.991 -31.300 -0.107 1.00 75.12 427 GLN A N 1
ATOM 3489 C CA . GLN A 1 427 ? 31.900 -31.460 -1.554 1.00 75.12 427 GLN A CA 1
ATOM 3490 C C . GLN A 1 427 ? 30.856 -30.485 -2.096 1.00 75.12 427 GLN A C 1
ATOM 3492 O O . GLN A 1 427 ? 29.819 -30.289 -1.474 1.00 75.12 427 GLN A O 1
ATOM 3497 N N . ILE A 1 428 ? 31.124 -29.878 -3.245 1.00 81.56 428 ILE A N 1
ATOM 3498 C CA . ILE A 1 428 ? 30.122 -29.138 -4.015 1.00 81.56 428 ILE A CA 1
ATOM 3499 C C . ILE A 1 428 ? 29.866 -29.924 -5.291 1.00 81.56 428 ILE A C 1
ATOM 3501 O O . ILE A 1 428 ? 30.819 -30.363 -5.939 1.00 81.56 428 ILE A O 1
ATOM 3505 N N . SER A 1 429 ? 28.594 -30.106 -5.631 1.00 86.06 429 SER A N 1
ATOM 3506 C CA . SER A 1 429 ? 28.176 -30.608 -6.934 1.00 86.06 429 SER A CA 1
ATOM 3507 C C . SER A 1 429 ? 27.815 -29.424 -7.819 1.00 86.06 429 SER A C 1
ATOM 3509 O O . SER A 1 429 ? 27.000 -28.580 -7.445 1.00 86.06 429 SER A O 1
ATOM 3511 N N . ILE A 1 430 ? 28.469 -29.347 -8.970 1.00 87.81 430 ILE A N 1
ATOM 3512 C CA . ILE A 1 430 ? 28.247 -28.337 -9.992 1.00 87.81 430 ILE A CA 1
ATOM 3513 C C . ILE A 1 430 ? 27.731 -29.053 -11.225 1.00 87.81 430 ILE A C 1
ATOM 3515 O O . ILE A 1 430 ? 28.423 -29.892 -11.801 1.00 87.81 430 ILE A O 1
ATOM 3519 N N . GLU A 1 431 ? 26.524 -28.707 -11.638 1.00 91.69 431 GLU A N 1
ATOM 3520 C CA . GLU A 1 431 ? 25.889 -29.280 -12.813 1.00 91.69 431 GLU A CA 1
ATOM 3521 C C . GLU A 1 431 ? 25.760 -28.216 -13.895 1.00 91.69 431 GLU A C 1
ATOM 3523 O O . GLU A 1 431 ? 25.289 -27.105 -13.650 1.00 91.69 431 GLU A O 1
ATOM 3528 N N . ILE A 1 432 ? 26.193 -28.547 -15.104 1.00 90.31 432 ILE A N 1
ATOM 3529 C CA . ILE A 1 432 ? 26.115 -27.651 -16.252 1.00 90.31 432 ILE A CA 1
ATOM 3530 C C . ILE A 1 432 ? 24.864 -28.003 -17.049 1.00 90.31 432 ILE A C 1
ATOM 3532 O O . ILE A 1 432 ? 24.755 -29.101 -17.582 1.00 90.31 432 ILE A O 1
ATOM 3536 N N . HIS A 1 433 ? 23.943 -27.054 -17.167 1.00 89.50 433 HIS A N 1
ATOM 3537 C CA . HIS A 1 433 ? 22.684 -27.180 -17.900 1.00 89.50 433 HIS A CA 1
ATOM 3538 C C . HIS A 1 433 ? 22.691 -26.274 -19.138 1.00 89.50 433 HIS A C 1
ATOM 3540 O O . HIS A 1 433 ? 23.529 -25.379 -19.270 1.00 89.50 433 HIS A O 1
ATOM 3546 N N . ASN A 1 434 ? 21.740 -26.456 -20.062 1.00 86.06 434 ASN A N 1
ATOM 3547 C CA . ASN A 1 434 ? 21.600 -25.546 -21.211 1.00 86.06 434 ASN A CA 1
ATOM 3548 C C . ASN A 1 434 ? 21.281 -24.104 -20.777 1.00 86.06 434 ASN A C 1
ATOM 3550 O O . ASN A 1 434 ? 21.662 -23.173 -21.478 1.00 86.06 434 ASN A O 1
ATOM 3554 N N . GLU A 1 435 ? 20.650 -23.913 -19.613 1.00 82.94 435 GLU A N 1
ATOM 3555 C CA . GLU A 1 435 ? 20.229 -22.599 -19.097 1.00 82.94 435 GLU A CA 1
ATOM 3556 C C . GLU A 1 435 ? 21.273 -21.906 -18.207 1.00 82.94 435 GLU A C 1
ATOM 3558 O O . GLU A 1 435 ? 21.231 -20.688 -18.015 1.00 82.94 435 GLU A O 1
ATOM 3563 N N . GLY A 1 436 ? 22.215 -22.665 -17.645 1.00 88.12 436 GLY A N 1
ATOM 3564 C CA . GLY A 1 436 ? 23.168 -22.136 -16.681 1.00 88.12 436 GLY A CA 1
ATOM 3565 C C . GLY A 1 436 ? 23.883 -23.215 -15.884 1.00 88.12 436 GLY A C 1
ATOM 3566 O O . GLY A 1 436 ? 23.983 -24.366 -16.301 1.00 88.12 436 GLY A O 1
ATOM 3567 N N . ILE A 1 437 ? 24.381 -22.829 -14.717 1.00 89.25 437 ILE A N 1
ATOM 3568 C CA . ILE A 1 437 ? 25.138 -23.683 -13.809 1.00 89.25 437 ILE A CA 1
ATOM 3569 C C . ILE A 1 437 ? 24.338 -23.843 -12.529 1.00 89.25 437 ILE A C 1
ATOM 3571 O O . ILE A 1 437 ? 24.010 -22.857 -11.876 1.00 89.25 437 ILE A O 1
ATOM 3575 N N . TRP A 1 438 ? 24.046 -25.079 -12.160 1.00 88.69 438 TRP A N 1
ATOM 3576 C CA . TRP A 1 438 ? 23.444 -25.412 -10.881 1.00 88.69 438 TRP A CA 1
ATOM 3577 C C . TRP A 1 438 ? 24.537 -25.752 -9.875 1.00 88.69 438 TRP A C 1
ATOM 3579 O O . TRP A 1 438 ? 25.428 -26.546 -10.176 1.00 88.69 438 TRP A O 1
ATOM 3589 N N . ILE A 1 439 ? 24.483 -25.158 -8.687 1.00 86.50 439 ILE A N 1
ATOM 3590 C CA . ILE A 1 439 ? 25.457 -25.400 -7.621 1.00 86.50 439 ILE A CA 1
ATOM 3591 C C . ILE A 1 439 ? 24.707 -25.891 -6.390 1.00 86.50 439 ILE A C 1
ATOM 3593 O O . ILE A 1 439 ? 23.784 -25.229 -5.926 1.00 86.50 439 ILE A O 1
ATOM 3597 N N . SER A 1 440 ? 25.128 -27.037 -5.856 1.00 84.56 440 SER A N 1
ATOM 3598 C CA . SER A 1 440 ? 24.591 -27.615 -4.622 1.00 84.56 440 SER A CA 1
ATOM 3599 C C . SER A 1 440 ? 25.716 -28.019 -3.669 1.00 84.56 440 SER A C 1
ATOM 3601 O O . SER A 1 440 ? 26.771 -28.523 -4.073 1.00 84.56 440 SER A O 1
ATOM 3603 N N . SER A 1 441 ? 25.508 -27.775 -2.376 1.00 77.00 441 SER A N 1
ATOM 3604 C CA . SER A 1 441 ? 26.460 -28.132 -1.320 1.00 77.00 441 SER A CA 1
ATOM 3605 C C . SER A 1 441 ? 26.130 -29.518 -0.770 1.00 77.00 441 SER A C 1
ATOM 3607 O O . SER A 1 441 ? 25.068 -29.731 -0.190 1.00 77.00 441 SER A O 1
ATOM 3609 N N . LEU A 1 442 ? 27.051 -30.470 -0.926 1.00 66.25 442 LEU A N 1
ATOM 3610 C CA . LEU A 1 442 ? 26.934 -31.820 -0.381 1.00 66.25 442 LEU A CA 1
ATOM 3611 C C . LEU A 1 442 ? 27.696 -31.885 0.949 1.00 66.25 442 LEU A C 1
ATOM 3613 O O . LEU A 1 442 ? 28.915 -32.100 0.990 1.00 66.25 442 LEU A O 1
ATOM 3617 N N . SER A 1 443 ? 26.984 -31.715 2.062 1.00 59.84 443 SER A N 1
ATOM 3618 C CA . SER A 1 443 ? 27.524 -32.011 3.388 1.00 59.84 443 SER A CA 1
ATOM 3619 C C . SER A 1 443 ? 27.360 -33.504 3.692 1.00 59.84 443 SER A C 1
ATOM 3621 O O . SER A 1 443 ? 26.259 -34.048 3.729 1.00 59.84 443 SER A O 1
ATOM 3623 N N . LYS A 1 444 ? 28.469 -34.211 3.941 1.00 49.06 444 LYS A N 1
ATOM 3624 C CA . LYS A 1 444 ? 28.414 -35.550 4.547 1.00 49.06 444 LYS A CA 1
ATOM 3625 C C . LYS A 1 444 ? 28.182 -35.413 6.054 1.00 49.06 444 LYS A C 1
ATOM 3627 O O . LYS A 1 444 ? 29.114 -35.592 6.833 1.00 49.06 444 LYS A O 1
ATOM 3632 N N . SER A 1 445 ? 26.963 -35.103 6.486 1.00 44.22 445 SER A N 1
ATOM 3633 C CA . SER A 1 445 ? 26.557 -35.400 7.863 1.00 44.22 445 SER A CA 1
ATOM 3634 C C . SER A 1 445 ? 25.984 -36.815 7.904 1.00 44.22 445 SER A C 1
ATOM 3636 O O . SER A 1 445 ? 24.811 -37.047 7.621 1.00 44.22 445 SER A O 1
ATOM 3638 N N . CYS A 1 446 ? 26.827 -37.790 8.252 1.00 36.94 446 CYS A N 1
ATOM 3639 C CA . CYS A 1 446 ? 26.332 -39.023 8.856 1.00 36.94 446 CYS A CA 1
ATOM 3640 C C . CYS A 1 446 ? 25.705 -38.633 10.198 1.00 36.94 446 CYS A C 1
ATOM 3642 O O . CYS A 1 446 ? 26.463 -38.479 11.148 1.00 36.94 446 CYS A O 1
ATOM 3644 N N . GLN A 1 447 ? 24.388 -38.391 10.222 1.00 38.19 447 GLN A N 1
ATOM 3645 C CA . GLN A 1 447 ? 23.409 -38.519 11.324 1.00 38.19 447 GLN A CA 1
ATOM 3646 C C . GLN A 1 447 ? 22.178 -37.654 10.965 1.00 38.19 447 GLN A C 1
ATOM 3648 O O . GLN A 1 447 ? 22.351 -36.465 10.691 1.00 38.19 447 GLN A O 1
ATOM 3653 N N . PRO A 1 448 ? 20.955 -38.215 10.916 1.00 38.56 448 PRO A N 1
ATOM 3654 C CA . PRO A 1 448 ? 19.744 -37.431 10.718 1.00 38.56 448 PRO A CA 1
ATOM 3655 C C . PRO A 1 448 ? 19.331 -36.834 12.068 1.00 38.56 448 PRO A C 1
ATOM 3657 O O . PRO A 1 448 ? 18.667 -37.496 12.861 1.00 38.56 448 PRO A O 1
ATOM 3660 N N . GLU A 1 449 ? 19.747 -35.602 12.354 1.00 41.06 449 GLU A N 1
ATOM 3661 C CA . GLU A 1 449 ? 19.131 -34.838 13.440 1.00 41.06 449 GLU A CA 1
ATOM 3662 C C . GLU A 1 449 ? 17.867 -34.155 12.912 1.00 41.06 449 GLU A C 1
ATOM 3664 O O . GLU A 1 449 ? 17.907 -33.292 12.032 1.00 41.06 449 GLU A O 1
ATOM 3669 N N . GLU A 1 450 ? 16.727 -34.598 13.435 1.00 45.78 450 GLU A N 1
ATOM 3670 C CA . GLU A 1 450 ? 15.422 -33.983 13.228 1.00 45.78 450 GLU A CA 1
ATOM 3671 C C . GLU A 1 450 ? 15.452 -32.532 13.735 1.00 45.78 450 GLU A C 1
ATOM 3673 O O . GLU A 1 450 ? 15.606 -32.285 14.930 1.00 45.78 450 GLU A O 1
ATOM 3678 N N . GLY A 1 451 ? 15.279 -31.563 12.830 1.00 43.19 451 GLY A N 1
ATOM 3679 C CA . GLY A 1 451 ? 14.908 -30.193 13.206 1.00 43.19 451 GLY A CA 1
ATOM 3680 C C . GLY A 1 451 ? 15.717 -29.046 12.601 1.00 43.19 451 GLY A C 1
ATOM 3681 O O . GLY A 1 451 ? 15.370 -27.895 12.856 1.00 43.19 451 GLY A O 1
ATOM 3682 N N . ALA A 1 452 ? 16.742 -29.298 11.785 1.00 35.78 452 ALA A N 1
ATOM 3683 C CA . ALA A 1 452 ? 17.440 -28.228 11.070 1.00 35.78 452 ALA A CA 1
ATOM 3684 C C . ALA A 1 452 ? 16.964 -28.135 9.612 1.00 35.78 452 ALA A C 1
ATOM 3686 O O . ALA A 1 452 ? 17.522 -28.775 8.724 1.00 35.78 452 ALA A O 1
ATOM 3687 N N . GLU A 1 453 ? 15.967 -27.284 9.353 1.00 37.62 453 GLU A N 1
ATOM 3688 C CA . GLU A 1 453 ? 15.718 -26.700 8.026 1.00 37.62 453 GLU A CA 1
ATOM 3689 C C . GLU A 1 453 ? 16.878 -25.756 7.652 1.00 37.62 453 GLU A C 1
ATOM 3691 O O . GLU A 1 453 ? 16.715 -24.549 7.487 1.00 37.62 453 GLU A O 1
ATOM 3696 N N . ASN A 1 454 ? 18.092 -26.290 7.531 1.00 38.84 454 ASN A N 1
ATOM 3697 C CA . ASN A 1 454 ? 19.132 -25.613 6.777 1.00 38.84 454 ASN A CA 1
ATOM 3698 C C . ASN A 1 454 ? 18.815 -25.886 5.314 1.00 38.84 454 ASN A C 1
ATOM 3700 O O . ASN A 1 454 ? 19.199 -26.925 4.780 1.00 38.84 454 ASN A O 1
ATOM 3704 N N . ALA A 1 455 ? 18.044 -24.979 4.710 1.00 41.34 455 ALA A N 1
ATOM 3705 C CA . ALA A 1 455 ? 17.803 -24.951 3.278 1.00 41.34 455 ALA A CA 1
ATOM 3706 C C . ALA A 1 455 ? 19.128 -25.223 2.559 1.00 41.34 455 ALA A C 1
ATOM 3708 O O . ALA A 1 455 ? 20.079 -24.446 2.697 1.00 41.34 455 ALA A O 1
ATOM 3709 N N . SER A 1 456 ? 19.210 -26.339 1.832 1.00 51.06 456 SER A N 1
ATOM 3710 C CA . SER A 1 456 ? 20.251 -26.506 0.832 1.00 51.06 456 SER A CA 1
ATOM 3711 C C . SER A 1 456 ? 20.150 -25.278 -0.070 1.00 51.06 456 SER A C 1
ATOM 3713 O O . SER A 1 456 ? 19.114 -25.024 -0.685 1.00 51.06 456 SER A O 1
ATOM 3715 N N . GLN A 1 457 ? 21.167 -24.415 -0.031 1.00 58.72 457 GLN A N 1
ATOM 3716 C CA . GLN A 1 457 ? 21.269 -23.275 -0.938 1.00 58.72 457 GLN A CA 1
ATOM 3717 C C . GLN A 1 457 ? 21.612 -23.841 -2.314 1.00 58.72 457 GLN A C 1
ATOM 3719 O O . GLN A 1 457 ? 22.763 -23.831 -2.741 1.00 58.72 457 GLN A O 1
ATOM 3724 N N . ASP A 1 458 ? 20.602 -24.424 -2.948 1.00 67.81 458 ASP A N 1
ATOM 3725 C CA . ASP A 1 458 ? 20.671 -24.897 -4.312 1.00 67.81 458 ASP A CA 1
ATOM 3726 C C . ASP A 1 458 ? 20.307 -23.722 -5.212 1.00 67.81 458 ASP A C 1
ATOM 3728 O O . ASP A 1 458 ? 19.217 -23.148 -5.110 1.00 67.81 458 ASP A O 1
ATOM 3732 N N . GLU A 1 459 ? 21.247 -23.318 -6.059 1.00 77.94 459 GLU A N 1
ATOM 3733 C CA . GLU A 1 459 ? 21.085 -22.120 -6.869 1.00 77.94 459 GLU A CA 1
ATOM 3734 C C . GLU A 1 459 ? 21.458 -22.360 -8.326 1.00 77.94 459 GLU A C 1
ATOM 3736 O O . GLU A 1 459 ? 22.544 -22.846 -8.649 1.00 77.94 459 GLU A O 1
ATOM 3741 N N . LEU A 1 460 ? 20.536 -21.969 -9.211 1.00 83.25 460 LEU A N 1
ATOM 3742 C CA . LEU A 1 460 ? 20.771 -21.889 -10.643 1.00 83.25 460 LEU A CA 1
ATOM 3743 C C . LEU A 1 460 ? 21.359 -20.519 -10.984 1.00 83.25 460 LEU A C 1
ATOM 3745 O O . LEU A 1 460 ? 20.670 -19.500 -10.926 1.00 83.25 460 LEU A O 1
ATOM 3749 N N . LEU A 1 461 ? 22.613 -20.506 -11.418 1.00 84.62 461 LEU A N 1
ATOM 3750 C CA . LEU A 1 461 ? 23.260 -19.346 -12.010 1.00 84.62 461 LEU A CA 1
ATOM 3751 C C . LEU A 1 461 ? 23.021 -19.359 -13.524 1.00 84.62 461 LEU A C 1
ATOM 3753 O O . LEU A 1 461 ? 23.647 -20.164 -14.219 1.00 84.62 461 LEU A O 1
ATOM 3757 N N . PRO A 1 462 ? 22.154 -18.489 -14.073 1.00 86.50 462 PRO A N 1
ATOM 3758 C CA . PRO A 1 462 ? 21.942 -18.440 -15.513 1.00 86.50 462 PRO A CA 1
ATOM 3759 C C . PRO A 1 462 ? 23.232 -18.039 -16.232 1.00 86.50 462 PRO A C 1
ATOM 3761 O O . PRO A 1 462 ? 24.079 -17.328 -15.674 1.00 86.50 462 PRO A O 1
ATOM 3764 N N . TRP A 1 463 ? 23.369 -18.458 -17.491 1.00 85.56 463 TRP A N 1
ATOM 3765 C CA . TRP A 1 463 ? 24.507 -18.053 -18.315 1.00 85.56 463 TRP A CA 1
ATOM 3766 C C . TRP A 1 463 ? 24.666 -16.527 -18.332 1.00 85.56 463 TRP A C 1
ATOM 3768 O O . TRP A 1 463 ? 23.757 -15.777 -18.683 1.00 85.56 463 TRP A O 1
ATOM 3778 N N . GLY A 1 464 ? 25.841 -16.055 -17.924 1.00 82.38 464 GLY A N 1
ATOM 3779 C CA . GLY A 1 464 ? 26.109 -14.641 -17.695 1.00 82.38 464 GLY A CA 1
ATOM 3780 C C . GLY A 1 464 ? 27.451 -14.439 -17.001 1.00 82.38 464 GLY A C 1
ATOM 3781 O O . GLY A 1 464 ? 28.167 -15.398 -16.723 1.00 82.38 464 GLY A O 1
ATOM 3782 N N . THR A 1 465 ? 27.805 -13.188 -16.702 1.00 77.31 465 THR A N 1
ATOM 3783 C CA . THR A 1 465 ? 29.118 -12.831 -16.126 1.00 77.31 465 THR A CA 1
ATOM 3784 C C . THR A 1 465 ? 29.441 -13.590 -14.842 1.00 77.31 465 THR A C 1
ATOM 3786 O O . THR A 1 465 ? 30.593 -13.942 -14.615 1.00 77.31 465 THR A O 1
ATOM 3789 N N . ASN A 1 466 ? 28.425 -13.888 -14.030 1.00 82.50 466 ASN A N 1
ATOM 3790 C CA . ASN A 1 466 ? 28.600 -14.600 -12.767 1.00 82.50 466 ASN A CA 1
ATOM 3791 C C . ASN A 1 466 ? 28.875 -16.093 -12.997 1.00 82.50 466 ASN A C 1
ATOM 3793 O O . ASN A 1 466 ? 29.819 -16.621 -12.423 1.00 82.50 466 ASN A O 1
ATOM 3797 N N . ALA A 1 467 ? 28.121 -16.751 -13.887 1.00 85.88 467 ALA A N 1
ATOM 3798 C CA . ALA A 1 467 ? 28.366 -18.144 -14.267 1.00 85.88 467 ALA A CA 1
ATOM 3799 C C . ALA A 1 467 ? 29.762 -18.323 -14.894 1.00 85.88 467 ALA A C 1
ATOM 3801 O O . ALA A 1 467 ? 30.484 -19.254 -14.543 1.00 85.88 467 ALA A O 1
ATOM 3802 N N . TYR A 1 468 ? 30.183 -17.387 -15.756 1.00 84.69 468 TYR A N 1
ATOM 3803 C CA . TYR A 1 468 ? 31.531 -17.396 -16.333 1.00 84.69 468 TYR A CA 1
ATOM 3804 C C . TYR A 1 468 ? 32.621 -17.196 -15.283 1.00 84.69 468 TYR A C 1
ATOM 3806 O O . TYR A 1 468 ? 33.594 -17.940 -15.292 1.00 84.69 468 TYR A O 1
ATOM 3814 N N . SER A 1 469 ? 32.448 -16.249 -14.357 1.00 84.50 469 SER A N 1
ATOM 3815 C CA . SER A 1 469 ? 33.402 -16.034 -13.265 1.00 84.50 469 SER A CA 1
ATOM 3816 C C . SER A 1 469 ? 33.520 -17.263 -12.363 1.00 84.50 469 SER A C 1
ATOM 3818 O O . SER A 1 469 ? 34.623 -17.598 -11.948 1.00 84.50 469 SER A O 1
ATOM 3820 N N . VAL A 1 470 ? 32.412 -17.958 -12.088 1.00 85.38 470 VAL A N 1
ATOM 3821 C CA . VAL A 1 470 ? 32.429 -19.201 -11.309 1.00 85.38 470 VAL A CA 1
ATOM 3822 C C . VAL A 1 470 ? 33.203 -20.298 -12.044 1.00 85.38 470 VAL A C 1
ATOM 3824 O O . VAL A 1 470 ? 34.069 -20.927 -11.440 1.00 85.38 470 VAL A O 1
ATOM 3827 N N . LEU A 1 471 ? 32.953 -20.502 -13.343 1.00 85.25 471 LEU A N 1
ATOM 3828 C CA . LEU A 1 471 ? 33.719 -21.462 -14.150 1.00 85.25 471 LEU A CA 1
ATOM 3829 C C . LEU A 1 471 ? 35.198 -21.097 -14.241 1.00 85.25 471 LEU A C 1
ATOM 3831 O O . LEU A 1 471 ? 36.042 -21.980 -14.132 1.00 85.25 471 LEU A O 1
ATOM 3835 N N . GLU A 1 472 ? 35.516 -19.816 -14.415 1.00 86.00 472 GLU A N 1
ATOM 3836 C CA . GLU A 1 472 ? 36.891 -19.322 -14.453 1.00 86.00 472 GLU A CA 1
ATOM 3837 C C . GLU A 1 472 ? 37.612 -19.620 -13.136 1.00 86.00 472 GLU A C 1
ATOM 3839 O O . GLU A 1 472 ? 38.694 -20.201 -13.161 1.00 86.00 472 GLU A O 1
ATOM 3844 N N . SER A 1 473 ? 36.986 -19.343 -11.987 1.00 84.62 473 SER A N 1
ATOM 3845 C CA . SER A 1 473 ? 37.535 -19.711 -10.677 1.00 84.62 473 SER A CA 1
ATOM 3846 C C . SER A 1 473 ? 37.771 -21.220 -10.562 1.00 84.62 473 SER A C 1
ATOM 3848 O O . SER A 1 473 ? 38.855 -21.638 -10.158 1.00 84.62 473 SER A O 1
ATOM 3850 N N . ILE A 1 474 ? 36.813 -22.050 -10.994 1.00 84.69 474 ILE A N 1
ATOM 3851 C CA . ILE A 1 474 ? 36.951 -23.517 -10.973 1.00 84.69 474 ILE A CA 1
ATOM 3852 C C . ILE A 1 474 ? 38.125 -23.976 -11.849 1.00 84.69 474 ILE A C 1
ATOM 3854 O O . ILE A 1 474 ? 38.921 -24.812 -11.416 1.00 84.69 474 ILE A O 1
ATOM 3858 N N . ILE A 1 475 ? 38.264 -23.423 -13.058 1.00 83.94 475 ILE A N 1
ATOM 3859 C CA . ILE A 1 475 ? 39.354 -23.738 -13.996 1.00 83.94 475 ILE A CA 1
ATOM 3860 C C . ILE A 1 475 ? 40.710 -23.317 -13.416 1.00 83.94 475 ILE A C 1
ATOM 3862 O O . ILE A 1 475 ? 41.683 -24.066 -13.513 1.00 83.94 475 ILE A O 1
ATOM 3866 N N . CYS A 1 476 ? 40.772 -22.149 -12.775 1.00 83.50 476 CYS A N 1
ATOM 3867 C CA . CYS A 1 476 ? 41.969 -21.629 -12.115 1.00 83.50 476 CYS A CA 1
ATOM 3868 C C . CYS A 1 476 ? 42.305 -22.360 -10.801 1.00 83.50 476 CYS A C 1
ATOM 3870 O O . CYS A 1 476 ? 43.386 -22.165 -10.246 1.00 83.50 476 CYS A O 1
ATOM 3872 N N . GLY A 1 477 ? 41.419 -23.236 -10.315 1.00 78.50 477 GLY A N 1
ATOM 3873 C CA . GLY A 1 477 ? 41.584 -23.940 -9.044 1.00 78.50 477 GLY A CA 1
ATOM 3874 C C . GLY A 1 477 ? 41.392 -23.041 -7.820 1.00 78.50 477 GLY A C 1
ATOM 3875 O O . GLY A 1 477 ? 41.891 -23.365 -6.741 1.00 78.50 477 GLY A O 1
ATOM 3876 N N . GLU A 1 478 ? 40.691 -21.922 -7.994 1.00 79.88 478 GLU A N 1
ATOM 3877 C CA . GLU A 1 478 ? 40.303 -20.980 -6.950 1.00 79.88 478 GLU A CA 1
ATOM 3878 C C . GLU A 1 478 ? 38.887 -21.297 -6.456 1.00 79.88 478 GLU A C 1
ATOM 3880 O O . GLU A 1 478 ? 38.051 -21.816 -7.198 1.00 79.88 478 GLU A O 1
ATOM 3885 N N . VAL A 1 479 ? 38.596 -20.985 -5.192 1.00 77.00 479 VAL A N 1
ATOM 3886 C CA . VAL A 1 479 ? 37.229 -21.085 -4.665 1.00 77.00 479 VAL A CA 1
ATOM 3887 C C . VAL A 1 479 ? 36.445 -19.876 -5.189 1.00 77.00 479 VAL A C 1
ATOM 3889 O O . VAL A 1 479 ? 36.861 -18.750 -4.914 1.00 77.00 479 VAL A O 1
ATOM 3892 N N . PRO A 1 480 ? 35.344 -20.064 -5.945 1.00 75.44 480 PRO A N 1
ATOM 3893 C CA . PRO A 1 480 ? 34.556 -18.942 -6.436 1.00 75.44 480 PRO A CA 1
ATOM 3894 C C . PRO A 1 480 ? 34.107 -18.028 -5.292 1.00 75.44 480 PRO A C 1
ATOM 3896 O O . PRO A 1 480 ? 33.491 -18.503 -4.343 1.00 75.44 480 PRO A O 1
ATOM 3899 N N . HIS A 1 481 ? 34.327 -16.715 -5.418 1.00 68.75 481 HIS A N 1
ATOM 3900 C CA . HIS A 1 481 ? 33.882 -15.713 -4.432 1.00 68.75 481 HIS A CA 1
ATOM 3901 C C . HIS A 1 481 ? 32.374 -15.741 -4.163 1.00 68.75 481 HIS A C 1
ATOM 3903 O O . HIS A 1 481 ? 31.916 -15.325 -3.105 1.00 68.75 481 HIS A O 1
ATOM 3909 N N . TYR A 1 482 ? 31.592 -16.268 -5.108 1.00 66.56 482 TYR A N 1
ATOM 3910 C CA . TYR A 1 482 ? 30.166 -16.522 -4.928 1.00 66.56 482 TYR A CA 1
ATOM 3911 C C . TYR A 1 482 ? 29.862 -17.456 -3.746 1.00 66.56 482 TYR A C 1
ATOM 3913 O O . TYR A 1 482 ? 28.791 -17.403 -3.155 1.00 66.56 482 TYR A O 1
ATOM 3921 N N . LEU A 1 483 ? 30.814 -18.315 -3.385 1.00 66.50 483 LEU A N 1
ATOM 3922 C CA . LEU A 1 483 ? 30.660 -19.245 -2.281 1.00 66.50 483 LEU A CA 1
ATOM 3923 C C . LEU A 1 483 ? 30.939 -18.596 -0.918 1.00 66.50 483 LEU A C 1
ATOM 3925 O O . LEU A 1 483 ? 30.584 -19.187 0.092 1.00 66.50 483 LEU A O 1
ATOM 3929 N N . ASP A 1 484 ? 31.490 -17.377 -0.858 1.00 59.81 484 ASP A N 1
ATOM 3930 C CA . ASP A 1 484 ? 31.753 -16.677 0.411 1.00 59.81 484 ASP A CA 1
ATOM 3931 C C . ASP A 1 484 ? 30.455 -16.358 1.191 1.00 59.81 484 ASP A C 1
ATOM 3933 O O . ASP A 1 484 ? 30.502 -16.089 2.390 1.00 59.81 484 ASP A O 1
ATOM 3937 N N . THR A 1 485 ? 29.288 -16.406 0.530 1.00 56.03 485 THR A N 1
ATOM 3938 C CA . THR A 1 485 ? 27.952 -16.291 1.150 1.00 56.03 485 THR A CA 1
ATOM 3939 C C . THR A 1 485 ? 27.390 -17.596 1.706 1.00 56.03 485 THR A C 1
ATOM 3941 O O . THR A 1 485 ? 26.416 -17.548 2.459 1.00 56.03 485 THR A O 1
ATOM 3944 N N . PHE A 1 486 ? 27.968 -18.748 1.363 1.00 58.28 486 PHE A N 1
ATOM 3945 C CA . PHE A 1 486 ? 27.616 -19.993 2.034 1.00 58.28 486 PHE A CA 1
ATOM 3946 C C . PHE A 1 486 ? 28.242 -19.928 3.421 1.00 58.28 486 PHE A C 1
ATOM 3948 O O . PHE A 1 486 ? 29.455 -19.763 3.559 1.00 58.28 486 PHE A O 1
ATOM 3955 N N . ASP A 1 487 ? 27.408 -20.027 4.455 1.00 51.31 487 ASP A N 1
ATOM 3956 C CA . ASP A 1 487 ? 27.845 -19.961 5.845 1.00 51.31 487 ASP A CA 1
ATOM 3957 C C . ASP A 1 487 ? 28.626 -21.246 6.170 1.00 51.31 487 ASP A C 1
ATOM 3959 O O . ASP A 1 487 ? 28.124 -22.226 6.721 1.00 51.31 487 ASP A O 1
ATOM 3963 N N . PHE A 1 488 ? 29.890 -21.288 5.749 1.00 55.66 488 PHE A N 1
ATOM 3964 C CA . PHE A 1 488 ? 30.819 -22.385 5.986 1.00 55.66 488 PHE A CA 1
ATOM 3965 C C . PHE A 1 488 ? 31.330 -22.330 7.432 1.00 55.66 488 PHE A C 1
ATOM 3967 O O . PHE A 1 488 ? 32.539 -22.379 7.673 1.00 55.66 488 PHE A O 1
ATOM 3974 N N . GLY A 1 489 ? 30.403 -22.223 8.388 1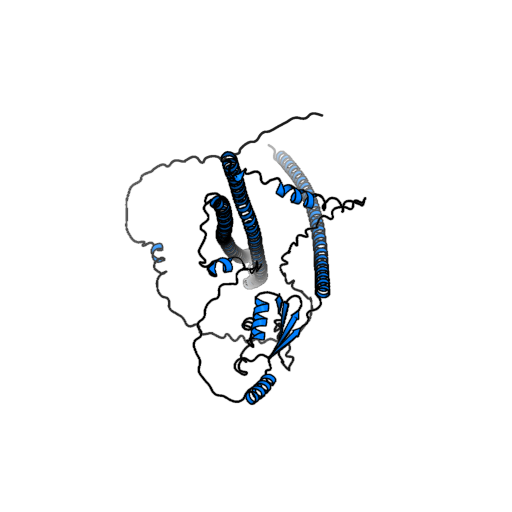.00 43.44 489 GLY A N 1
ATOM 3975 C CA . GLY A 1 489 ? 30.637 -21.965 9.804 1.00 43.44 489 GLY A CA 1
ATOM 3976 C C . GLY A 1 489 ? 31.797 -22.767 10.402 1.00 43.44 489 GLY A C 1
ATOM 3977 O O . GLY A 1 489 ? 31.937 -23.968 10.149 1.00 43.44 489 GLY A O 1
ATOM 3978 N N . GLU A 1 490 ? 32.635 -22.042 11.155 1.00 43.28 490 GLU A N 1
ATOM 3979 C CA . GLU A 1 490 ? 33.647 -22.420 12.169 1.00 43.28 490 GLU A CA 1
ATOM 3980 C C . GLU A 1 490 ? 34.640 -23.571 11.913 1.00 43.28 490 GLU A C 1
ATOM 3982 O O . GLU A 1 490 ? 35.590 -23.729 12.672 1.00 43.28 490 GLU A O 1
ATOM 3987 N N . THR A 1 491 ? 34.535 -24.327 10.824 1.00 43.94 491 THR A N 1
ATOM 3988 C CA . THR A 1 491 ? 35.451 -25.440 10.491 1.00 43.94 491 THR A CA 1
ATOM 3989 C C . THR A 1 491 ? 36.424 -25.110 9.360 1.00 43.94 491 THR A C 1
ATOM 3991 O O . THR A 1 491 ? 37.291 -25.925 9.037 1.00 43.94 491 THR A O 1
ATOM 3994 N N . ALA A 1 492 ? 36.368 -23.888 8.810 1.00 45.25 492 ALA A N 1
ATOM 3995 C CA . ALA A 1 492 ? 37.384 -23.356 7.894 1.00 45.25 492 ALA A CA 1
ATOM 3996 C C . ALA A 1 492 ? 38.802 -23.361 8.508 1.00 45.25 492 ALA A C 1
ATOM 3998 O O . ALA A 1 492 ? 39.797 -23.439 7.789 1.00 45.25 492 ALA A O 1
ATOM 3999 N N . THR A 1 493 ? 38.901 -23.366 9.839 1.00 46.22 493 THR A N 1
ATOM 4000 C CA . THR A 1 493 ? 40.154 -23.453 10.601 1.00 46.22 493 THR A CA 1
ATOM 4001 C C . THR A 1 493 ? 40.762 -24.861 10.651 1.00 46.22 493 THR A C 1
ATOM 4003 O O . THR A 1 493 ? 41.954 -24.975 10.920 1.00 46.22 493 THR A O 1
ATOM 4006 N N . ALA A 1 494 ? 40.008 -25.931 10.358 1.00 44.84 494 ALA A N 1
ATOM 4007 C CA . ALA A 1 494 ? 40.467 -27.310 10.575 1.00 44.84 494 ALA A CA 1
ATOM 4008 C C . ALA A 1 494 ? 41.019 -28.030 9.324 1.00 44.84 494 ALA A C 1
ATOM 4010 O O . ALA A 1 494 ? 41.751 -29.006 9.472 1.00 44.84 494 ALA A O 1
ATOM 4011 N N . GLN A 1 495 ? 40.704 -27.581 8.099 1.00 46.19 495 GLN A N 1
ATOM 4012 C CA . GLN A 1 495 ? 41.114 -28.265 6.849 1.00 46.19 495 GLN A CA 1
ATOM 4013 C C . GLN A 1 495 ? 41.792 -27.360 5.801 1.00 46.19 495 GLN A C 1
ATOM 4015 O O . GLN A 1 495 ? 41.890 -27.723 4.630 1.00 46.19 495 GLN A O 1
ATOM 4020 N N . GLY A 1 496 ? 42.279 -26.180 6.196 1.00 50.66 496 GLY A N 1
ATOM 4021 C CA . GLY A 1 496 ? 43.090 -25.328 5.314 1.00 50.66 496 GLY A CA 1
ATOM 4022 C C . GLY A 1 496 ? 42.369 -24.812 4.059 1.00 50.66 496 GLY A C 1
ATOM 4023 O O . GLY A 1 496 ? 43.025 -24.568 3.051 1.00 50.66 496 GLY A O 1
ATOM 4024 N N . GLY A 1 497 ? 41.037 -24.671 4.100 1.00 59.41 497 GLY A N 1
ATOM 4025 C CA . GLY A 1 497 ? 40.259 -24.012 3.040 1.00 59.41 497 GLY A CA 1
ATOM 4026 C C . GLY A 1 497 ? 40.130 -24.775 1.714 1.00 59.41 497 GLY A C 1
ATOM 4027 O O . GLY A 1 497 ? 39.859 -24.156 0.692 1.00 59.41 497 GLY A O 1
ATOM 4028 N N . GLN A 1 498 ? 40.333 -26.097 1.690 1.00 66.25 498 GLN A N 1
ATOM 4029 C CA . GLN A 1 498 ? 40.201 -26.893 0.462 1.00 66.25 498 GLN A CA 1
ATOM 4030 C C . GLN A 1 498 ? 38.770 -27.406 0.263 1.00 66.25 498 GLN A C 1
ATOM 4032 O O . GLN A 1 498 ? 38.172 -27.969 1.179 1.00 66.25 498 GLN A O 1
ATOM 4037 N N . LEU A 1 499 ? 38.249 -27.263 -0.958 1.00 71.62 499 LEU A N 1
ATOM 4038 C CA . LEU A 1 499 ? 36.908 -27.697 -1.339 1.00 71.62 499 LEU A CA 1
ATOM 4039 C C . LEU A 1 499 ? 36.970 -28.645 -2.541 1.00 71.62 499 LEU A C 1
ATOM 4041 O O . LEU A 1 499 ? 37.663 -28.377 -3.523 1.00 71.62 499 LEU A O 1
ATOM 4045 N N . ARG A 1 500 ? 36.257 -29.774 -2.470 1.00 78.31 500 ARG A N 1
ATOM 4046 C CA . ARG A 1 500 ? 36.156 -30.711 -3.593 1.00 78.31 500 ARG A CA 1
ATOM 4047 C C . ARG A 1 500 ? 34.952 -30.345 -4.456 1.00 78.31 500 ARG A C 1
ATOM 4049 O O . ARG A 1 500 ? 33.822 -30.435 -3.996 1.00 78.31 500 ARG A O 1
ATOM 4056 N N . CYS A 1 501 ? 35.201 -30.005 -5.712 1.00 81.44 501 CYS A N 1
ATOM 4057 C CA . CYS A 1 501 ? 34.161 -29.799 -6.714 1.00 81.44 501 CYS A CA 1
ATOM 4058 C C . CYS A 1 501 ? 33.934 -31.090 -7.518 1.00 81.44 501 CYS A C 1
ATOM 4060 O O . CYS A 1 501 ? 34.895 -31.704 -7.987 1.00 81.44 501 CYS A O 1
ATOM 4062 N N . ILE A 1 502 ? 32.679 -31.503 -7.675 1.00 85.75 502 ILE A N 1
ATOM 4063 C CA . ILE A 1 502 ? 32.233 -32.543 -8.607 1.00 85.75 502 ILE A CA 1
ATOM 4064 C C . ILE A 1 502 ? 31.519 -31.819 -9.740 1.00 85.75 502 ILE A C 1
ATOM 4066 O O . ILE A 1 502 ? 30.545 -31.125 -9.486 1.00 85.75 502 ILE A O 1
ATOM 4070 N N . LEU A 1 503 ? 32.030 -31.944 -10.963 1.00 87.69 503 LEU A N 1
ATOM 4071 C CA . LEU A 1 503 ? 31.446 -31.309 -12.138 1.00 87.69 503 LEU A CA 1
ATOM 4072 C C . LEU A 1 503 ? 30.710 -32.359 -12.974 1.00 87.69 503 LEU A C 1
ATOM 4074 O O . LEU A 1 503 ? 31.321 -33.355 -13.367 1.00 87.69 503 LEU A O 1
ATOM 4078 N N . THR A 1 504 ? 29.439 -32.110 -13.267 1.00 90.44 504 THR A N 1
ATOM 4079 C CA . THR A 1 504 ? 28.590 -32.967 -14.102 1.00 90.44 504 THR A CA 1
ATOM 4080 C C . THR A 1 504 ? 28.039 -32.144 -15.261 1.00 90.44 504 THR A C 1
ATOM 4082 O O . THR A 1 504 ? 27.472 -31.078 -15.046 1.00 90.44 504 THR A O 1
ATOM 4085 N N . ASP A 1 505 ? 28.198 -32.612 -16.497 1.00 88.31 505 ASP A N 1
ATOM 4086 C CA . ASP A 1 505 ? 27.582 -31.970 -17.665 1.00 88.31 505 ASP A CA 1
ATOM 4087 C C . ASP A 1 505 ? 26.230 -32.629 -17.954 1.00 88.31 505 ASP A C 1
ATOM 4089 O O . ASP A 1 505 ? 26.165 -33.834 -18.195 1.00 88.31 505 ASP A O 1
ATOM 4093 N N . LEU A 1 506 ? 25.162 -31.838 -17.890 1.00 88.38 506 LEU A N 1
ATOM 4094 C CA . LEU A 1 506 ? 23.773 -32.232 -18.137 1.00 88.38 506 LEU A CA 1
ATOM 4095 C C . LEU A 1 506 ? 23.182 -31.497 -19.347 1.00 88.38 506 LEU A C 1
ATOM 4097 O O . LEU A 1 506 ? 21.969 -31.524 -19.562 1.00 88.38 506 LEU A O 1
ATOM 4101 N N . ARG A 1 507 ? 24.018 -30.840 -20.158 1.00 87.19 507 ARG A N 1
ATOM 4102 C CA . ARG A 1 507 ? 23.547 -30.196 -21.382 1.00 87.19 507 ARG A CA 1
ATOM 4103 C C . ARG A 1 507 ? 23.013 -31.239 -22.357 1.00 87.19 507 ARG A C 1
ATOM 4105 O O . ARG A 1 507 ? 23.663 -32.235 -22.667 1.00 87.19 507 ARG A O 1
ATOM 4112 N N . THR A 1 508 ? 21.825 -30.969 -22.873 1.00 86.38 508 THR A N 1
ATOM 4113 C CA . THR A 1 508 ? 21.178 -31.723 -23.947 1.00 86.38 508 THR A CA 1
ATOM 4114 C C . THR A 1 508 ? 21.267 -30.944 -25.259 1.00 86.38 508 THR A C 1
ATOM 4116 O O . THR A 1 508 ? 21.796 -29.831 -25.301 1.00 86.38 508 THR A O 1
ATOM 4119 N N . SER A 1 509 ? 20.792 -31.530 -26.360 1.00 88.00 509 SER A N 1
ATOM 4120 C CA . SER A 1 509 ? 20.714 -30.811 -27.636 1.00 88.00 509 SER A CA 1
ATOM 4121 C C . SER A 1 509 ? 19.816 -29.570 -27.519 1.00 88.00 509 SER A C 1
ATOM 4123 O O . SER A 1 509 ? 18.860 -29.567 -26.739 1.00 88.00 509 SER A O 1
ATOM 4125 N N . ASP A 1 510 ? 20.084 -28.530 -28.313 1.00 79.25 510 ASP A N 1
ATOM 4126 C CA . ASP A 1 510 ? 19.277 -27.300 -28.297 1.00 79.25 510 ASP A CA 1
ATOM 4127 C C . ASP A 1 510 ? 17.798 -27.562 -28.616 1.00 79.25 510 ASP A C 1
ATOM 4129 O O . ASP A 1 510 ? 16.921 -26.890 -28.074 1.00 79.25 510 ASP A O 1
ATOM 4133 N N . GLU A 1 511 ? 17.514 -28.570 -29.444 1.00 81.62 511 GLU A N 1
ATOM 4134 C CA . GLU A 1 511 ? 16.158 -29.017 -29.763 1.00 81.62 511 GLU A CA 1
ATOM 4135 C C . GLU A 1 511 ? 15.454 -29.602 -28.530 1.00 81.62 511 GLU A C 1
ATOM 4137 O O . GLU A 1 511 ? 14.347 -29.181 -28.186 1.00 81.62 511 GLU A O 1
ATOM 4142 N N . THR A 1 512 ? 16.122 -30.506 -27.804 1.00 83.00 512 THR A N 1
ATOM 4143 C CA . THR A 1 512 ? 15.593 -31.096 -26.565 1.00 83.00 512 THR A CA 1
ATOM 4144 C C . THR A 1 512 ? 15.387 -30.034 -25.486 1.00 83.00 512 THR A C 1
ATOM 4146 O O . THR A 1 512 ? 14.317 -29.979 -24.880 1.00 83.00 512 THR A O 1
ATOM 4149 N N . ALA A 1 513 ? 16.367 -29.148 -25.288 1.00 76.12 513 ALA A N 1
ATOM 4150 C CA . ALA A 1 513 ? 16.277 -28.059 -24.322 1.00 76.12 513 ALA A CA 1
ATOM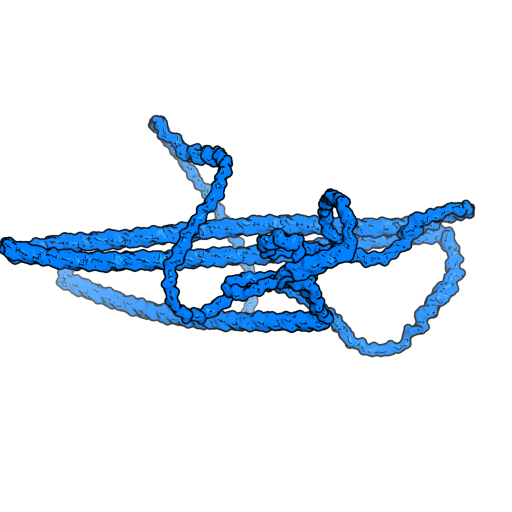 4151 C C . ALA A 1 513 ? 15.144 -27.081 -24.673 1.00 76.12 513 ALA A C 1
ATOM 4153 O O . ALA A 1 513 ? 14.378 -26.670 -23.805 1.00 76.12 513 ALA A O 1
ATOM 4154 N N . SER A 1 514 ? 14.979 -26.748 -25.957 1.00 76.44 514 SER A N 1
ATOM 4155 C CA . SER A 1 514 ? 13.876 -25.905 -26.430 1.00 76.44 514 SER A CA 1
ATOM 4156 C C . SER A 1 514 ? 12.514 -26.551 -26.184 1.00 76.44 514 SER A C 1
ATOM 4158 O O . SER A 1 514 ? 11.602 -25.899 -25.671 1.00 76.44 514 SER A O 1
ATOM 4160 N N . SER A 1 515 ? 12.390 -27.851 -26.465 1.00 79.88 515 SER A N 1
ATOM 4161 C CA . SER A 1 515 ? 11.173 -28.608 -26.176 1.00 79.88 515 SER A CA 1
ATOM 4162 C C . SER A 1 515 ? 10.855 -28.606 -24.678 1.00 79.88 515 SER A C 1
ATOM 4164 O O . SER A 1 515 ? 9.719 -28.326 -24.300 1.00 79.88 515 SER A O 1
ATOM 4166 N N . GLN A 1 516 ? 11.844 -28.850 -23.814 1.00 81.19 516 GLN A N 1
ATOM 4167 C CA . GLN A 1 516 ? 11.665 -28.829 -22.358 1.00 81.19 516 GLN A CA 1
ATOM 4168 C C . GLN A 1 516 ? 11.265 -27.442 -21.841 1.00 81.19 516 GLN A C 1
ATOM 4170 O O . GLN A 1 516 ? 10.329 -27.343 -21.050 1.00 81.19 516 GLN A O 1
ATOM 4175 N N . ARG A 1 517 ? 11.889 -26.364 -22.344 1.00 78.75 517 ARG A N 1
ATOM 4176 C CA . ARG A 1 517 ? 11.477 -24.982 -22.038 1.00 78.75 517 ARG A CA 1
ATOM 4177 C C . ARG A 1 517 ? 10.019 -24.734 -22.414 1.00 78.75 517 ARG A C 1
ATOM 4179 O O . ARG A 1 517 ? 9.280 -24.141 -21.635 1.00 78.75 517 ARG A O 1
ATOM 4186 N N . SER A 1 518 ? 9.601 -25.192 -23.595 1.00 74.62 518 SER A N 1
ATOM 4187 C CA . SER A 1 518 ? 8.229 -24.995 -24.070 1.00 74.62 518 SER A CA 1
ATOM 4188 C C . SER A 1 518 ? 7.195 -25.752 -23.229 1.00 74.62 518 SER A C 1
ATOM 4190 O O . SER A 1 518 ? 6.126 -25.212 -22.954 1.00 74.62 518 SER A O 1
ATOM 4192 N N . LEU A 1 519 ? 7.524 -26.966 -22.772 1.00 81.56 519 LEU A N 1
ATOM 4193 C CA . LEU A 1 519 ? 6.665 -27.760 -21.893 1.00 81.56 519 LEU A CA 1
ATOM 4194 C C . LEU A 1 519 ? 6.553 -27.129 -20.505 1.00 81.56 519 LEU A C 1
ATOM 4196 O O . LEU A 1 519 ? 5.442 -26.902 -20.039 1.00 81.56 519 LEU A O 1
ATOM 4200 N N . ALA A 1 520 ? 7.682 -26.756 -19.896 1.00 77.19 520 ALA A N 1
ATOM 4201 C CA . ALA A 1 520 ? 7.693 -26.096 -18.592 1.00 77.19 520 ALA A CA 1
ATOM 4202 C C . ALA A 1 520 ? 6.919 -24.766 -18.612 1.00 77.19 520 ALA A C 1
ATOM 4204 O O . ALA A 1 520 ? 6.220 -24.432 -17.657 1.00 77.19 520 ALA A O 1
ATOM 4205 N N . PHE A 1 521 ? 7.008 -24.016 -19.716 1.00 76.38 521 PHE A N 1
ATOM 4206 C CA . PHE A 1 521 ? 6.236 -22.789 -19.892 1.00 76.38 521 PHE A CA 1
ATOM 4207 C C . PHE A 1 521 ? 4.727 -23.063 -19.950 1.00 76.38 521 PHE A C 1
ATOM 4209 O O . PHE A 1 521 ? 3.969 -22.388 -19.259 1.00 76.38 521 PHE A O 1
ATOM 4216 N N . ARG A 1 522 ? 4.292 -24.086 -20.701 1.00 81.44 522 ARG A N 1
ATOM 4217 C CA . ARG A 1 522 ? 2.876 -24.491 -20.757 1.00 81.44 522 ARG A CA 1
ATOM 4218 C C . ARG A 1 522 ? 2.346 -24.947 -19.401 1.00 81.44 522 ARG A C 1
ATOM 4220 O O . ARG A 1 522 ? 1.296 -24.483 -18.985 1.00 81.44 522 ARG A O 1
ATOM 4227 N N . GLU A 1 523 ? 3.092 -25.781 -18.681 1.00 83.12 523 GLU A N 1
ATOM 4228 C CA . GLU A 1 523 ? 2.701 -26.226 -17.335 1.00 83.12 523 GLU A CA 1
ATOM 4229 C C . GLU A 1 523 ? 2.545 -25.044 -16.367 1.00 83.12 523 GLU A C 1
ATOM 4231 O O . GLU A 1 523 ? 1.629 -25.011 -15.542 1.00 83.12 523 GLU A O 1
ATOM 4236 N N . GLN A 1 524 ? 3.414 -24.036 -16.486 1.00 79.69 524 GLN A N 1
ATOM 4237 C CA . GLN A 1 524 ? 3.302 -22.808 -15.708 1.00 79.69 524 GLN A CA 1
ATOM 4238 C C . GLN A 1 524 ? 2.065 -21.984 -16.101 1.00 79.69 524 GLN A C 1
ATOM 4240 O O . GLN A 1 524 ? 1.404 -21.426 -15.222 1.00 79.69 524 GLN A O 1
ATOM 4245 N N . GLU A 1 525 ? 1.749 -21.882 -17.393 1.00 79.94 525 GLU A N 1
ATOM 4246 C CA . GLU A 1 525 ? 0.533 -21.218 -17.875 1.00 79.94 525 GLU A CA 1
ATOM 4247 C C . GLU A 1 525 ? -0.730 -21.924 -17.376 1.00 79.94 525 GLU A C 1
ATOM 4249 O O . GLU A 1 525 ? -1.602 -21.257 -16.819 1.00 79.94 525 GLU A O 1
ATOM 4254 N N . ASP A 1 526 ? -0.788 -23.252 -17.459 1.00 83.31 526 ASP A N 1
ATOM 4255 C CA . ASP A 1 526 ? -1.916 -24.055 -16.977 1.00 83.31 526 ASP A CA 1
ATOM 4256 C C . ASP A 1 526 ? -2.117 -23.890 -15.461 1.00 83.31 526 ASP A C 1
ATOM 4258 O O . ASP A 1 526 ? -3.237 -23.678 -14.986 1.00 83.31 526 ASP A O 1
ATOM 4262 N N . ALA A 1 527 ? -1.031 -23.884 -14.679 1.00 82.94 527 ALA A N 1
ATOM 4263 C CA . ALA A 1 527 ? -1.096 -23.630 -13.240 1.00 82.94 527 ALA A CA 1
ATOM 4264 C C . ALA A 1 527 ? -1.573 -22.201 -12.910 1.00 82.94 527 ALA A C 1
ATOM 4266 O O . ALA A 1 527 ? -2.299 -21.982 -11.933 1.00 82.94 527 ALA A O 1
ATOM 4267 N N . ASN A 1 528 ? -1.178 -21.210 -13.713 1.00 82.12 528 ASN A N 1
ATOM 4268 C CA . ASN A 1 528 ? -1.646 -19.834 -13.558 1.00 82.12 528 ASN A CA 1
ATOM 4269 C C . ASN A 1 528 ? -3.131 -19.699 -13.920 1.00 82.12 528 ASN A C 1
ATOM 4271 O O . ASN A 1 528 ? -3.860 -19.006 -13.208 1.00 82.12 528 ASN A O 1
ATOM 4275 N N . LEU A 1 529 ? -3.582 -20.375 -14.980 1.00 85.38 529 LEU A N 1
ATOM 4276 C CA . LEU A 1 529 ? -4.985 -20.408 -15.393 1.00 85.38 529 LEU A CA 1
ATOM 4277 C C . LEU A 1 529 ? -5.865 -21.044 -14.316 1.00 85.38 529 LEU A C 1
ATOM 4279 O O . LEU A 1 529 ? -6.829 -20.414 -13.891 1.00 85.38 529 LEU A O 1
ATOM 4283 N N . ALA A 1 530 ? -5.484 -22.203 -13.775 1.00 86.75 530 ALA A N 1
ATOM 4284 C CA . ALA A 1 530 ? -6.226 -22.851 -12.690 1.00 86.75 530 ALA A CA 1
ATOM 4285 C C . ALA A 1 530 ? -6.343 -21.958 -11.434 1.00 86.75 530 ALA A C 1
ATOM 4287 O O . ALA A 1 530 ? -7.388 -21.897 -10.781 1.00 86.75 530 ALA A O 1
ATOM 4288 N N . ASN A 1 531 ? -5.283 -21.211 -11.100 1.00 86.50 531 ASN A N 1
ATOM 4289 C CA . ASN A 1 531 ? -5.319 -20.243 -10.000 1.00 86.50 531 ASN A CA 1
ATOM 4290 C C . ASN A 1 531 ? -6.254 -19.057 -10.284 1.00 86.50 531 ASN A C 1
ATOM 4292 O O . ASN A 1 531 ? -6.939 -18.588 -9.373 1.00 86.50 531 ASN A O 1
ATOM 4296 N N . LEU A 1 532 ? -6.281 -18.562 -11.524 1.00 84.88 532 LEU A N 1
ATOM 4297 C CA . LEU A 1 532 ? -7.191 -17.495 -11.943 1.00 84.88 532 LEU A CA 1
ATOM 4298 C C . LEU A 1 532 ? -8.648 -17.964 -11.924 1.00 84.88 532 LEU A C 1
ATOM 4300 O O . LEU A 1 532 ? -9.499 -17.247 -11.403 1.00 84.88 532 LEU A O 1
ATOM 4304 N N . GLU A 1 533 ? -8.932 -19.171 -12.409 1.00 88.19 533 GLU A N 1
ATOM 4305 C CA . GLU A 1 533 ? -10.268 -19.773 -12.356 1.00 88.19 533 GLU A CA 1
ATOM 4306 C C . GLU A 1 533 ? -10.784 -19.859 -10.917 1.00 88.19 533 GLU A C 1
ATOM 4308 O O . GLU A 1 533 ? -11.898 -19.416 -10.633 1.00 88.19 533 GLU A O 1
ATOM 4313 N N . LYS A 1 534 ? -9.941 -20.307 -9.978 1.00 89.19 534 LYS A N 1
ATOM 4314 C CA . LYS A 1 534 ? -10.287 -20.337 -8.551 1.00 89.19 534 LYS A CA 1
ATOM 4315 C C . LYS A 1 534 ? -10.581 -18.942 -7.978 1.00 89.19 534 LYS A C 1
ATOM 4317 O O . LYS A 1 534 ? -11.509 -18.773 -7.188 1.00 89.19 534 LYS A O 1
ATOM 4322 N N . GLN A 1 535 ? -9.812 -17.924 -8.371 1.00 86.00 535 GLN A N 1
ATOM 4323 C CA . GLN A 1 535 ? -10.072 -16.544 -7.937 1.00 86.00 535 GLN A CA 1
ATOM 4324 C C . GLN A 1 535 ? -11.398 -16.014 -8.488 1.00 86.00 535 GLN A C 1
ATOM 4326 O O . GLN A 1 535 ? -12.124 -15.319 -7.777 1.00 86.00 535 GLN A O 1
ATOM 4331 N N . VAL A 1 536 ? -11.734 -16.351 -9.735 1.00 89.75 536 VAL A N 1
ATOM 4332 C CA . VAL A 1 536 ? -13.014 -15.976 -10.345 1.00 89.75 536 VAL A CA 1
ATOM 4333 C C . VAL A 1 536 ? -14.176 -16.625 -9.594 1.00 89.75 536 VAL A C 1
ATOM 4335 O O . VAL A 1 536 ? -15.139 -15.927 -9.279 1.00 89.75 536 VAL A O 1
ATOM 4338 N N . THR A 1 537 ? -14.085 -17.909 -9.233 1.00 90.75 537 THR A N 1
ATOM 4339 C CA . THR A 1 537 ? -15.149 -18.574 -8.462 1.00 90.75 537 THR A CA 1
ATOM 4340 C C . THR A 1 537 ? -15.326 -17.962 -7.070 1.00 90.75 537 THR A C 1
ATOM 4342 O O . THR A 1 537 ? -16.456 -17.681 -6.678 1.00 90.75 537 THR A O 1
ATOM 4345 N N . GLU A 1 538 ? -14.237 -17.652 -6.356 1.00 90.00 538 GLU A N 1
ATOM 4346 C CA . GLU A 1 538 ? -14.310 -16.980 -5.045 1.00 90.00 538 GLU A CA 1
ATOM 4347 C C . GLU A 1 538 ? -14.930 -15.573 -5.138 1.00 90.00 538 GLU A C 1
ATOM 4349 O O . GLU A 1 538 ? -15.663 -15.141 -4.244 1.00 90.00 538 GLU A O 1
ATOM 4354 N N . LEU A 1 539 ? -14.640 -14.828 -6.210 1.00 86.38 539 LEU A N 1
ATOM 4355 C CA . LEU A 1 539 ? -15.238 -13.510 -6.432 1.00 86.38 539 LEU A CA 1
ATOM 4356 C C . LEU A 1 539 ? -16.728 -13.609 -6.769 1.00 86.38 539 LEU A C 1
ATOM 4358 O O . LEU A 1 539 ? -17.507 -12.795 -6.276 1.00 86.38 539 LEU A O 1
ATOM 4362 N N . LEU A 1 540 ? -17.136 -14.602 -7.562 1.00 91.00 540 LEU A N 1
ATOM 4363 C CA . LEU A 1 540 ? -18.547 -14.844 -7.870 1.00 91.00 540 LEU A CA 1
ATOM 4364 C C . LEU A 1 540 ? -19.351 -15.191 -6.610 1.00 91.00 540 LEU A C 1
ATOM 4366 O O . LEU A 1 540 ? -20.445 -14.656 -6.426 1.00 91.00 540 LEU A O 1
ATOM 4370 N N . GLU A 1 541 ? -18.800 -16.010 -5.709 1.00 92.69 541 GLU A N 1
ATOM 4371 C CA . GLU A 1 541 ? -19.431 -16.309 -4.417 1.00 92.69 541 GLU A CA 1
ATOM 4372 C C . GLU A 1 541 ? -19.626 -15.043 -3.572 1.00 92.69 541 GLU A C 1
ATOM 4374 O O . GLU A 1 541 ? -20.742 -14.776 -3.117 1.00 92.69 541 GLU A O 1
ATOM 4379 N N . LYS A 1 542 ? -18.583 -14.209 -3.441 1.00 90.00 542 LYS A N 1
ATOM 4380 C CA . LYS A 1 542 ? -18.657 -12.933 -2.703 1.00 90.00 542 LYS A CA 1
ATOM 4381 C C . LYS A 1 542 ? -19.673 -11.961 -3.301 1.00 90.00 542 LYS A C 1
ATOM 4383 O O . LYS A 1 542 ? -20.384 -11.292 -2.553 1.00 90.00 542 LYS A O 1
ATOM 4388 N N . THR A 1 543 ? -19.767 -11.882 -4.628 1.00 88.56 543 THR A N 1
ATOM 4389 C CA . THR A 1 543 ? -20.778 -11.051 -5.299 1.00 88.56 543 THR A CA 1
ATOM 4390 C C . THR A 1 543 ? -22.189 -11.554 -4.995 1.00 88.56 543 THR A C 1
ATOM 4392 O O . THR A 1 543 ? -23.043 -10.759 -4.608 1.00 88.56 543 THR A O 1
ATOM 4395 N N . SER A 1 544 ? -22.422 -12.868 -5.058 1.00 93.38 544 SER A N 1
ATOM 4396 C CA . SER A 1 544 ? -23.716 -13.468 -4.697 1.00 93.38 544 SER A CA 1
ATOM 4397 C C . SER A 1 544 ? -24.084 -13.218 -3.223 1.00 93.38 544 SER A C 1
ATOM 4399 O O . SER A 1 544 ? -25.238 -12.926 -2.901 1.00 93.38 544 SER A O 1
ATOM 4401 N N . GLU A 1 545 ? -23.121 -13.285 -2.298 1.00 91.56 545 GLU A N 1
ATOM 4402 C CA . GLU A 1 545 ? -23.355 -12.942 -0.888 1.00 91.56 545 GLU A CA 1
ATOM 4403 C C . GLU A 1 545 ? -23.707 -11.462 -0.693 1.00 91.56 545 GLU A C 1
ATOM 4405 O O . GLU A 1 545 ? -24.619 -11.140 0.077 1.00 91.56 545 GLU A O 1
ATOM 4410 N N . ALA A 1 546 ? -23.027 -10.564 -1.410 1.00 88.81 546 ALA A N 1
ATOM 4411 C CA . ALA A 1 546 ? -23.315 -9.136 -1.384 1.00 88.81 546 ALA A CA 1
ATOM 4412 C C . ALA A 1 546 ? -24.720 -8.831 -1.933 1.00 88.81 546 ALA A C 1
ATOM 4414 O O . ALA A 1 546 ? -25.465 -8.073 -1.313 1.00 88.81 546 ALA A O 1
ATOM 4415 N N . GLU A 1 547 ? -25.136 -9.474 -3.026 1.00 91.50 547 GLU A N 1
ATOM 4416 C CA . GLU A 1 547 ? -26.497 -9.352 -3.571 1.00 91.50 547 GLU A CA 1
ATOM 4417 C C . GLU A 1 547 ? -27.565 -9.827 -2.569 1.00 91.50 547 GLU A C 1
ATOM 4419 O O . GLU A 1 547 ? -28.582 -9.156 -2.355 1.00 91.50 547 GLU A O 1
ATOM 4424 N N . LYS A 1 548 ? -27.312 -10.938 -1.862 1.00 93.25 548 LYS A N 1
ATOM 4425 C CA . LYS A 1 548 ? -28.177 -11.420 -0.765 1.00 93.25 548 LYS A CA 1
ATOM 4426 C C . LYS A 1 548 ? -28.212 -10.472 0.439 1.00 93.25 548 LYS A C 1
ATOM 4428 O O . LYS A 1 548 ? -29.184 -10.455 1.193 1.00 93.25 548 LYS A O 1
ATOM 4433 N N . ALA A 1 549 ? -27.147 -9.715 0.692 1.00 89.50 549 ALA A N 1
ATOM 4434 C CA . ALA A 1 549 ? -27.134 -8.701 1.747 1.00 89.50 549 ALA A CA 1
ATOM 4435 C C . ALA A 1 549 ? -27.941 -7.459 1.339 1.00 89.50 549 ALA A C 1
ATOM 4437 O O . ALA A 1 549 ? -28.756 -6.981 2.123 1.00 89.50 549 ALA A O 1
ATOM 4438 N N . VAL A 1 550 ? -27.780 -6.987 0.099 1.00 91.94 550 VAL A N 1
ATOM 4439 C CA . VAL A 1 550 ? -28.519 -5.831 -0.438 1.00 91.94 550 VAL A CA 1
ATOM 4440 C C . VAL A 1 550 ? -30.025 -6.091 -0.459 1.00 91.94 550 VAL A C 1
ATOM 4442 O O . VAL A 1 550 ? -30.805 -5.235 -0.045 1.00 91.94 550 VAL A O 1
ATOM 4445 N N . THR A 1 551 ? -30.442 -7.282 -0.891 1.00 92.56 551 THR A N 1
ATOM 4446 C CA . THR A 1 551 ? -31.860 -7.681 -0.885 1.00 92.56 551 THR A CA 1
ATOM 4447 C C . THR A 1 551 ? -32.447 -7.688 0.528 1.00 92.56 551 THR A C 1
ATOM 4449 O O . THR A 1 551 ? -33.492 -7.076 0.739 1.00 92.56 551 THR A O 1
ATOM 4452 N N . ARG A 1 552 ? -31.740 -8.255 1.518 1.00 92.94 552 ARG A N 1
ATOM 4453 C CA . ARG A 1 552 ? -32.151 -8.201 2.936 1.00 92.94 552 ARG A CA 1
ATOM 4454 C C . ARG A 1 552 ? -32.268 -6.774 3.468 1.00 92.94 552 ARG A C 1
ATOM 4456 O O . ARG A 1 552 ? -33.293 -6.432 4.048 1.00 92.94 552 ARG A O 1
ATOM 4463 N N . CYS A 1 553 ? -31.274 -5.918 3.229 1.00 88.31 553 CYS A N 1
ATOM 4464 C CA . CYS A 1 553 ? -31.343 -4.518 3.660 1.00 88.31 553 CYS A CA 1
ATOM 4465 C C . CYS A 1 553 ? -32.524 -3.772 3.015 1.00 88.31 553 CYS A C 1
ATOM 4467 O O . CYS A 1 553 ? -33.173 -2.967 3.678 1.00 88.31 553 CYS A O 1
ATOM 4469 N N . SER A 1 554 ? -32.848 -4.064 1.749 1.00 92.00 554 SER A N 1
ATOM 4470 C CA . SER A 1 554 ? -34.020 -3.485 1.079 1.00 92.00 554 SER A CA 1
ATOM 4471 C C . SER A 1 554 ? -35.344 -3.939 1.709 1.00 92.00 554 SER A C 1
ATOM 4473 O O . SER A 1 554 ? -36.286 -3.152 1.821 1.00 92.00 554 SER A O 1
ATOM 4475 N N . GLU A 1 555 ? -35.439 -5.197 2.141 1.00 93.81 555 GLU A N 1
ATOM 4476 C CA . GLU A 1 555 ? -36.613 -5.716 2.855 1.00 93.81 555 GLU A CA 1
ATOM 4477 C C . GLU A 1 555 ? -36.762 -5.090 4.249 1.00 93.81 555 GLU A C 1
ATOM 4479 O O . GLU A 1 555 ? -37.865 -4.682 4.624 1.00 93.81 555 GLU A O 1
ATOM 4484 N N . GLU A 1 556 ? -35.659 -4.940 4.986 1.00 91.19 556 GLU A N 1
ATOM 4485 C CA . GLU A 1 556 ? -35.625 -4.257 6.286 1.00 91.19 556 GLU A CA 1
ATOM 4486 C C . GLU A 1 556 ? -36.024 -2.779 6.166 1.00 91.19 556 GLU A C 1
ATOM 4488 O O . GLU A 1 556 ? -36.803 -2.274 6.977 1.00 91.19 556 GLU A O 1
ATOM 4493 N N . GLU A 1 557 ? -35.558 -2.083 5.124 1.00 89.88 557 GLU A N 1
ATOM 4494 C CA . GLU A 1 557 ? -35.945 -0.698 4.846 1.00 89.88 557 GLU A CA 1
ATOM 4495 C C . GLU A 1 557 ? -37.457 -0.580 4.601 1.00 89.88 557 GLU A C 1
ATOM 4497 O O . GLU A 1 557 ? -38.121 0.284 5.185 1.00 89.88 557 GLU A O 1
ATOM 4502 N N . LYS A 1 558 ? -38.035 -1.493 3.807 1.00 92.81 558 LYS A N 1
ATOM 4503 C CA . LYS A 1 558 ? -39.489 -1.550 3.582 1.00 92.81 558 LYS A CA 1
ATOM 4504 C C . LYS A 1 558 ? -40.250 -1.795 4.886 1.00 92.81 558 LYS A C 1
ATOM 4506 O O . LYS A 1 558 ? -41.243 -1.110 5.145 1.00 92.81 558 LYS A O 1
ATOM 4511 N N . GLN A 1 559 ? -39.789 -2.715 5.736 1.00 92.31 559 GLN A N 1
ATOM 4512 C CA . GLN A 1 559 ? -40.406 -2.959 7.045 1.00 92.31 559 GLN A CA 1
ATOM 4513 C C . GLN A 1 559 ? -40.333 -1.731 7.960 1.00 92.31 559 GLN A C 1
ATOM 4515 O O . GLN A 1 559 ? -41.350 -1.334 8.537 1.00 92.31 559 GLN A O 1
ATOM 4520 N N . CYS A 1 560 ? -39.177 -1.072 8.045 1.00 88.88 560 CYS A N 1
ATOM 4521 C CA . CYS A 1 560 ? -39.024 0.178 8.787 1.00 88.88 560 CYS A CA 1
ATOM 4522 C C . CYS A 1 560 ? -39.979 1.262 8.271 1.00 88.88 560 CYS A C 1
ATOM 4524 O O . CYS A 1 560 ? -40.654 1.915 9.069 1.00 88.88 560 CYS A O 1
ATOM 4526 N N . HIS A 1 561 ? -40.108 1.413 6.950 1.00 91.62 561 HIS A N 1
ATOM 4527 C CA . HIS A 1 561 ? -41.014 2.391 6.348 1.00 91.62 561 HIS A CA 1
ATOM 4528 C C . HIS A 1 561 ? -42.486 2.114 6.692 1.00 91.62 561 HIS A C 1
ATOM 4530 O O . HIS A 1 561 ? -43.219 3.026 7.084 1.00 91.62 561 HIS A O 1
ATOM 4536 N N . THR A 1 562 ? -42.924 0.853 6.614 1.00 93.62 562 THR A N 1
ATOM 4537 C CA . THR A 1 562 ? -44.294 0.468 7.010 1.00 93.62 562 THR A CA 1
ATOM 4538 C C . THR A 1 562 ? -44.555 0.678 8.505 1.00 93.62 562 THR A C 1
ATOM 4540 O O . THR A 1 562 ? -45.624 1.163 8.887 1.00 93.62 562 THR A O 1
ATOM 4543 N N . SER A 1 563 ? -43.566 0.395 9.356 1.00 90.88 563 SER A N 1
ATOM 4544 C CA . SER A 1 563 ? -43.656 0.605 10.806 1.00 90.88 563 SER A CA 1
ATOM 4545 C C . SER A 1 563 ? -43.764 2.092 11.144 1.00 90.88 563 SER A C 1
ATOM 4547 O O . SER A 1 563 ? -44.626 2.488 11.928 1.00 90.88 563 SER A O 1
ATOM 4549 N N . LEU A 1 564 ? -42.964 2.934 10.479 1.00 91.75 564 LEU A N 1
ATOM 4550 C CA . LEU A 1 564 ? -43.030 4.391 10.594 1.00 91.75 564 LEU A CA 1
ATOM 4551 C C . LEU A 1 564 ? -44.408 4.925 10.179 1.00 91.75 564 LEU A C 1
ATOM 4553 O O . LEU A 1 564 ? -45.017 5.686 10.928 1.00 91.7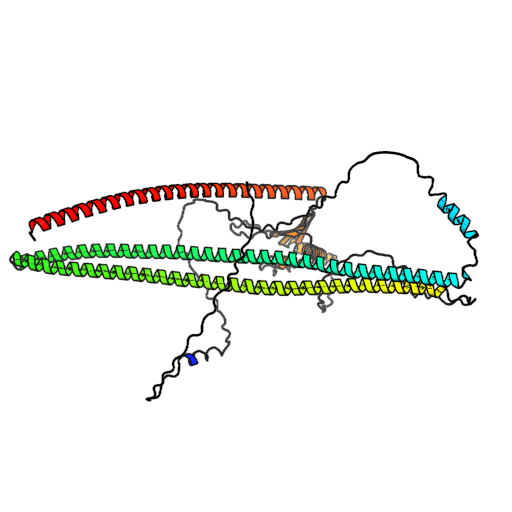5 564 LEU A O 1
ATOM 4557 N N . GLN A 1 565 ? -44.939 4.500 9.025 1.00 93.38 565 GLN A N 1
ATOM 4558 C CA . GLN A 1 565 ? -46.282 4.903 8.589 1.00 93.38 565 GLN A CA 1
ATOM 4559 C C . GLN A 1 565 ? -47.360 4.522 9.609 1.00 93.38 565 GLN A C 1
ATOM 4561 O O . GLN A 1 565 ? -48.292 5.295 9.842 1.00 93.38 565 GLN A O 1
ATOM 4566 N N . THR A 1 566 ? -47.247 3.340 10.213 1.00 93.38 566 THR A N 1
ATOM 4567 C CA . THR A 1 566 ? -48.206 2.863 11.215 1.00 93.38 566 THR A CA 1
ATOM 4568 C C . THR A 1 566 ? -48.127 3.711 12.485 1.00 93.38 566 THR A C 1
ATOM 4570 O O . THR A 1 566 ? -49.152 4.226 12.932 1.00 93.38 566 THR A O 1
ATOM 4573 N N . ALA A 1 567 ? -46.917 3.971 12.988 1.00 90.69 567 ALA A N 1
ATOM 4574 C CA . ALA A 1 567 ? -46.689 4.843 14.139 1.00 90.69 567 ALA A CA 1
ATOM 4575 C C . ALA A 1 567 ? -47.188 6.281 13.898 1.00 90.69 567 ALA A C 1
ATOM 4577 O O . ALA A 1 567 ? -47.809 6.880 14.776 1.00 90.69 567 ALA A O 1
ATOM 4578 N N . CYS A 1 568 ? -46.993 6.833 12.694 1.00 92.19 568 CYS A N 1
ATOM 4579 C CA . CYS A 1 568 ? -47.538 8.142 12.323 1.00 92.19 568 CYS A CA 1
ATOM 4580 C C . CYS A 1 568 ? -49.074 8.162 12.373 1.00 92.19 568 CYS A C 1
ATOM 4582 O O . CYS A 1 568 ? -49.652 9.094 12.933 1.00 92.19 568 CYS A O 1
ATOM 4584 N N . LYS A 1 569 ? -49.744 7.126 11.847 1.00 94.50 569 LYS A N 1
ATOM 4585 C CA . LYS A 1 569 ? -51.213 7.009 11.908 1.00 94.50 569 LYS A CA 1
ATOM 4586 C C . LYS A 1 569 ? -51.721 6.899 13.348 1.00 94.50 569 LYS A C 1
ATOM 4588 O O . LYS A 1 569 ? -52.756 7.480 13.675 1.00 94.50 569 LYS A O 1
ATOM 4593 N N . GLU A 1 570 ? -51.023 6.168 14.214 1.00 92.75 570 GLU A N 1
ATOM 4594 C CA . GLU A 1 570 ? -51.372 6.070 15.637 1.00 92.75 570 GLU A CA 1
ATOM 4595 C C . GLU A 1 570 ? -51.183 7.397 16.373 1.00 92.75 570 GLU A C 1
ATOM 4597 O O . GLU A 1 570 ? -52.061 7.803 17.135 1.00 92.75 570 GLU A O 1
ATOM 4602 N N . LEU A 1 571 ? -50.095 8.119 16.090 1.00 92.12 571 LEU A N 1
ATOM 4603 C CA . LEU A 1 571 ? -49.855 9.453 16.635 1.00 92.12 571 LEU A CA 1
ATOM 4604 C C . LEU A 1 571 ? -50.962 10.435 16.228 1.00 92.12 571 LEU A C 1
ATOM 4606 O O . LEU A 1 571 ? -51.443 11.200 17.063 1.00 92.12 571 LEU A O 1
ATOM 4610 N N . GLU A 1 572 ? -51.392 10.414 14.964 1.00 92.94 572 GLU A N 1
ATOM 4611 C CA . GLU A 1 572 ? -52.511 11.240 14.499 1.00 92.94 572 GLU A CA 1
ATOM 4612 C C . GLU A 1 572 ? -53.823 10.888 15.202 1.00 92.94 572 GLU A C 1
ATOM 4614 O O . GLU A 1 572 ? -54.557 11.790 15.610 1.00 92.94 572 GLU A O 1
ATOM 4619 N N . LYS A 1 573 ? -54.113 9.594 15.395 1.00 93.94 573 LYS A N 1
ATOM 4620 C CA . LYS A 1 573 ? -55.277 9.160 16.180 1.00 93.94 573 LYS A CA 1
ATOM 4621 C C . LYS A 1 573 ? -55.194 9.666 17.618 1.00 93.94 573 LYS A C 1
ATOM 4623 O O . LYS A 1 573 ? -56.162 10.241 18.100 1.00 93.94 573 LYS A O 1
ATOM 4628 N N . ALA A 1 574 ? -54.049 9.508 18.281 1.00 90.50 574 ALA A N 1
ATOM 4629 C CA . ALA A 1 574 ? -53.849 9.965 19.654 1.00 90.50 574 ALA A CA 1
ATOM 4630 C C . ALA A 1 574 ? -54.032 11.486 19.791 1.00 90.50 574 ALA A C 1
ATOM 4632 O O . ALA A 1 574 ? -54.696 11.934 20.725 1.00 90.50 574 ALA A O 1
ATOM 4633 N N . LYS A 1 575 ? -53.518 12.272 18.831 1.00 91.75 575 LYS A N 1
ATOM 4634 C CA . LYS A 1 575 ? -53.748 13.724 18.766 1.00 91.75 575 LYS A CA 1
ATOM 4635 C C . LYS A 1 575 ? -55.233 14.060 18.655 1.00 91.75 575 LYS A C 1
ATOM 4637 O O . LYS A 1 575 ? -55.719 14.862 19.442 1.00 91.75 575 LYS A O 1
ATOM 4642 N N . ARG A 1 576 ? -55.970 13.398 17.754 1.00 92.12 576 ARG A N 1
ATOM 4643 C CA . ARG A 1 576 ? -57.426 13.599 17.624 1.00 92.12 576 ARG A CA 1
ATOM 4644 C C . ARG A 1 576 ? -58.157 13.286 18.927 1.00 92.12 576 ARG A C 1
ATOM 4646 O O . ARG A 1 576 ? -58.971 14.087 19.365 1.00 92.12 576 ARG A O 1
ATOM 4653 N N . THR A 1 577 ? -57.824 12.178 19.589 1.00 92.00 577 THR A N 1
ATOM 4654 C CA . THR A 1 577 ? -58.420 11.821 20.887 1.00 92.00 577 THR A CA 1
ATOM 4655 C C . THR A 1 577 ? -58.100 12.857 21.968 1.00 92.00 577 THR A C 1
ATOM 4657 O O . THR A 1 577 ? -58.959 13.183 22.787 1.00 92.00 577 THR A O 1
ATOM 4660 N N . GLN A 1 578 ? -56.876 13.395 21.978 1.00 89.81 578 GLN A N 1
ATOM 4661 C CA . GLN A 1 578 ? -56.469 14.452 22.904 1.00 89.81 578 GLN A CA 1
ATOM 4662 C C . GLN A 1 578 ? -57.222 15.763 22.644 1.00 89.81 578 GLN A C 1
ATOM 4664 O O . GLN A 1 578 ? -57.648 16.416 23.597 1.00 89.81 578 GLN A O 1
ATOM 4669 N N . ASP A 1 579 ? -57.396 16.147 21.382 1.00 90.94 579 ASP A N 1
ATOM 4670 C CA . ASP A 1 579 ? -58.129 17.353 20.996 1.00 90.94 579 ASP A CA 1
ATOM 4671 C C . ASP A 1 579 ? -59.627 17.219 21.299 1.00 90.94 579 ASP A C 1
ATOM 4673 O O . ASP A 1 579 ? -60.220 18.137 21.868 1.00 90.94 579 ASP A O 1
ATOM 4677 N N . ASP A 1 580 ? -60.217 16.047 21.048 1.00 91.88 580 ASP A N 1
ATOM 4678 C CA . ASP A 1 580 ? -61.588 15.716 21.452 1.00 91.88 580 ASP A CA 1
ATOM 4679 C C . ASP A 1 580 ? -61.758 15.786 22.971 1.00 91.88 580 ASP A C 1
ATOM 4681 O O . ASP A 1 580 ? -62.736 16.350 23.467 1.00 91.88 580 ASP A O 1
ATOM 4685 N N . PHE A 1 581 ? -60.801 15.241 23.728 1.00 91.25 581 PHE A N 1
ATOM 4686 C CA . PHE A 1 581 ? -60.804 15.329 25.185 1.00 91.25 581 PHE A CA 1
ATOM 4687 C C . PHE A 1 581 ? -60.722 16.784 25.651 1.00 91.25 581 PHE A C 1
ATOM 4689 O O . PHE A 1 581 ? -61.529 17.204 26.476 1.00 91.25 581 PHE A O 1
ATOM 4696 N N . ARG A 1 582 ? -59.799 17.580 25.095 1.00 87.75 582 ARG A N 1
ATOM 4697 C CA . ARG A 1 582 ? -59.659 19.011 25.408 1.00 87.75 582 ARG A CA 1
ATOM 4698 C C . ARG A 1 582 ? -60.925 19.794 25.089 1.00 87.75 582 ARG A C 1
ATOM 4700 O O . ARG A 1 582 ? -61.323 20.635 25.889 1.00 87.75 582 ARG A O 1
ATOM 4707 N N . SER A 1 583 ? -61.556 19.510 23.954 1.00 86.81 583 SER A N 1
ATOM 4708 C CA . SER A 1 583 ? -62.809 20.136 23.535 1.00 86.81 583 SER A CA 1
ATOM 4709 C C . SER A 1 583 ? -63.947 19.804 24.506 1.00 86.81 583 SER A C 1
ATOM 4711 O O . SER A 1 583 ? -64.590 20.704 25.044 1.00 86.81 583 SER A O 1
ATOM 4713 N N . LYS A 1 584 ? -64.130 18.518 24.842 1.00 88.38 584 LYS A N 1
ATOM 4714 C CA . LYS A 1 584 ? -65.130 18.071 25.829 1.00 88.38 584 LYS A CA 1
ATOM 4715 C C . LYS A 1 584 ? -64.872 18.643 27.223 1.00 88.38 584 LYS A C 1
ATOM 4717 O O . LYS A 1 584 ? -65.810 19.076 27.882 1.00 88.38 584 LYS A O 1
ATOM 4722 N N . PHE A 1 585 ? -63.615 18.673 27.659 1.00 87.31 585 PHE A N 1
ATOM 4723 C CA . PHE A 1 585 ? -63.221 19.209 28.960 1.00 87.31 585 PHE A CA 1
ATOM 4724 C C . PHE A 1 585 ? -63.456 20.722 29.052 1.00 87.31 585 PHE A C 1
ATOM 4726 O O . PHE A 1 585 ? -63.989 21.198 30.050 1.00 87.31 585 PHE A O 1
ATOM 4733 N N . ARG A 1 586 ? -63.139 21.473 27.987 1.00 84.44 586 ARG A N 1
ATOM 4734 C CA . ARG A 1 586 ? -63.440 22.909 27.891 1.00 84.44 586 ARG A CA 1
ATOM 4735 C C . ARG A 1 586 ? -64.948 23.173 27.960 1.00 84.44 586 ARG A C 1
ATOM 4737 O O . ARG A 1 586 ? -65.365 24.075 28.669 1.00 84.44 586 ARG A O 1
ATOM 4744 N N . ASN A 1 587 ? -65.762 22.353 27.295 1.00 83.12 587 ASN A N 1
ATOM 4745 C CA . ASN A 1 587 ? -67.222 22.469 27.366 1.00 83.12 587 ASN A CA 1
ATOM 4746 C C . ASN A 1 587 ? -67.781 22.127 28.758 1.00 83.12 587 ASN A C 1
ATOM 4748 O O . ASN A 1 587 ? -68.807 22.671 29.149 1.00 83.12 587 ASN A O 1
ATOM 4752 N N . PHE A 1 588 ? -67.120 21.236 29.502 1.00 81.75 588 PHE A N 1
ATOM 4753 C CA . PHE A 1 588 ? -67.539 20.840 30.848 1.00 81.75 588 PHE A CA 1
ATOM 4754 C C . PHE A 1 588 ? -67.251 21.913 31.906 1.00 81.75 588 PHE A C 1
ATOM 4756 O O . PHE A 1 588 ? -68.039 22.084 32.830 1.00 81.75 588 PHE A O 1
ATOM 4763 N N . LEU A 1 589 ? -66.139 22.642 31.775 1.00 80.00 589 LEU A N 1
ATOM 4764 C CA . LEU A 1 589 ? -65.769 23.701 32.720 1.00 80.00 589 LEU A CA 1
ATOM 4765 C C . LEU A 1 589 ? -66.502 25.033 32.487 1.00 80.00 589 LEU A C 1
ATOM 4767 O O . LEU A 1 589 ? -66.396 25.919 33.329 1.00 80.00 589 LEU A O 1
ATOM 4771 N N . GLY A 1 590 ? -67.273 25.155 31.399 1.00 62.38 590 GLY A N 1
ATOM 4772 C CA . GLY A 1 590 ? -67.880 26.420 30.984 1.00 62.38 590 GLY A CA 1
ATOM 4773 C C . GLY A 1 590 ? -66.838 27.433 30.477 1.00 62.38 590 GLY A C 1
ATOM 4774 O O . GLY A 1 590 ? -65.637 27.208 30.644 1.00 62.38 590 GLY A O 1
ATOM 4775 N N . PRO A 1 591 ? -67.270 28.502 29.784 1.00 58.62 591 PRO A N 1
ATOM 4776 C CA . PRO A 1 591 ? -66.373 29.568 29.338 1.00 58.62 591 PRO A CA 1
ATOM 4777 C C . PRO A 1 591 ? -65.670 30.291 30.492 1.00 58.62 591 PRO A C 1
ATOM 4779 O O . PRO A 1 591 ? -66.307 30.479 31.555 1.00 58.62 591 PRO A O 1
#

Sequence (591 aa):
VLMADLSTEKEFSPPRLSKLSKPANKFDAATMDPTAVSLEDAFDSYASVRKRKSKKREIQIKISSMATVKDERMSFGEIAPARRGSAHLVFRTELRPVCEVGSEFYGISGLADKFEVDMKDSLSFFEETHEEQDAAFKEFQLKRGLEEMQRKLREAENEDKKGQKEIAELIGAMAKDKQLSAERSFENYKAKYTDDESRDLQRLQAYYQQKTASSQNKINQGIKILQRRHQRNMQQAIQQHREQVQQRHLPEQMASAEWQSTSQQIQAKQQREMQDFSAKGEEIKAKTDTDCRREQEKIRKQYEQKRLNIEINRKKLFSKLYTQFQQLRQRYLKRHLQMVMQRRKNIEKAYAVEHKTIDTGTKPLGNDSAYTPLELAKSTLQEKPEHQPPSPIKFSHRWTSHEKCHSAGGGARHKHRKGVMSQANRQISIEIHNEGIWISSLSKSCQPEEGAENASQDELLPWGTNAYSVLESIICGEVPHYLDTFDFGETATAQGGQLRCILTDLRTSDETASSQRSLAFREQEDANLANLEKQVTELLEKTSEAEKAVTRCSEEEKQCHTSLQTACKELEKAKRTQDDFRSKFRNFLGP